Protein AF-A0A923ZWZ3-F1 (afdb_monomer_lite)

Structure (mmCIF, N/CA/C/O backbone):
data_AF-A0A923ZWZ3-F1
#
_entry.id   AF-A0A923ZWZ3-F1
#
loop_
_atom_site.group_PDB
_atom_site.id
_atom_site.type_symbol
_atom_site.label_atom_id
_atom_site.label_alt_id
_atom_site.label_comp_id
_atom_site.label_asym_id
_atom_site.label_entity_id
_atom_site.label_seq_id
_atom_site.pdbx_PDB_ins_code
_atom_site.Cartn_x
_atom_site.Cartn_y
_atom_site.Cartn_z
_atom_site.occupancy
_atom_site.B_iso_or_equiv
_atom_site.auth_seq_id
_atom_site.auth_comp_id
_atom_site.auth_asym_id
_atom_site.auth_atom_id
_atom_site.pdbx_PDB_model_num
ATOM 1 N N . PHE A 1 1 ? -13.583 -1.470 64.495 1.00 28.27 1 PHE A N 1
ATOM 2 C CA . PHE A 1 1 ? -14.333 -2.659 64.037 1.00 28.27 1 PHE A CA 1
ATOM 3 C C . PHE A 1 1 ? -15.602 -2.159 63.362 1.00 28.27 1 PHE A C 1
ATOM 5 O O . PHE A 1 1 ? -16.321 -1.437 64.030 1.00 28.27 1 PHE A O 1
ATOM 12 N N . ASN A 1 2 ? -15.951 -2.362 62.093 1.00 26.42 2 ASN A N 1
ATOM 13 C CA . ASN A 1 2 ? -15.436 -3.048 60.896 1.00 26.42 2 ASN A CA 1
ATOM 14 C C . ASN A 1 2 ? -15.854 -2.122 59.720 1.00 26.42 2 ASN A C 1
ATOM 16 O O . ASN A 1 2 ? -16.887 -1.473 59.815 1.00 26.42 2 ASN A O 1
ATOM 20 N N . GLY A 1 3 ? -15.056 -1.881 58.681 1.00 34.94 3 GLY A N 1
ATOM 21 C CA . GLY A 1 3 ? -14.872 -2.837 57.590 1.00 34.94 3 GLY A CA 1
ATOM 22 C C . GLY A 1 3 ? -16.007 -2.719 56.563 1.00 34.94 3 GLY A C 1
ATOM 23 O O . GLY A 1 3 ? -16.950 -3.493 56.632 1.00 34.94 3 GLY A O 1
ATOM 24 N N . ASN A 1 4 ? -15.923 -1.736 55.658 1.00 37.94 4 ASN A N 1
ATOM 25 C CA . ASN A 1 4 ? -16.423 -1.823 54.277 1.00 37.94 4 ASN A CA 1
ATOM 26 C C . ASN A 1 4 ? -15.929 -0.602 53.488 1.00 37.94 4 ASN A C 1
ATOM 28 O O . ASN A 1 4 ? -16.582 0.432 53.427 1.00 37.94 4 ASN A O 1
ATOM 32 N N . TYR A 1 5 ? -14.726 -0.724 52.921 1.00 47.81 5 TYR A N 1
ATOM 33 C CA . TYR A 1 5 ? -14.112 0.285 52.049 1.00 47.81 5 TYR A CA 1
ATOM 34 C C . TYR A 1 5 ? -14.664 0.234 50.608 1.00 47.81 5 TYR A C 1
ATOM 36 O O . TYR A 1 5 ? -14.213 0.981 49.753 1.00 47.81 5 TYR A O 1
ATOM 44 N N . TYR A 1 6 ? -15.654 -0.619 50.332 1.00 63.72 6 TYR A N 1
ATOM 45 C CA . TYR A 1 6 ? -16.324 -0.705 49.038 1.00 63.72 6 TYR A CA 1
ATOM 46 C C . TYR A 1 6 ? -17.801 -0.993 49.282 1.00 63.72 6 TYR 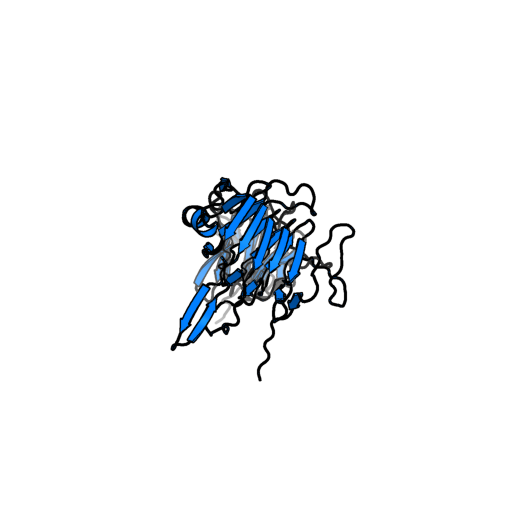A C 1
ATOM 48 O O . TYR A 1 6 ? -18.185 -2.136 49.508 1.00 63.72 6 TYR A O 1
ATOM 56 N N . ASP A 1 7 ? -18.621 0.055 49.313 1.00 79.12 7 ASP A N 1
ATOM 57 C CA . ASP A 1 7 ? -20.060 -0.099 49.137 1.00 79.12 7 ASP A CA 1
ATOM 58 C C . ASP A 1 7 ? -20.338 -0.173 47.622 1.00 79.12 7 ASP A C 1
ATOM 60 O O . ASP A 1 7 ? -20.225 0.856 46.959 1.00 79.12 7 ASP A O 1
ATOM 64 N N . PRO A 1 8 ? -20.649 -1.355 47.055 1.00 81.94 8 PRO A N 1
ATOM 65 C CA . PRO A 1 8 ? -20.839 -1.540 45.609 1.00 81.94 8 PRO A CA 1
ATOM 66 C C . PRO A 1 8 ? -22.146 -0.927 45.077 1.00 81.94 8 PRO A C 1
ATOM 68 O O . PRO A 1 8 ? -22.421 -0.963 43.879 1.00 81.94 8 PRO A O 1
ATOM 71 N N . ARG A 1 9 ? -22.988 -0.397 45.969 1.00 89.88 9 ARG A N 1
ATOM 72 C CA . ARG A 1 9 ? -24.291 0.165 45.618 1.00 89.88 9 ARG A CA 1
ATOM 73 C C . ARG A 1 9 ? -24.145 1.501 44.899 1.00 89.88 9 ARG A C 1
ATOM 75 O O . ARG A 1 9 ? -23.245 2.292 45.176 1.00 89.88 9 ARG A O 1
ATOM 82 N N . ILE A 1 10 ? -25.111 1.801 44.036 1.00 91.12 10 ILE A N 1
ATOM 83 C CA . ILE A 1 10 ? -25.180 3.094 43.350 1.00 91.12 10 ILE A CA 1
ATOM 84 C C . ILE A 1 10 ? -26.053 4.040 44.174 1.00 91.12 10 ILE A C 1
ATOM 86 O O . ILE A 1 10 ? -27.214 3.745 44.474 1.00 91.12 10 ILE A O 1
ATOM 90 N N . TRP A 1 11 ? -25.504 5.207 44.497 1.00 92.12 11 TRP A N 1
ATOM 91 C CA . TRP A 1 11 ? -26.173 6.263 45.250 1.00 92.12 11 TRP A CA 1
ATOM 92 C C . TRP A 1 11 ? -26.504 7.452 44.345 1.00 92.12 11 TRP A C 1
ATOM 94 O O . TRP A 1 11 ? -25.735 7.806 43.456 1.00 92.12 11 TRP A O 1
ATOM 104 N N . LYS A 1 12 ? -27.648 8.094 44.586 1.00 90.81 12 LYS A N 1
ATOM 105 C CA . LYS A 1 12 ? -28.090 9.309 43.895 1.00 90.81 12 LYS A CA 1
ATOM 106 C C . LYS A 1 12 ? -28.061 10.486 44.857 1.00 90.81 12 LYS A C 1
ATOM 108 O O . LYS A 1 12 ? -28.700 10.431 45.908 1.00 90.81 12 LYS A O 1
ATOM 113 N N . SER A 1 13 ? -27.377 11.558 44.471 1.00 92.44 13 SER A N 1
ATOM 114 C CA . SER A 1 13 ? -27.340 12.820 45.208 1.00 92.44 13 SER A CA 1
ATOM 115 C C . SER A 1 13 ? -28.138 13.916 44.497 1.00 92.44 13 SER A C 1
ATOM 117 O O . SER A 1 13 ? -28.242 13.945 43.270 1.00 92.44 13 SER A O 1
ATOM 119 N N . THR A 1 14 ? -28.729 14.829 45.267 1.00 90.31 14 THR A N 1
ATOM 120 C CA . THR A 1 14 ? -29.275 16.088 44.740 1.00 90.31 14 THR A CA 1
ATOM 121 C C . THR A 1 14 ? -28.221 17.192 44.794 1.00 90.31 14 THR A C 1
ATOM 123 O O . THR A 1 14 ? -27.254 17.102 45.550 1.00 90.31 14 THR A O 1
ATOM 126 N N . GLN A 1 15 ? -28.439 18.287 44.058 1.00 90.00 15 GLN A N 1
ATOM 127 C CA . GLN A 1 15 ? -27.583 19.479 44.142 1.00 90.00 15 GLN A CA 1
ATOM 128 C C . GLN A 1 15 ? -27.523 20.069 45.568 1.00 90.00 15 GLN A C 1
ATOM 130 O O . GLN A 1 15 ? -26.532 20.688 45.935 1.00 90.00 15 GLN A O 1
ATOM 135 N N . GLY A 1 16 ? -28.556 19.838 46.388 1.00 90.25 16 GLY A N 1
ATOM 136 C CA . GLY A 1 16 ? -28.596 20.215 47.805 1.00 90.25 16 GLY A CA 1
ATOM 137 C C . GLY A 1 16 ? -27.928 19.214 48.759 1.00 90.25 16 GLY A C 1
ATOM 138 O O . GLY A 1 16 ? -28.068 19.363 49.968 1.00 90.25 16 GLY A O 1
ATOM 139 N N . GLY A 1 17 ? -27.248 18.180 48.249 1.00 90.00 17 GLY A N 1
ATOM 140 C CA . GLY A 1 17 ? -26.484 17.218 49.052 1.00 90.00 17 GLY A CA 1
ATOM 141 C C . GLY A 1 17 ? -27.295 16.073 49.669 1.00 90.00 17 GLY A C 1
ATOM 142 O O . GLY A 1 17 ? -26.750 15.295 50.447 1.00 90.00 17 GLY A O 1
ATOM 143 N N . VAL A 1 18 ? -28.581 15.928 49.332 1.00 92.69 18 VAL A N 1
ATOM 144 C CA . VAL A 1 18 ? -29.398 14.799 49.813 1.00 92.69 18 VAL A CA 1
ATOM 145 C C . VAL A 1 18 ? -29.007 13.539 49.048 1.00 92.69 18 VAL A C 1
ATOM 147 O O . VAL A 1 18 ? -29.128 13.519 47.825 1.00 92.69 18 VAL A O 1
ATOM 150 N N . VAL A 1 19 ? -28.574 12.492 49.756 1.00 92.44 19 VAL A N 1
ATOM 151 C CA . VAL A 1 19 ? -28.143 11.208 49.179 1.00 92.44 19 VAL A CA 1
ATOM 152 C C . VAL A 1 19 ? -29.199 10.130 49.432 1.00 92.44 19 VAL A C 1
ATOM 154 O O . VAL A 1 19 ? -29.655 9.944 50.557 1.00 92.44 19 VAL A O 1
ATOM 157 N N . THR A 1 20 ? -29.585 9.407 48.383 1.00 92.75 20 THR A N 1
ATOM 158 C CA . THR A 1 20 ? -30.571 8.315 48.412 1.00 92.75 20 THR A CA 1
ATOM 159 C C . THR A 1 20 ? -30.039 7.100 47.660 1.00 92.75 20 THR A C 1
ATOM 161 O O . THR A 1 20 ? -29.207 7.241 46.763 1.00 92.75 20 THR A O 1
ATOM 164 N N . LEU A 1 21 ? -30.488 5.899 48.024 1.00 93.19 21 LEU A N 1
ATOM 165 C CA . LEU A 1 21 ? -30.095 4.679 47.319 1.00 93.19 21 LEU A CA 1
ATOM 166 C C . LEU A 1 21 ? -30.759 4.646 45.935 1.00 93.19 21 LEU A C 1
ATOM 168 O O . LEU A 1 21 ? -31.981 4.748 45.847 1.00 93.19 21 LEU A O 1
ATOM 172 N N . PHE A 1 22 ? -29.964 4.495 44.874 1.00 93.12 22 PHE A N 1
ATOM 173 C CA . PHE A 1 22 ? -30.470 4.342 43.509 1.00 93.12 22 PHE A CA 1
ATOM 174 C C . PHE A 1 22 ? -30.589 2.869 43.132 1.00 93.12 22 PHE A C 1
ATOM 176 O O . PHE A 1 22 ? -31.661 2.423 42.744 1.00 93.12 22 PHE A O 1
ATOM 183 N N . ASN A 1 23 ? -29.513 2.100 43.295 1.00 94.25 23 ASN A N 1
ATOM 184 C CA . ASN A 1 23 ? -29.509 0.660 43.062 1.00 94.25 23 ASN A CA 1
ATOM 185 C C . ASN A 1 23 ? -28.783 -0.050 44.210 1.00 94.25 23 ASN A C 1
ATOM 187 O O . ASN A 1 23 ? -27.701 0.365 44.621 1.00 94.25 23 ASN A O 1
ATOM 191 N N . GLY A 1 24 ? -29.412 -1.104 44.734 1.00 90.31 24 GLY A N 1
ATOM 192 C CA . GLY A 1 24 ? -28.931 -1.867 45.885 1.00 90.31 24 GLY A CA 1
ATOM 193 C C . GLY A 1 24 ? -28.171 -3.149 45.542 1.00 90.31 24 GLY A C 1
ATOM 194 O O . GLY A 1 24 ? -27.873 -3.906 46.464 1.00 90.31 24 GLY A O 1
ATOM 195 N N . ASP A 1 25 ? -27.895 -3.419 44.263 1.00 88.75 25 ASP A N 1
ATOM 196 C CA . ASP A 1 25 ? -27.209 -4.644 43.856 1.00 88.75 25 ASP A CA 1
ATOM 197 C C . ASP A 1 25 ? -25.749 -4.626 44.330 1.00 88.75 25 ASP A C 1
ATOM 199 O O . ASP A 1 25 ? -25.079 -3.595 44.294 1.00 88.75 25 ASP A O 1
ATOM 203 N N . LEU A 1 26 ? -25.244 -5.781 44.771 1.00 87.06 26 LEU A N 1
ATOM 204 C CA . LEU A 1 26 ? -23.878 -5.931 45.287 1.00 87.06 26 LEU A CA 1
ATOM 205 C C . LEU A 1 26 ? -22.882 -6.293 44.175 1.00 87.06 26 LEU A C 1
ATOM 207 O O . LEU A 1 26 ? -22.176 -7.294 44.260 1.00 87.06 26 LEU A O 1
ATOM 211 N N . GLU A 1 27 ? -22.862 -5.489 43.116 1.00 85.19 27 GLU A N 1
ATOM 212 C CA . GLU A 1 27 ? -22.001 -5.666 41.943 1.00 85.19 27 GLU A CA 1
ATOM 213 C C . GLU A 1 27 ? -20.811 -4.706 41.993 1.00 85.19 27 GLU A C 1
ATOM 215 O O . GLU A 1 27 ? -20.978 -3.521 42.263 1.00 85.19 27 GLU A O 1
ATOM 220 N N . ASN A 1 28 ? -19.608 -5.186 41.684 1.00 87.19 28 ASN A N 1
ATOM 221 C CA . ASN A 1 28 ? -18.437 -4.315 41.646 1.00 87.19 28 ASN A CA 1
ATOM 222 C C . ASN A 1 28 ? -18.362 -3.580 40.299 1.00 87.19 28 ASN A C 1
ATOM 224 O O . ASN A 1 28 ? -17.738 -4.061 39.350 1.00 87.19 28 ASN A O 1
ATOM 228 N N . TYR A 1 29 ? -19.054 -2.444 40.204 1.00 90.94 29 TYR A N 1
ATOM 229 C CA . TYR A 1 29 ? -18.991 -1.585 39.027 1.00 90.94 29 TYR A CA 1
ATOM 230 C C . TYR A 1 29 ? -17.652 -0.838 38.976 1.00 90.94 29 TYR A C 1
ATOM 232 O O . TYR A 1 29 ? -17.277 -0.174 39.940 1.00 90.94 29 TYR A O 1
ATOM 240 N N . SER A 1 30 ? -16.958 -0.916 37.841 1.00 92.12 30 SER A N 1
ATOM 241 C CA . SER A 1 30 ? -15.707 -0.184 37.603 1.00 92.12 30 SER A CA 1
ATOM 242 C C . SER A 1 30 ? -15.945 1.258 37.141 1.00 92.12 30 SER A C 1
ATOM 244 O O . SER A 1 30 ? -15.165 2.140 37.482 1.00 92.12 30 SER A O 1
ATOM 246 N N . ASP A 1 31 ? -17.021 1.508 36.387 1.00 95.06 31 ASP A N 1
ATOM 247 C CA . ASP A 1 31 ? -17.354 2.827 35.831 1.00 95.06 31 ASP A CA 1
ATOM 248 C C . ASP A 1 31 ? -18.872 2.953 35.619 1.00 95.06 31 ASP A C 1
ATOM 250 O O . ASP A 1 31 ? -19.578 1.950 35.442 1.00 95.06 31 ASP A O 1
ATOM 254 N N . ILE A 1 32 ? -19.369 4.192 35.638 1.00 94.88 32 ILE A N 1
ATOM 255 C CA . ILE A 1 32 ? -20.772 4.552 35.416 1.00 94.88 32 ILE A CA 1
ATOM 256 C C . ILE A 1 32 ? -20.874 5.741 34.457 1.00 94.88 32 ILE A C 1
ATOM 258 O O . ILE A 1 32 ? -20.143 6.719 34.581 1.00 94.88 32 ILE A O 1
ATOM 262 N N . GLN A 1 33 ? -21.815 5.693 33.514 1.00 96.81 33 GLN A N 1
ATOM 263 C CA . GLN A 1 33 ? -22.035 6.771 32.544 1.00 96.81 33 GLN A CA 1
ATOM 264 C C . GLN A 1 33 ? -23.510 6.955 32.218 1.00 96.81 33 GLN A C 1
ATOM 266 O O . GLN A 1 33 ? -24.277 5.994 32.167 1.00 96.81 33 GLN A O 1
ATOM 271 N N . PHE A 1 34 ? -23.891 8.196 31.933 1.00 95.38 34 PHE A N 1
ATOM 272 C CA . PHE A 1 34 ? -25.198 8.512 31.368 1.00 95.38 34 PHE A CA 1
ATOM 273 C C . PHE A 1 34 ? -25.115 8.593 29.844 1.00 95.38 34 PHE A C 1
ATOM 275 O O . PHE A 1 34 ? -24.148 9.130 29.305 1.00 95.38 34 PHE A O 1
ATOM 282 N N . ASP A 1 35 ? -26.138 8.089 29.156 1.00 94.81 35 ASP A N 1
ATOM 283 C CA . ASP A 1 35 ? -26.348 8.422 27.746 1.00 94.81 35 ASP A CA 1
ATOM 284 C C . ASP A 1 35 ? -26.961 9.827 27.585 1.00 94.81 35 ASP A C 1
ATOM 286 O O . ASP A 1 35 ? -27.386 10.468 28.551 1.00 94.81 35 ASP A O 1
ATOM 290 N N . ASN A 1 36 ? -27.054 10.302 26.340 1.00 92.19 36 ASN A N 1
ATOM 291 C CA . ASN A 1 36 ? -27.619 11.621 26.022 1.00 92.19 36 ASN A CA 1
ATOM 292 C C . ASN A 1 36 ? -29.111 11.762 26.386 1.00 92.19 36 ASN A C 1
ATOM 294 O O . ASN A 1 36 ? -29.630 12.875 26.407 1.00 92.19 36 ASN A O 1
ATOM 298 N N . SER A 1 37 ? -29.812 10.656 26.662 1.00 92.94 37 SER A N 1
ATOM 299 C CA . SER A 1 37 ? -31.207 10.649 27.126 1.00 92.94 37 SER A CA 1
ATOM 300 C C . SER A 1 37 ? -31.320 10.580 28.655 1.00 92.94 37 SER A C 1
ATOM 302 O O . SER A 1 37 ? -32.430 10.532 29.186 1.00 92.94 37 SER A O 1
ATOM 304 N N . GLY A 1 38 ? -30.193 10.577 29.375 1.00 93.38 38 GLY A N 1
ATOM 305 C CA . GLY A 1 38 ? -30.144 10.508 30.833 1.00 93.38 38 GLY A CA 1
ATOM 306 C C . GLY A 1 38 ? -30.336 9.101 31.401 1.00 93.38 38 GLY A C 1
ATOM 307 O O . GLY A 1 38 ? -30.634 8.964 32.590 1.00 93.38 38 GLY A O 1
ATOM 308 N N . VAL A 1 39 ? -30.177 8.048 30.595 1.00 96.12 39 VAL A N 1
ATOM 309 C CA . VAL A 1 39 ? -30.218 6.668 31.090 1.00 96.12 39 VAL A CA 1
ATOM 310 C C . VAL A 1 39 ? -28.847 6.266 31.623 1.00 96.12 39 VAL A C 1
ATOM 312 O O . VAL A 1 39 ? -27.835 6.488 30.963 1.00 96.12 39 VAL A O 1
ATOM 315 N N . LEU A 1 40 ? -28.813 5.668 32.817 1.00 97.25 40 LEU A N 1
ATOM 316 C CA . LEU A 1 40 ? -27.575 5.230 33.459 1.00 97.25 40 LEU A CA 1
ATOM 317 C C . LEU A 1 40 ? -27.141 3.854 32.941 1.00 97.25 40 LEU A C 1
ATOM 319 O O . LEU A 1 40 ? -27.945 2.917 32.879 1.00 97.25 40 LEU A O 1
ATOM 323 N N . TYR A 1 41 ? -25.849 3.733 32.661 1.00 97.88 41 TYR A N 1
ATOM 324 C CA . TYR A 1 41 ? -25.146 2.492 32.368 1.00 97.88 41 TYR A CA 1
ATOM 325 C C . TYR A 1 41 ? -23.980 2.321 33.338 1.00 97.88 41 TYR A C 1
ATOM 327 O O . TYR A 1 41 ? -23.410 3.302 33.814 1.00 97.88 41 TYR A O 1
ATOM 335 N N . ALA A 1 42 ? -23.620 1.073 33.616 1.00 96.25 42 ALA A N 1
ATOM 336 C CA . ALA A 1 42 ? -22.462 0.734 34.437 1.00 96.25 42 ALA A CA 1
ATOM 337 C C . ALA A 1 42 ? -21.749 -0.490 33.868 1.00 96.25 42 ALA A C 1
ATOM 339 O O . ALA A 1 42 ? -22.412 -1.375 33.326 1.00 96.25 42 ALA A O 1
ATOM 340 N N . CYS A 1 43 ? -20.429 -0.582 34.010 1.00 95.25 43 CYS A N 1
ATOM 341 C CA . CYS A 1 43 ? -19.677 -1.781 33.636 1.00 95.25 43 CYS A CA 1
ATOM 342 C C . CYS A 1 43 ? -19.096 -2.490 34.858 1.00 95.25 43 CYS A C 1
ATOM 344 O O . CYS A 1 43 ? -18.642 -1.842 35.795 1.00 95.25 43 CYS A O 1
ATOM 346 N N . GLY A 1 44 ? -19.096 -3.820 34.842 1.00 91.56 44 GLY A N 1
ATOM 347 C CA . GLY A 1 44 ? -18.560 -4.647 35.922 1.00 91.56 44 GLY A CA 1
ATOM 348 C C . GLY A 1 44 ? -18.656 -6.131 35.580 1.00 91.56 44 GLY A C 1
ATOM 349 O O . GLY A 1 44 ? -19.514 -6.534 34.794 1.00 91.56 44 GLY A O 1
ATOM 350 N N . SER A 1 45 ? -17.746 -6.944 36.121 1.00 88.88 45 SER A N 1
ATOM 351 C CA . SER A 1 45 ? -17.735 -8.414 35.969 1.00 88.88 45 SER A CA 1
ATOM 352 C C . SER A 1 45 ? -17.883 -8.930 34.525 1.00 88.88 45 SER A C 1
ATOM 354 O O . SER A 1 45 ? -18.506 -9.959 34.275 1.00 88.88 45 SER A O 1
ATOM 356 N N . GLY A 1 46 ? -17.311 -8.217 33.548 1.00 92.06 46 GLY A N 1
ATOM 357 C CA . GLY A 1 46 ? -17.375 -8.597 32.130 1.00 92.06 46 GLY A CA 1
ATOM 358 C C . GLY A 1 46 ? -18.715 -8.308 31.441 1.00 92.06 46 GLY A C 1
ATOM 359 O O . GLY A 1 46 ? -18.980 -8.845 30.359 1.00 92.06 46 GLY A O 1
ATOM 360 N N . MET A 1 47 ? -19.555 -7.472 32.054 1.00 96.12 47 MET A N 1
ATOM 361 C CA . MET A 1 47 ? -20.854 -7.044 31.541 1.00 96.12 47 MET A CA 1
ATOM 362 C C . MET A 1 47 ? -20.987 -5.519 31.555 1.00 96.12 47 MET A C 1
ATOM 364 O O . MET A 1 47 ? -20.303 -4.812 32.298 1.00 96.12 47 MET A O 1
ATOM 368 N N . ILE A 1 48 ? -21.917 -5.024 30.742 1.00 98.00 48 ILE A N 1
ATOM 369 C CA . ILE A 1 48 ? -22.439 -3.661 30.820 1.00 98.00 48 ILE A CA 1
ATOM 370 C C . ILE A 1 48 ? -23.920 -3.757 31.156 1.00 98.00 48 ILE A C 1
ATOM 372 O O . ILE A 1 48 ? -24.678 -4.480 30.508 1.00 98.00 48 ILE A O 1
ATOM 376 N N . TYR A 1 49 ? -24.330 -3.004 32.162 1.00 97.62 49 TYR A N 1
ATOM 377 C CA . TYR A 1 49 ? -25.682 -2.950 32.683 1.00 97.62 49 TYR A CA 1
ATOM 378 C C . TYR A 1 49 ? -26.351 -1.634 32.304 1.00 97.62 49 TYR A C 1
A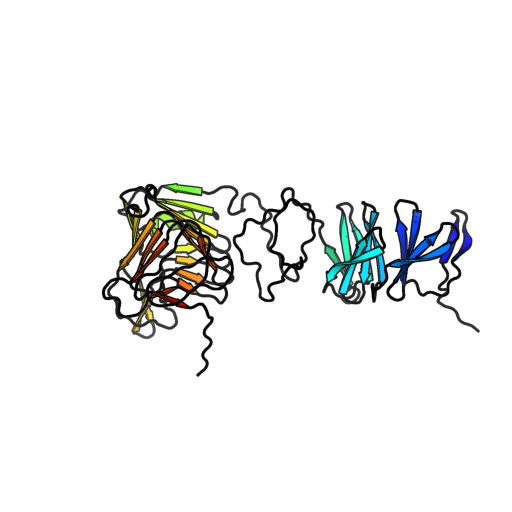TOM 380 O O . TYR A 1 49 ? -25.685 -0.610 32.167 1.00 97.62 49 TYR A O 1
ATOM 388 N N . LYS A 1 50 ? -27.676 -1.664 32.178 1.00 97.44 50 LYS A N 1
ATOM 389 C CA . LYS A 1 50 ? -28.539 -0.499 31.964 1.00 97.44 50 LYS A CA 1
ATOM 390 C C . LYS A 1 50 ? -29.571 -0.420 33.077 1.00 97.44 50 LYS A C 1
ATOM 392 O O . LYS A 1 50 ? -30.141 -1.444 33.466 1.00 97.44 50 LYS A O 1
ATOM 397 N N . PHE A 1 51 ? -29.836 0.793 33.549 1.00 96.94 51 PHE A N 1
ATOM 398 C CA . PHE A 1 51 ? -30.746 1.041 34.660 1.00 96.94 51 PHE A CA 1
ATOM 399 C C . PHE A 1 51 ? -31.944 1.871 34.223 1.00 96.94 51 PHE A C 1
ATOM 401 O O . PHE A 1 51 ? -31.826 2.827 33.460 1.00 96.94 51 PHE A O 1
ATOM 408 N N . THR A 1 52 ? -33.115 1.533 34.749 1.00 96.50 52 THR A N 1
ATOM 409 C CA . THR A 1 52 ? -34.281 2.422 34.669 1.00 96.50 52 THR A CA 1
ATOM 410 C C . THR A 1 52 ? -34.090 3.638 35.580 1.00 96.50 52 THR A C 1
ATOM 412 O O . THR A 1 52 ? -33.259 3.623 36.486 1.00 96.50 52 THR A O 1
ATOM 415 N N . SER A 1 53 ? -34.906 4.682 35.415 1.00 93.12 53 SER A N 1
ATOM 416 C CA . SER A 1 53 ? -34.907 5.851 36.315 1.00 93.12 53 SER A CA 1
ATOM 417 C C . SER A 1 53 ? -35.263 5.515 37.773 1.00 93.12 53 SER A C 1
ATOM 419 O O . SER A 1 53 ? -34.971 6.309 38.668 1.00 93.12 53 SER A O 1
ATOM 421 N N . ALA A 1 54 ? -35.858 4.341 38.010 1.00 92.19 54 ALA A N 1
ATOM 422 C CA . ALA A 1 54 ? -36.140 3.781 39.330 1.00 92.19 54 ALA A CA 1
ATOM 423 C C . ALA A 1 54 ? -35.006 2.886 39.873 1.00 92.19 54 ALA A C 1
ATOM 425 O O . ALA A 1 54 ? -35.169 2.279 40.925 1.00 92.19 54 ALA A O 1
ATOM 426 N N . GLY A 1 55 ? -33.882 2.761 39.156 1.00 92.81 55 GLY A N 1
ATOM 427 C CA . GLY A 1 55 ? -32.718 1.988 39.595 1.00 92.81 55 GLY A CA 1
ATOM 428 C C . GLY A 1 55 ? -32.795 0.479 39.361 1.00 92.81 55 GLY A C 1
ATOM 429 O O . GLY A 1 55 ? -31.921 -0.261 39.814 1.00 92.81 55 GLY A O 1
ATOM 430 N N . VAL A 1 56 ? -33.806 0.000 38.628 1.00 95.75 56 VAL A N 1
ATOM 431 C CA . VAL A 1 56 ? -33.905 -1.416 38.232 1.00 95.75 56 VAL A CA 1
ATOM 432 C C . VAL A 1 56 ? -32.850 -1.728 37.172 1.00 95.75 56 VAL A C 1
ATOM 434 O O . VAL A 1 56 ? -32.838 -1.076 36.125 1.00 95.75 56 VAL A O 1
ATOM 437 N N . ARG A 1 57 ? -31.999 -2.724 37.445 1.00 95.62 57 ARG A N 1
ATOM 438 C CA . ARG A 1 57 ? -30.894 -3.175 36.589 1.00 95.62 57 ARG A CA 1
ATOM 439 C C . ARG A 1 57 ? -31.344 -4.196 35.544 1.00 95.62 57 ARG A C 1
ATOM 441 O O . ARG A 1 57 ? -32.144 -5.083 35.824 1.00 95.62 57 ARG A O 1
ATOM 448 N N . SER A 1 58 ? -30.747 -4.115 34.361 1.00 95.94 58 SER A N 1
ATOM 449 C CA . SER A 1 58 ? -30.797 -5.135 33.308 1.00 95.94 58 SER A CA 1
ATOM 450 C C . SER A 1 58 ? -29.420 -5.276 32.655 1.00 95.94 58 SER A C 1
ATOM 452 O O . SER A 1 58 ? -28.629 -4.331 32.680 1.00 95.94 58 SER A O 1
ATOM 454 N N . VAL A 1 59 ? -29.112 -6.441 32.082 1.00 97.00 59 VAL A N 1
ATOM 455 C CA . VAL A 1 59 ? -27.896 -6.617 31.272 1.00 97.00 59 VAL A CA 1
ATOM 456 C C . VAL A 1 59 ? -28.127 -5.958 29.917 1.00 97.00 59 VAL A C 1
ATOM 458 O O . VAL A 1 59 ? -29.087 -6.289 29.226 1.00 97.00 59 VAL A O 1
ATOM 461 N N . PHE A 1 60 ? -27.252 -5.026 29.551 1.00 97.44 60 PHE A N 1
ATOM 462 C CA . PHE A 1 60 ? -27.252 -4.397 28.235 1.00 97.44 60 PHE A CA 1
ATOM 463 C C . PHE A 1 60 ? -26.321 -5.134 27.279 1.00 97.44 60 PHE A C 1
ATOM 465 O O . PHE A 1 60 ? -26.749 -5.506 26.196 1.00 97.44 60 PHE A O 1
ATOM 472 N N . ALA A 1 61 ? -25.081 -5.396 27.695 1.00 96.75 61 ALA A N 1
ATOM 473 C CA . ALA A 1 61 ? -24.109 -6.146 26.909 1.00 96.75 61 ALA A CA 1
ATOM 474 C C . ALA A 1 61 ? -23.379 -7.178 27.774 1.00 96.75 61 ALA A C 1
ATOM 476 O O . ALA A 1 61 ? -23.075 -6.934 28.942 1.00 96.75 61 ALA A O 1
ATOM 477 N N . SER A 1 62 ? -23.064 -8.322 27.175 1.00 93.56 62 SER A N 1
ATOM 478 C CA . SER A 1 62 ? -22.286 -9.412 27.773 1.00 93.56 62 SER A CA 1
ATOM 479 C C . SER A 1 62 ? -21.025 -9.687 26.951 1.00 93.56 62 SER A C 1
ATOM 481 O O . SER A 1 62 ? -20.898 -9.184 25.840 1.00 93.56 62 SER A O 1
ATOM 483 N N . ASN A 1 63 ? -20.122 -10.538 27.447 1.00 92.25 63 ASN A N 1
ATOM 484 C CA . ASN A 1 63 ? -18.872 -10.921 26.765 1.00 92.25 63 ASN A CA 1
ATOM 485 C C . ASN A 1 63 ? -17.890 -9.757 26.550 1.00 92.25 63 ASN A C 1
ATOM 487 O O . ASN A 1 63 ? -17.161 -9.721 25.561 1.00 92.25 63 ASN A O 1
ATOM 491 N N . VAL A 1 64 ? -17.846 -8.818 27.493 1.00 93.25 64 VAL A N 1
ATOM 492 C CA . VAL A 1 64 ? -16.923 -7.674 27.487 1.00 93.25 64 VAL A CA 1
ATOM 493 C C . VAL A 1 64 ? -15.942 -7.786 28.654 1.00 93.25 64 VAL A C 1
ATOM 495 O O . VAL A 1 64 ? -15.869 -6.942 29.546 1.00 93.25 64 VAL A O 1
ATOM 498 N N . SER A 1 65 ? -15.206 -8.898 28.685 1.00 92.44 65 SER A N 1
ATOM 499 C CA . SER A 1 65 ? -14.280 -9.237 29.768 1.00 92.44 65 SER A CA 1
ATOM 500 C C . SER A 1 65 ? -13.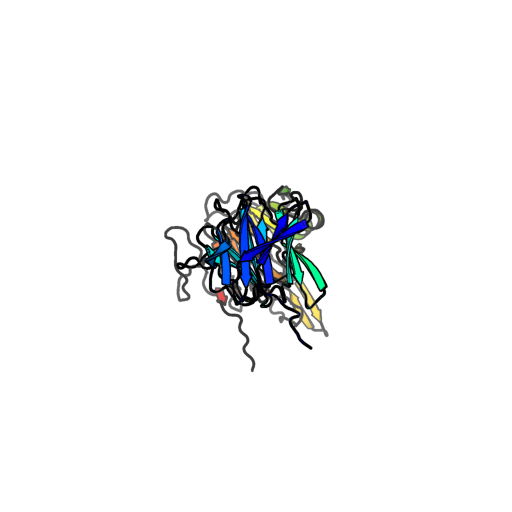240 -8.144 30.011 1.00 92.44 65 SER A C 1
ATOM 502 O O . SER A 1 65 ? -12.663 -7.589 29.074 1.00 92.44 65 SER A O 1
ATOM 504 N N . GLY A 1 66 ? -12.981 -7.858 31.288 1.00 92.81 66 GLY A N 1
ATOM 505 C CA . GLY A 1 66 ? -11.953 -6.906 31.708 1.00 92.81 66 GLY A CA 1
ATOM 506 C C . GLY A 1 66 ? -12.290 -5.430 31.486 1.00 92.81 66 GLY A C 1
ATOM 507 O O . GLY A 1 66 ? -11.445 -4.588 31.777 1.00 92.81 66 GLY A O 1
ATOM 508 N N . VAL A 1 67 ? -13.494 -5.093 31.001 1.00 96.25 67 VAL A N 1
ATOM 509 C CA . VAL A 1 67 ? -13.918 -3.692 30.860 1.00 96.25 67 VAL A CA 1
ATOM 510 C C . VAL A 1 67 ? -13.813 -2.960 32.198 1.00 96.25 67 VAL A C 1
ATOM 512 O O . VAL A 1 67 ? -14.396 -3.394 33.189 1.00 96.25 67 VAL A O 1
ATOM 515 N N . GLN A 1 68 ? -13.055 -1.863 32.194 1.00 94.50 68 GLN A N 1
ATOM 516 C CA . GLN A 1 68 ? -12.856 -0.969 33.335 1.00 94.50 68 GLN A CA 1
ATOM 517 C C . GLN A 1 68 ? -13.535 0.382 33.141 1.00 94.50 68 GLN A C 1
ATOM 519 O O . GLN A 1 68 ? -13.893 1.004 34.130 1.00 94.50 68 GLN A O 1
ATOM 524 N N . SER A 1 69 ? -13.725 0.822 31.895 1.00 96.50 69 SER A N 1
ATOM 525 C CA . SER A 1 69 ? -14.320 2.122 31.594 1.00 96.50 69 SER A CA 1
ATOM 526 C C . SER A 1 69 ? -15.284 2.034 30.421 1.00 96.50 69 SER A C 1
ATOM 528 O O . SER A 1 69 ? -15.065 1.272 29.476 1.00 96.50 69 SER A O 1
ATOM 530 N N . ILE A 1 70 ? -16.350 2.825 30.476 1.00 97.94 70 ILE A N 1
ATOM 531 C CA . ILE A 1 70 ? -17.328 2.983 29.400 1.00 97.94 70 ILE A CA 1
ATOM 532 C C . ILE A 1 70 ? -17.496 4.465 29.076 1.00 97.94 70 ILE A C 1
ATOM 534 O O . ILE A 1 70 ? -17.349 5.312 29.948 1.00 97.94 70 ILE A O 1
ATOM 538 N N . LYS A 1 71 ? -17.808 4.801 27.821 1.00 97.94 71 LYS A N 1
ATOM 539 C CA . LYS A 1 71 ? -18.070 6.186 27.408 1.00 97.94 71 LYS A CA 1
ATOM 540 C C . LYS A 1 71 ? -18.961 6.239 26.174 1.00 97.94 71 LYS A C 1
ATOM 542 O O . LYS A 1 71 ? -18.768 5.470 25.233 1.00 97.94 71 LYS A O 1
ATOM 547 N N . PHE A 1 72 ? -19.922 7.158 26.177 1.00 96.69 72 PHE A N 1
ATOM 548 C CA . PHE A 1 72 ? -20.679 7.518 24.982 1.00 96.69 72 PHE A CA 1
ATOM 549 C C . PHE A 1 72 ? -19.930 8.596 24.197 1.00 96.69 72 PHE A C 1
ATOM 551 O O . PHE A 1 72 ? -19.458 9.570 24.785 1.00 96.69 72 PHE A O 1
ATOM 558 N N . ASP A 1 73 ? -19.832 8.432 22.880 1.00 92.94 73 ASP A N 1
ATOM 559 C CA . ASP A 1 73 ? -19.367 9.507 22.005 1.00 92.94 73 ASP A CA 1
ATOM 560 C C . ASP A 1 73 ? -20.451 10.585 21.804 1.00 92.94 73 ASP A C 1
ATOM 562 O O . ASP A 1 73 ? -21.603 10.440 22.230 1.00 92.94 73 ASP A O 1
ATOM 566 N N . GLY A 1 74 ? -20.101 11.673 21.110 1.00 88.12 74 GLY A N 1
ATOM 567 C CA . GLY A 1 74 ? -21.028 12.777 20.830 1.00 88.12 74 GLY A CA 1
ATOM 568 C C . GLY A 1 74 ? -22.269 12.384 20.013 1.00 88.12 74 GLY A C 1
ATOM 569 O O . GLY A 1 74 ? -23.244 13.133 19.991 1.00 88.12 74 GLY A O 1
ATOM 570 N N . THR A 1 75 ? -22.271 11.211 19.373 1.00 89.00 75 THR A N 1
ATOM 571 C CA . THR A 1 75 ? -23.407 10.675 18.605 1.00 89.00 75 THR A CA 1
ATOM 572 C C . THR A 1 75 ? -24.292 9.726 19.420 1.00 89.00 75 THR A C 1
ATOM 574 O O . THR A 1 75 ? -25.352 9.320 18.946 1.00 89.00 75 THR A O 1
ATOM 577 N N . GLY A 1 76 ? -23.898 9.395 20.655 1.00 89.19 76 GLY A N 1
ATOM 578 C CA . GLY A 1 76 ? -24.608 8.456 21.525 1.00 89.19 76 GLY A CA 1
ATOM 579 C C . GLY A 1 76 ? -24.204 6.993 21.323 1.00 89.19 76 GLY A C 1
ATOM 580 O O . GLY A 1 76 ? -24.911 6.090 21.768 1.00 89.19 76 GLY A O 1
ATOM 581 N N . GLN A 1 77 ? -23.073 6.732 20.672 1.00 94.56 77 GLN A N 1
ATOM 582 C CA . GLN A 1 77 ? -22.528 5.390 20.513 1.00 94.56 77 GLN A CA 1
ATOM 583 C C . GLN A 1 77 ? -21.642 5.026 21.714 1.00 94.56 77 GLN A C 1
ATOM 585 O O . GLN A 1 77 ? -20.729 5.766 22.072 1.00 94.56 77 GLN A O 1
ATOM 590 N N . LEU A 1 78 ? -21.900 3.867 22.329 1.00 97.44 78 LEU A N 1
ATOM 591 C CA . LEU A 1 78 ? -21.161 3.381 23.497 1.00 97.44 78 LEU A CA 1
ATOM 592 C C . LEU A 1 78 ? -19.853 2.688 23.096 1.00 97.44 78 LEU A C 1
ATOM 594 O O . LEU A 1 78 ? -19.852 1.809 22.227 1.00 97.44 78 LEU A O 1
ATOM 598 N N . TYR A 1 79 ? -18.772 3.032 23.788 1.00 97.62 79 TYR A N 1
ATOM 599 C CA . TYR A 1 79 ? -17.483 2.349 23.751 1.00 97.62 79 TYR A CA 1
ATOM 600 C C . TYR A 1 79 ? -17.110 1.855 25.149 1.00 97.62 79 TYR A C 1
ATOM 602 O O . TYR A 1 79 ? -17.555 2.421 26.148 1.00 97.62 79 TYR A O 1
ATOM 610 N N . ALA A 1 80 ? -16.314 0.788 25.220 1.00 97.56 80 ALA A N 1
ATOM 611 C CA . ALA A 1 80 ? -15.913 0.160 26.476 1.00 97.56 80 ALA A CA 1
ATOM 612 C C . ALA A 1 80 ? -14.438 -0.265 26.443 1.00 97.56 80 ALA A C 1
ATOM 614 O O . ALA A 1 80 ? -14.063 -1.110 25.634 1.00 97.56 80 ALA A O 1
ATOM 615 N N . GLY A 1 81 ? -13.602 0.311 27.304 1.00 95.69 81 GLY A N 1
ATOM 616 C CA . GLY A 1 81 ? -12.174 0.010 27.413 1.00 95.69 81 GLY A CA 1
ATOM 617 C C . GLY A 1 81 ? -11.896 -1.124 28.397 1.00 95.69 81 GLY A C 1
ATOM 618 O O . GLY A 1 81 ? -12.342 -1.071 29.542 1.00 95.69 81 GLY A O 1
ATOM 619 N N . SER A 1 82 ? -11.162 -2.146 27.953 1.00 95.00 82 SER A N 1
ATOM 620 C CA . SER A 1 82 ? -10.774 -3.316 28.745 1.00 95.00 82 SER A CA 1
ATOM 621 C C . SER A 1 82 ? -9.295 -3.318 29.105 1.00 95.00 82 SER A C 1
ATOM 623 O O . SER A 1 82 ? -8.424 -3.112 28.255 1.00 95.00 82 SER A O 1
ATOM 625 N N . ASN A 1 83 ? -9.015 -3.688 30.356 1.00 92.75 83 ASN A N 1
ATOM 626 C CA . ASN A 1 83 ? -7.662 -3.924 30.854 1.00 92.75 83 ASN A CA 1
ATOM 627 C C . ASN A 1 83 ? -6.958 -5.120 30.183 1.00 92.75 83 ASN A C 1
ATOM 629 O O . ASN A 1 83 ? -5.771 -5.343 30.411 1.00 92.75 83 ASN A O 1
ATOM 633 N N . LEU A 1 84 ? -7.666 -5.872 29.334 1.00 90.19 84 LEU A N 1
ATOM 634 C CA . LEU A 1 84 ? -7.125 -6.945 28.497 1.00 90.19 84 LEU A CA 1
ATOM 635 C C . LEU A 1 84 ? -6.666 -6.456 27.109 1.00 90.19 84 LEU A C 1
ATOM 637 O O . LEU A 1 84 ? -6.428 -7.270 26.220 1.00 90.19 84 LEU A O 1
ATOM 641 N N . GLY A 1 85 ? -6.572 -5.143 26.879 1.00 83.56 85 GLY A N 1
ATOM 642 C CA . GLY A 1 85 ? -6.081 -4.593 25.610 1.00 83.56 85 GLY A CA 1
ATOM 643 C C . GLY A 1 85 ? -7.085 -4.564 24.491 1.00 83.56 85 GLY A C 1
ATOM 644 O O . GLY A 1 85 ? -6.689 -4.577 23.329 1.00 83.56 85 GLY A O 1
ATOM 645 N N . THR A 1 86 ? -8.368 -4.488 24.827 1.00 86.56 86 THR A N 1
ATOM 646 C CA . THR A 1 86 ? -9.443 -4.348 23.846 1.00 86.56 86 THR A CA 1
ATOM 647 C C . THR A 1 86 ? -10.304 -3.144 24.189 1.00 86.56 86 THR A C 1
ATOM 649 O O . THR A 1 86 ? -10.709 -2.981 25.334 1.00 86.56 86 THR A O 1
ATOM 652 N N . ILE A 1 87 ? -10.626 -2.317 23.202 1.00 90.25 87 ILE A N 1
ATOM 653 C CA . ILE A 1 87 ? -11.726 -1.359 23.303 1.00 90.25 87 ILE A CA 1
ATOM 654 C C . ILE A 1 87 ? -12.855 -1.906 22.439 1.00 90.25 87 ILE A C 1
ATOM 656 O O . ILE A 1 87 ? -12.648 -2.233 21.269 1.00 90.25 87 ILE A O 1
ATOM 660 N N . PHE A 1 88 ? -14.041 -2.038 23.016 1.00 93.06 88 PHE A N 1
ATOM 661 C CA . PHE A 1 88 ? -15.243 -2.487 22.331 1.00 93.06 88 PHE A CA 1
ATOM 662 C C . PHE A 1 88 ? -16.074 -1.294 21.869 1.00 93.06 88 PHE A C 1
ATOM 664 O O . PHE A 1 88 ? -16.128 -0.269 22.545 1.00 93.06 88 PHE A O 1
ATOM 671 N N . LYS A 1 89 ? -16.785 -1.468 20.758 1.00 93.50 89 LYS A N 1
ATOM 672 C CA . LYS A 1 89 ? -17.920 -0.640 20.345 1.00 93.50 89 LYS A CA 1
ATOM 673 C C . LYS A 1 89 ? -19.193 -1.451 20.555 1.00 93.50 89 LYS A C 1
ATOM 675 O O . LYS A 1 89 ? -19.291 -2.575 20.060 1.00 93.50 89 LYS A O 1
ATOM 680 N N . VAL A 1 90 ? -20.155 -0.904 21.291 1.00 90.75 90 VAL A N 1
ATOM 681 C CA . VAL A 1 90 ? -21.372 -1.616 21.706 1.00 90.75 90 VAL A CA 1
ATOM 682 C C . VAL A 1 90 ? -22.580 -1.008 21.011 1.00 90.75 90 VAL A C 1
ATOM 684 O O . VAL A 1 90 ? -22.910 0.151 21.237 1.00 90.75 90 VAL A O 1
ATOM 687 N N . SER A 1 91 ? -23.235 -1.768 20.136 1.00 89.88 91 SER A N 1
ATOM 688 C CA . SER A 1 91 ? -24.411 -1.281 19.400 1.00 89.88 91 SER A CA 1
ATOM 689 C C . SER A 1 91 ? -25.552 -0.846 20.332 1.00 89.88 91 SER A C 1
ATOM 691 O O . SER A 1 91 ? -25.603 -1.226 21.501 1.00 89.88 91 SER A O 1
ATOM 693 N N . SER A 1 92 ? -26.531 -0.109 19.800 1.00 88.75 92 SER A N 1
ATOM 694 C CA . SER A 1 92 ? -27.751 0.267 20.536 1.00 88.75 92 SER A CA 1
ATOM 695 C C . SER A 1 92 ? -28.580 -0.933 21.018 1.00 88.75 92 SER A C 1
ATOM 697 O O . SER A 1 92 ? -29.383 -0.789 21.938 1.00 88.75 92 SER A O 1
ATOM 699 N N . LEU A 1 93 ? -28.366 -2.114 20.427 1.00 88.94 93 LEU A N 1
ATOM 700 C CA . LEU A 1 93 ? -28.960 -3.388 20.842 1.00 88.94 93 LEU A CA 1
ATOM 701 C C . LEU A 1 93 ? -28.104 -4.151 21.865 1.00 88.94 93 LEU A C 1
ATOM 703 O O . LEU A 1 93 ? -28.438 -5.281 22.207 1.00 88.94 93 LEU A O 1
ATOM 707 N N . GLY A 1 94 ? -26.995 -3.572 22.332 1.00 86.81 94 GLY A N 1
ATOM 708 C CA . GLY A 1 94 ? -26.146 -4.189 23.348 1.00 86.81 94 GLY A CA 1
ATOM 709 C C . GLY A 1 94 ? -25.169 -5.242 22.821 1.00 86.81 94 GLY A C 1
ATOM 710 O O . GLY A 1 94 ? -24.533 -5.941 23.602 1.00 86.81 94 GLY A O 1
ATOM 711 N N . VAL A 1 95 ? -25.014 -5.366 21.500 1.00 90.25 95 VAL A N 1
ATOM 712 C CA . VAL A 1 95 ? -24.047 -6.300 20.899 1.00 90.25 95 VAL A CA 1
ATOM 713 C C . VAL A 1 95 ? -22.663 -5.642 20.844 1.00 90.25 95 VAL A C 1
ATOM 715 O O . VAL A 1 95 ? -22.532 -4.629 20.141 1.00 90.25 95 VAL A O 1
ATOM 718 N N . PRO A 1 96 ? -21.644 -6.171 21.551 1.00 85.62 96 PRO A N 1
ATOM 719 C CA . PRO A 1 96 ? -20.284 -5.660 21.477 1.00 85.62 96 PRO A CA 1
ATOM 720 C C . PRO A 1 96 ? -19.555 -6.183 20.237 1.00 85.62 96 PRO A C 1
ATOM 722 O O . PRO A 1 96 ? -19.685 -7.338 19.839 1.00 85.62 96 PRO A O 1
ATOM 725 N N . THR A 1 97 ? -18.723 -5.324 19.665 1.00 81.69 97 THR A N 1
ATOM 726 C CA . THR A 1 97 ? -17.747 -5.647 18.620 1.00 81.69 97 THR A CA 1
ATOM 727 C C . THR A 1 97 ? -16.395 -5.073 19.021 1.00 81.69 97 THR A C 1
ATOM 729 O O . THR A 1 97 ? -16.334 -4.095 19.767 1.00 81.69 97 THR A O 1
ATOM 732 N N . VAL A 1 98 ? -15.302 -5.674 18.557 1.00 83.62 98 VAL A N 1
ATOM 733 C CA . VAL A 1 98 ? -13.956 -5.138 18.798 1.00 83.62 98 VAL A CA 1
ATOM 734 C C . VAL A 1 98 ? -13.776 -3.863 17.973 1.00 83.62 98 VAL A C 1
ATOM 736 O O . VAL A 1 98 ? -13.880 -3.905 16.751 1.00 83.62 98 VAL A O 1
ATOM 739 N N . TYR A 1 99 ? -13.511 -2.738 18.641 1.00 82.00 99 TYR A N 1
ATOM 740 C CA . TYR A 1 99 ? -13.175 -1.465 17.997 1.00 82.00 99 TYR A CA 1
ATOM 741 C C . TYR A 1 99 ? -11.668 -1.339 17.763 1.00 82.00 99 TYR A C 1
ATOM 743 O O . TYR A 1 99 ? -11.229 -0.970 16.679 1.00 82.00 99 TYR A O 1
ATOM 751 N N . VAL A 1 100 ? -10.871 -1.695 18.771 1.00 77.88 100 VAL A N 1
ATOM 752 C CA . VAL A 1 100 ? -9.417 -1.841 18.662 1.00 77.88 100 VAL A CA 1
ATOM 753 C C . VAL A 1 100 ? -8.942 -2.933 19.619 1.00 77.88 100 VAL A C 1
ATOM 755 O O . VAL A 1 100 ? -9.508 -3.104 20.699 1.00 77.88 100 VAL A O 1
ATOM 758 N N . ALA A 1 101 ? -7.908 -3.677 19.229 1.00 81.69 101 ALA A N 1
ATOM 759 C CA . ALA A 1 101 ? -7.269 -4.699 20.052 1.00 81.69 101 ALA A CA 1
ATOM 760 C C . ALA A 1 101 ? -5.744 -4.518 20.071 1.00 81.69 101 ALA A C 1
ATOM 762 O O . ALA A 1 101 ? -5.171 -3.943 19.148 1.00 81.69 101 ALA A O 1
ATOM 763 N N . GLY A 1 102 ? -5.087 -5.046 21.104 1.00 79.62 102 GLY A N 1
ATOM 764 C CA . GLY A 1 102 ? -3.634 -4.973 21.278 1.00 79.62 102 GLY A CA 1
ATOM 765 C C . GLY A 1 102 ? -3.127 -3.649 21.860 1.00 79.62 102 GLY A C 1
ATOM 766 O O . GLY A 1 102 ? -1.948 -3.348 21.718 1.00 79.62 102 GLY A O 1
ATOM 767 N N . VAL A 1 103 ? -3.991 -2.864 22.515 1.00 74.94 103 VAL A N 1
ATOM 768 C CA . VAL A 1 103 ? -3.677 -1.502 23.007 1.00 74.94 103 VAL A CA 1
ATOM 769 C C . VAL A 1 103 ? -3.211 -1.424 24.468 1.00 74.94 103 VAL A C 1
ATOM 771 O O . VAL A 1 103 ? -3.129 -0.338 25.030 1.00 74.94 103 VAL A O 1
ATOM 774 N N . GLY A 1 104 ? -2.873 -2.555 25.093 1.00 81.56 104 GLY A N 1
ATOM 775 C CA . GLY A 1 104 ? -2.362 -2.576 26.472 1.00 81.56 104 GLY A CA 1
ATOM 776 C C . GLY A 1 104 ? -3.449 -2.455 27.547 1.00 81.56 104 GLY A C 1
ATOM 777 O O . GLY A 1 104 ? -4.601 -2.798 27.322 1.00 81.56 104 GLY A O 1
ATOM 778 N N . ASN A 1 105 ? -3.115 -2.030 28.761 1.00 87.31 105 ASN A N 1
ATOM 779 C CA . ASN A 1 105 ? -4.060 -2.062 29.876 1.00 87.31 105 ASN A CA 1
ATOM 780 C C . ASN A 1 105 ? -4.934 -0.799 29.887 1.00 87.31 105 ASN A C 1
ATOM 782 O O . ASN A 1 105 ? -4.586 0.195 30.517 1.00 87.31 105 ASN A O 1
ATOM 786 N N . VAL A 1 106 ? -6.076 -0.821 29.195 1.00 90.38 106 VAL A N 1
ATOM 787 C CA . VAL A 1 106 ? -6.964 0.349 29.124 1.00 90.38 106 VAL A CA 1
ATOM 788 C C . VAL A 1 106 ? -7.641 0.591 30.477 1.00 90.38 106 VAL A C 1
ATOM 790 O O . VAL A 1 106 ? -8.531 -0.165 30.868 1.00 90.38 106 VAL A O 1
ATOM 793 N N . ALA A 1 107 ? -7.245 1.664 31.168 1.00 88.31 107 ALA A N 1
ATOM 794 C CA . ALA A 1 107 ? -7.857 2.076 32.434 1.00 88.31 107 ALA A CA 1
ATOM 795 C C . ALA A 1 107 ? -9.084 2.969 32.233 1.00 88.31 107 ALA A C 1
ATOM 797 O O . ALA A 1 107 ? -10.119 2.729 32.843 1.00 88.31 107 ALA A O 1
ATOM 798 N N . GLN A 1 108 ? -8.964 3.988 31.382 1.00 92.12 108 GLN A N 1
ATOM 799 C CA . GLN A 1 108 ? -10.005 4.989 31.154 1.00 92.12 108 GLN A CA 1
ATOM 800 C C . GLN A 1 108 ? -10.100 5.312 29.666 1.00 92.12 108 GLN A C 1
ATOM 802 O O . GLN A 1 108 ? -9.068 5.367 28.991 1.00 92.12 108 GLN A O 1
ATOM 807 N N . ILE A 1 109 ? -11.318 5.567 29.184 1.00 95.31 109 ILE A N 1
ATOM 808 C CA . ILE A 1 109 ? -11.576 6.114 27.848 1.00 95.31 109 ILE A CA 1
ATOM 809 C C . ILE A 1 109 ? -12.342 7.445 27.927 1.00 95.31 109 ILE A C 1
ATOM 811 O O . ILE A 1 109 ? -13.153 7.656 28.830 1.00 95.31 109 ILE A O 1
ATOM 815 N N . ASP A 1 110 ? -12.097 8.340 26.972 1.00 95.75 110 ASP A N 1
ATOM 816 C CA . ASP A 1 110 ? -12.867 9.571 26.764 1.00 95.75 110 ASP A CA 1
ATOM 817 C C . ASP A 1 110 ? -12.884 9.972 25.278 1.00 95.75 110 ASP A C 1
ATOM 819 O O . ASP A 1 110 ? -12.298 9.286 24.443 1.00 95.75 110 ASP A O 1
ATOM 823 N N . PHE A 1 111 ? -13.541 11.078 24.938 1.00 91.88 111 PHE A N 1
ATOM 824 C CA . PHE A 1 111 ? -13.519 11.666 23.601 1.00 91.88 111 PHE A CA 1
ATOM 825 C C . PHE A 1 111 ? -13.093 13.131 23.646 1.00 91.88 111 PHE A C 1
ATOM 827 O O . PHE A 1 111 ? -13.512 13.884 24.525 1.00 91.88 111 PHE A O 1
ATOM 834 N N . ASP A 1 112 ? -12.278 13.550 22.678 1.00 86.38 112 ASP A N 1
ATOM 835 C CA . ASP A 1 112 ? -11.995 14.971 22.481 1.00 86.38 112 ASP A CA 1
ATOM 836 C C . ASP A 1 112 ? -13.118 15.684 21.705 1.00 86.38 112 ASP A C 1
ATOM 838 O O . ASP A 1 112 ? -14.046 15.067 21.176 1.00 86.38 112 ASP A O 1
ATOM 842 N N . ALA A 1 113 ? -13.028 17.014 21.608 1.00 86.62 113 ALA A N 1
ATOM 843 C CA . ALA A 1 113 ? -14.017 17.833 20.902 1.00 86.62 113 ALA A CA 1
ATOM 844 C C . ALA A 1 113 ? -14.103 17.546 19.389 1.00 86.62 113 ALA A C 1
ATOM 846 O O . ALA A 1 113 ? -15.079 17.936 18.752 1.00 86.62 113 ALA A O 1
ATOM 847 N N . SER A 1 114 ? -13.098 16.878 18.812 1.00 80.94 114 SER A N 1
ATOM 848 C CA . SER A 1 114 ? -13.095 16.453 17.407 1.00 80.94 114 SER A CA 1
ATOM 849 C C . SER A 1 114 ? -13.688 15.051 17.223 1.00 80.94 114 SER A C 1
ATOM 851 O O . SER A 1 114 ? -13.794 14.576 16.095 1.00 80.94 114 SER A O 1
ATOM 853 N N . GLY A 1 115 ? -14.089 14.385 18.312 1.00 82.31 115 GLY A N 1
ATOM 854 C CA . GLY A 1 115 ? -14.646 13.036 18.296 1.00 82.31 115 GLY A CA 1
ATOM 855 C C . GLY A 1 115 ? -13.595 11.928 18.217 1.00 82.31 115 GLY A C 1
ATOM 856 O O . GLY A 1 115 ? -13.946 10.798 17.872 1.00 82.31 115 GLY A O 1
ATOM 857 N N . ASN A 1 116 ? -12.326 12.219 18.517 1.00 83.38 116 ASN A N 1
ATOM 858 C CA . ASN A 1 116 ? -11.281 11.202 18.626 1.00 83.38 116 ASN A CA 1
ATOM 859 C C . ASN A 1 116 ? -11.397 10.479 19.971 1.00 83.38 116 ASN A C 1
ATOM 861 O O . ASN A 1 116 ? -11.621 11.127 20.994 1.00 83.38 116 ASN A O 1
ATOM 865 N N . LEU A 1 117 ? -11.202 9.157 19.984 1.00 87.62 117 LEU A N 1
ATOM 866 C CA . LEU A 1 117 ? -11.201 8.383 21.227 1.00 87.62 117 LEU A CA 1
ATOM 867 C C . LEU A 1 117 ? -9.851 8.556 21.923 1.00 87.62 117 LEU A C 1
ATOM 869 O O . LEU A 1 117 ? -8.806 8.257 21.354 1.00 87.62 117 LEU A O 1
ATOM 873 N N . LEU A 1 118 ? -9.877 9.002 23.167 1.00 86.62 118 LEU A N 1
ATOM 874 C CA . LEU A 1 118 ? -8.731 9.094 24.057 1.00 86.62 118 LEU A CA 1
ATOM 875 C C . LEU A 1 118 ? -8.741 7.906 25.015 1.00 86.62 118 LEU A C 1
ATOM 877 O O . LEU A 1 118 ? -9.800 7.534 25.515 1.00 86.62 118 LEU A O 1
ATOM 881 N N . PHE A 1 119 ? -7.584 7.316 25.304 1.00 89.75 119 PHE A N 1
ATOM 882 C CA . PHE A 1 119 ? -7.487 6.293 26.341 1.00 89.75 119 PHE A CA 1
ATOM 883 C C . PHE A 1 119 ? -6.158 6.340 27.082 1.00 89.75 119 PHE A C 1
ATOM 885 O O . PHE A 1 119 ? -5.137 6.721 26.517 1.00 89.75 119 PHE A O 1
ATOM 892 N N . VAL A 1 120 ? -6.166 5.933 28.349 1.00 83.75 120 VAL A N 1
ATOM 893 C CA . VAL A 1 120 ? -4.947 5.814 29.157 1.00 83.75 120 VAL A CA 1
ATOM 894 C C . VAL A 1 120 ? -4.586 4.344 29.309 1.00 83.75 120 VAL A C 1
ATOM 896 O O . VAL A 1 120 ? -5.407 3.551 29.777 1.00 83.75 120 VAL A O 1
ATOM 899 N N . ASP A 1 121 ? -3.355 3.992 28.945 1.00 82.44 121 ASP A N 1
ATOM 900 C CA . ASP A 1 121 ? -2.778 2.699 29.309 1.00 82.44 121 ASP A CA 1
ATOM 901 C C . ASP A 1 121 ? -2.229 2.783 30.735 1.00 82.44 121 ASP A C 1
ATOM 903 O O . ASP A 1 121 ? -1.256 3.488 31.003 1.00 82.44 121 ASP A O 1
ATOM 907 N N . TYR A 1 122 ? -2.850 2.055 31.659 1.00 80.44 122 TYR A N 1
ATOM 908 C CA . TYR A 1 122 ? -2.472 2.035 33.068 1.00 80.44 122 TYR A CA 1
ATOM 909 C C . TYR A 1 122 ? -1.030 1.575 33.279 1.00 80.44 122 TYR A C 1
ATOM 911 O O . TYR A 1 122 ? -0.355 2.042 34.193 1.00 80.44 122 TYR A O 1
ATOM 919 N N . SER A 1 123 ? -0.552 0.647 32.445 1.00 82.00 123 SER A N 1
ATOM 920 C CA . SER A 1 123 ? 0.776 0.060 32.608 1.00 82.00 123 SER A CA 1
ATOM 921 C C . SER A 1 123 ? 1.893 1.038 32.251 1.00 82.00 123 SER A C 1
ATOM 923 O O . SER A 1 123 ? 2.939 1.018 32.898 1.00 82.00 123 SER A O 1
ATOM 925 N N . SER A 1 124 ? 1.681 1.898 31.254 1.00 78.00 124 SER A N 1
ATOM 926 C CA . SER A 1 124 ? 2.661 2.907 30.834 1.00 78.00 124 SER A CA 1
ATOM 927 C C . SER A 1 124 ? 2.387 4.308 31.390 1.00 78.00 124 SER A C 1
ATOM 929 O O . SER A 1 124 ? 3.293 5.139 31.405 1.00 78.00 124 SER A O 1
ATOM 931 N N . GLY A 1 125 ? 1.163 4.588 31.846 1.00 77.75 125 GLY A N 1
ATOM 932 C CA . GLY A 1 125 ? 0.719 5.922 32.258 1.00 77.75 125 GLY A CA 1
ATOM 933 C C . GLY A 1 125 ? 0.563 6.908 31.094 1.00 77.75 125 GLY A C 1
ATOM 934 O O . GLY A 1 125 ? 0.458 8.112 31.325 1.00 77.75 125 GLY A O 1
ATOM 935 N N . ILE A 1 126 ? 0.582 6.424 29.849 1.00 73.81 126 ILE A N 1
ATOM 936 C CA . ILE A 1 126 ? 0.519 7.258 28.645 1.00 73.81 126 ILE A CA 1
ATOM 937 C C . ILE A 1 126 ? -0.940 7.439 28.210 1.00 73.81 126 ILE A C 1
ATOM 939 O O . ILE A 1 126 ? -1.718 6.484 28.174 1.00 73.81 126 ILE A O 1
ATOM 943 N N . LEU A 1 127 ? -1.288 8.677 27.844 1.00 79.44 127 LEU A N 1
ATOM 944 C CA . LEU A 1 127 ? -2.524 9.014 27.142 1.00 79.44 127 LEU A CA 1
ATOM 945 C C . LEU A 1 127 ? -2.323 8.822 25.634 1.00 79.44 127 LEU A C 1
ATOM 947 O O . LEU A 1 127 ? -1.449 9.446 25.032 1.00 79.44 127 LEU A O 1
ATOM 951 N N . TYR A 1 128 ? -3.160 7.993 25.032 1.00 77.44 128 TYR A N 1
ATOM 952 C CA . TYR A 1 128 ? -3.201 7.723 23.604 1.00 77.44 128 TYR A CA 1
ATOM 953 C C . TYR A 1 128 ? -4.443 8.345 22.972 1.00 77.44 128 TYR A C 1
ATOM 955 O O . TYR A 1 128 ? -5.504 8.419 23.594 1.00 77.44 128 TYR A O 1
ATOM 963 N N . THR A 1 129 ? -4.319 8.724 21.702 1.00 77.81 129 THR A N 1
ATOM 964 C CA . THR A 1 129 ? -5.421 9.228 20.879 1.00 77.81 129 THR A CA 1
ATOM 965 C C . THR A 1 129 ? -5.620 8.309 19.680 1.00 77.81 129 THR A C 1
ATOM 967 O O . THR A 1 129 ? -4.682 8.037 18.934 1.00 77.81 129 THR A O 1
ATOM 970 N N . ILE A 1 130 ? -6.854 7.857 19.475 1.00 76.88 130 ILE A N 1
ATOM 971 C CA . ILE A 1 130 ? -7.322 7.171 18.274 1.00 76.88 130 ILE A CA 1
ATOM 972 C C . ILE A 1 130 ? -8.134 8.183 17.471 1.00 76.88 130 ILE A C 1
ATOM 974 O O . ILE A 1 130 ? -9.289 8.476 17.794 1.00 76.88 130 ILE A O 1
ATOM 978 N N . SER A 1 131 ? -7.509 8.741 16.436 1.00 73.69 131 SER A N 1
ATOM 979 C CA . SER A 1 131 ? -8.135 9.759 15.600 1.00 73.69 131 SER A CA 1
ATOM 980 C C . SER A 1 131 ? -9.298 9.194 14.788 1.00 73.69 131 SER A C 1
ATOM 982 O O . SER A 1 131 ? -9.165 8.186 14.092 1.00 73.69 131 SER A O 1
ATOM 984 N N . ASN A 1 132 ? -10.434 9.880 14.843 1.00 56.75 132 ASN A N 1
ATOM 985 C CA . ASN A 1 132 ? -11.609 9.607 14.035 1.00 56.75 132 ASN A CA 1
ATOM 986 C C . ASN A 1 132 ? -11.431 10.294 12.676 1.00 56.75 132 ASN A C 1
ATOM 988 O O . ASN A 1 132 ? -11.916 11.398 12.425 1.00 56.75 132 ASN A O 1
ATOM 992 N N . VAL A 1 133 ? -10.627 9.684 11.804 1.00 39.00 133 VAL A N 1
ATOM 993 C CA . VAL A 1 133 ? -10.338 10.261 10.489 1.00 39.00 133 VAL A CA 1
ATOM 994 C C . VAL A 1 133 ? -11.579 10.128 9.607 1.00 39.00 133 VAL A C 1
ATOM 996 O O . VAL A 1 133 ? -11.866 9.069 9.053 1.00 39.00 133 VAL A O 1
ATOM 999 N N . THR A 1 134 ? -12.318 11.226 9.446 1.00 36.78 134 THR A N 1
ATOM 1000 C CA . THR A 1 134 ? -13.421 11.300 8.482 1.00 36.78 134 THR A CA 1
ATOM 1001 C C . THR A 1 134 ? -12.834 11.611 7.104 1.00 36.78 134 THR A C 1
ATOM 1003 O O . THR A 1 134 ? -12.634 12.767 6.737 1.00 36.78 134 THR A O 1
ATOM 1006 N N . LEU A 1 135 ? -12.485 10.577 6.338 1.00 31.77 135 LEU A N 1
ATOM 1007 C CA . LEU A 1 135 ? -11.986 10.751 4.972 1.00 31.77 135 LEU A CA 1
ATOM 1008 C C . LEU A 1 135 ? -13.149 11.152 4.046 1.00 31.77 135 LEU A C 1
ATOM 1010 O O . LEU A 1 135 ? -14.097 10.391 3.873 1.00 31.77 135 LEU A O 1
ATOM 1014 N N . ALA A 1 136 ? -13.058 12.321 3.400 1.00 26.86 136 ALA A N 1
ATOM 1015 C CA . ALA A 1 136 ? -14.054 12.866 2.459 1.00 26.86 136 ALA A CA 1
ATOM 1016 C C . ALA A 1 136 ? -14.205 12.085 1.126 1.00 26.86 136 ALA A C 1
ATOM 1018 O O . ALA A 1 136 ? -14.756 12.599 0.158 1.00 26.86 136 ALA A O 1
ATOM 1019 N N . SER A 1 137 ? -13.694 10.859 1.053 1.00 28.42 137 SER A N 1
ATOM 1020 C CA . SER A 1 137 ? -13.833 9.910 -0.053 1.00 28.42 137 SER A CA 1
ATOM 1021 C C . SER A 1 137 ? -13.191 8.617 0.434 1.00 28.42 137 SER A C 1
ATOM 1023 O O . SER A 1 137 ? -11.983 8.597 0.664 1.00 28.42 137 SER A O 1
ATOM 1025 N N . THR A 1 138 ? -13.976 7.570 0.673 1.00 32.03 138 THR A N 1
ATOM 1026 C CA . THR A 1 138 ? -13.456 6.319 1.238 1.00 32.03 138 THR A CA 1
ATOM 1027 C C . THR A 1 138 ? -13.229 5.266 0.173 1.00 32.03 138 THR A C 1
ATOM 1029 O O . THR A 1 138 ? -13.483 5.461 -1.014 1.00 32.03 138 THR A O 1
ATOM 1032 N N . THR A 1 139 ? -12.635 4.170 0.622 1.00 29.02 139 THR A N 1
ATOM 1033 C CA . THR A 1 139 ? -11.658 3.376 -0.092 1.00 29.02 139 THR A CA 1
ATOM 1034 C C . THR A 1 139 ? -11.817 1.893 0.403 1.00 29.02 139 THR A C 1
ATOM 1036 O O . THR A 1 139 ? -11.537 1.674 1.574 1.00 29.02 139 THR A O 1
ATOM 1039 N N . VAL A 1 140 ? -12.332 0.869 -0.350 1.00 30.02 140 VAL A N 1
ATOM 1040 C CA . VAL A 1 140 ? -12.580 -0.553 0.104 1.00 30.02 140 VAL A CA 1
ATOM 1041 C C . VAL A 1 140 ? -11.302 -1.404 0.148 1.00 30.02 140 VAL A C 1
ATOM 1043 O O . VAL A 1 140 ? -10.636 -1.575 -0.873 1.00 30.02 140 VAL A O 1
ATOM 1046 N N . LEU A 1 141 ? -11.044 -2.036 1.298 1.00 35.94 141 LEU A N 1
ATOM 1047 C CA . LEU A 1 141 ? -10.091 -3.139 1.496 1.00 35.94 141 LEU A CA 1
ATOM 1048 C C . LEU A 1 141 ? -10.781 -4.496 1.245 1.00 35.94 141 LEU A C 1
ATOM 1050 O O . LEU A 1 141 ? -11.944 -4.674 1.598 1.00 35.94 141 LEU A O 1
ATOM 1054 N N . SER A 1 142 ? -10.078 -5.459 0.646 1.00 33.06 142 SER A N 1
ATOM 1055 C CA . SER A 1 142 ? -10.605 -6.804 0.372 1.00 33.06 142 SER A CA 1
ATOM 1056 C C . SER A 1 142 ? -11.031 -7.543 1.647 1.00 33.06 142 SER A C 1
ATOM 1058 O O . SER A 1 142 ? -10.250 -7.646 2.594 1.00 33.06 142 SER A O 1
ATOM 1060 N N . VAL A 1 143 ? -12.239 -8.108 1.619 1.00 34.56 143 VAL A N 1
ATOM 1061 C CA . VAL A 1 143 ? -12.799 -9.023 2.625 1.00 34.56 143 VAL A CA 1
ATOM 1062 C C . VAL A 1 143 ? -12.830 -10.450 2.075 1.00 34.56 143 VAL A C 1
ATOM 1064 O O . VAL A 1 143 ? -12.937 -10.642 0.861 1.00 34.56 143 VAL A O 1
ATOM 1067 N N . ASP A 1 144 ? -12.735 -11.455 2.947 1.00 35.59 144 ASP A N 1
ATOM 1068 C CA . ASP A 1 144 ? -13.065 -12.830 2.556 1.00 35.59 144 ASP A CA 1
ATOM 1069 C C . ASP A 1 144 ? -14.587 -13.005 2.348 1.00 35.59 144 ASP A C 1
ATOM 1071 O O . ASP A 1 144 ? -15.390 -12.116 2.647 1.00 35.59 144 ASP A O 1
ATOM 1075 N N . ASN A 1 145 ? -15.012 -14.173 1.851 1.00 30.70 145 ASN A N 1
ATOM 1076 C CA . ASN A 1 145 ? -16.435 -14.498 1.660 1.00 30.70 145 ASN A CA 1
ATOM 1077 C C . ASN A 1 145 ? -17.255 -14.523 2.970 1.00 30.70 145 ASN A C 1
ATOM 1079 O O . ASN A 1 145 ? -18.472 -14.689 2.908 1.00 30.70 145 ASN A O 1
ATOM 1083 N N . ALA A 1 146 ? -16.614 -14.386 4.134 1.00 31.66 146 ALA A N 1
ATOM 1084 C CA . ALA A 1 146 ? -17.249 -14.315 5.444 1.00 31.66 146 ALA A CA 1
ATOM 1085 C C . ALA A 1 146 ? -17.265 -12.884 6.025 1.00 31.66 146 ALA A C 1
ATOM 1087 O O . ALA A 1 146 ? -17.782 -12.685 7.122 1.00 31.66 146 ALA A O 1
ATOM 1088 N N . GLY A 1 147 ? -16.754 -11.885 5.295 1.00 31.47 147 GLY A N 1
ATOM 1089 C CA . GLY A 1 147 ? -16.757 -10.482 5.713 1.00 31.47 147 GLY A CA 1
ATOM 1090 C C . GLY A 1 147 ? -15.632 -10.104 6.679 1.00 31.47 147 GLY A C 1
ATOM 1091 O O . GLY A 1 147 ? -15.669 -9.012 7.245 1.00 31.47 147 GLY A O 1
ATOM 1092 N N . ASN A 1 148 ? -14.628 -10.965 6.869 1.00 34.72 148 ASN A N 1
ATOM 1093 C CA . ASN A 1 148 ? -13.490 -10.656 7.729 1.00 34.72 148 ASN A CA 1
ATOM 1094 C C . ASN A 1 148 ? -12.449 -9.821 6.976 1.00 34.72 148 ASN A C 1
ATOM 1096 O O . ASN A 1 148 ? -12.100 -10.107 5.827 1.00 34.72 148 ASN A O 1
ATOM 1100 N N . VAL A 1 149 ? -11.907 -8.810 7.657 1.00 39.00 149 VAL A N 1
ATOM 1101 C CA . VAL A 1 149 ? -10.720 -8.077 7.201 1.00 39.00 149 VAL A CA 1
ATOM 1102 C C . VAL A 1 149 ? -9.515 -8.990 7.403 1.00 39.00 149 VAL A C 1
ATOM 1104 O O . VAL A 1 149 ? -9.216 -9.348 8.539 1.00 39.00 149 VAL A O 1
ATOM 1107 N N . ILE A 1 150 ? -8.833 -9.381 6.324 1.00 34.03 150 ILE A N 1
ATOM 1108 C CA . ILE A 1 150 ? -7.630 -10.221 6.404 1.00 34.03 150 ILE A CA 1
ATOM 1109 C C . ILE A 1 150 ? -6.440 -9.318 6.766 1.00 34.03 150 ILE A C 1
ATOM 1111 O O . ILE A 1 150 ? -6.021 -8.520 5.924 1.00 34.03 150 ILE A O 1
ATOM 1115 N N . PRO A 1 151 ? -5.844 -9.419 7.968 1.00 34.06 151 PRO A N 1
ATOM 1116 C CA . PRO A 1 151 ? -4.575 -8.768 8.242 1.00 34.06 151 PRO A CA 1
ATOM 1117 C C . PRO A 1 151 ? -3.483 -9.643 7.621 1.00 34.06 151 PRO A C 1
ATOM 1119 O O . PRO A 1 151 ? -3.295 -10.787 8.038 1.00 34.06 151 PRO A O 1
ATOM 1122 N N . SER A 1 152 ? -2.750 -9.146 6.622 1.00 31.41 152 SER A N 1
ATOM 1123 C CA . SER A 1 152 ? -1.533 -9.838 6.193 1.00 31.41 152 SER A CA 1
ATOM 1124 C C . SER A 1 152 ? -0.508 -9.747 7.325 1.00 31.41 152 SER A C 1
ATOM 1126 O O . SER A 1 152 ? -0.057 -8.661 7.687 1.00 31.41 152 SER A O 1
ATOM 1128 N N . SER A 1 153 ? -0.152 -10.890 7.908 1.00 26.58 153 SER A N 1
ATOM 1129 C CA . SER A 1 153 ? 0.772 -11.041 9.040 1.00 26.58 153 SER A CA 1
ATOM 1130 C C . SER A 1 153 ? 2.252 -10.821 8.684 1.00 26.58 153 SER A C 1
ATOM 1132 O O . SER A 1 153 ? 3.150 -11.377 9.314 1.00 26.58 153 SER A O 1
ATOM 1134 N N . SER A 1 154 ? 2.542 -9.966 7.709 1.00 25.59 154 SER A N 1
ATOM 1135 C CA . SER A 1 154 ? 3.898 -9.572 7.343 1.00 25.59 154 SER A CA 1
ATOM 1136 C C . SER A 1 154 ? 3.908 -8.114 6.887 1.00 25.59 154 SER A C 1
ATOM 1138 O O . SER A 1 154 ? 3.102 -7.696 6.065 1.00 25.59 154 SER A O 1
ATOM 1140 N N . ASN A 1 155 ? 4.808 -7.341 7.500 1.00 32.25 155 ASN A N 1
ATOM 1141 C CA . ASN A 1 155 ? 5.058 -5.911 7.319 1.00 32.25 155 ASN A CA 1
ATOM 1142 C C . ASN A 1 155 ? 4.656 -5.323 5.951 1.00 32.25 155 ASN A C 1
ATOM 1144 O O . ASN A 1 155 ? 5.330 -5.554 4.949 1.00 32.25 155 ASN A O 1
ATOM 1148 N N . GLY A 1 156 ? 3.648 -4.446 5.977 1.00 29.67 156 GLY A N 1
ATOM 1149 C CA . GLY A 1 156 ? 3.306 -3.525 4.894 1.00 29.67 156 GLY A CA 1
ATOM 1150 C C . GLY A 1 156 ? 2.006 -3.886 4.181 1.00 29.67 156 GLY A C 1
ATOM 1151 O O . GLY A 1 156 ? 1.908 -4.925 3.540 1.00 29.67 156 GLY A O 1
ATOM 1152 N N . ILE A 1 157 ? 1.021 -2.983 4.232 1.00 33.84 157 ILE A N 1
ATOM 1153 C CA . ILE A 1 157 ? -0.088 -2.972 3.273 1.00 33.84 157 ILE A CA 1
ATOM 1154 C C . ILE A 1 157 ? 0.531 -2.600 1.925 1.00 33.84 157 ILE A C 1
ATOM 1156 O O . ILE A 1 157 ? 0.681 -1.427 1.592 1.00 33.84 157 ILE A O 1
ATOM 1160 N N . SER A 1 158 ? 0.982 -3.606 1.186 1.00 34.38 158 SER A N 1
ATOM 1161 C CA . SER A 1 158 ? 1.461 -3.438 -0.172 1.00 34.38 158 SER A CA 1
ATOM 1162 C C . SER A 1 158 ? 0.356 -3.833 -1.122 1.00 34.38 158 SER A C 1
ATOM 1164 O O . SER A 1 158 ? 0.165 -5.008 -1.407 1.00 34.38 158 SER A O 1
ATOM 1166 N N . ASN A 1 159 ? -0.385 -2.843 -1.587 1.00 31.09 159 ASN A N 1
ATOM 1167 C CA . ASN A 1 159 ? -1.031 -2.924 -2.879 1.00 31.09 159 ASN A CA 1
ATOM 1168 C C . ASN A 1 159 ? -1.273 -1.510 -3.379 1.00 31.09 159 ASN A C 1
ATOM 1170 O O . ASN A 1 159 ? -1.869 -0.679 -2.698 1.00 31.09 159 ASN A O 1
ATOM 1174 N N . SER A 1 160 ? -0.840 -1.271 -4.609 1.00 31.33 160 SER A N 1
ATOM 1175 C CA . SER A 1 160 ? -1.222 -0.155 -5.469 1.00 31.33 160 SER A CA 1
ATOM 1176 C C . SER A 1 160 ? -2.701 -0.228 -5.874 1.00 31.33 160 SER A C 1
ATOM 1178 O O . SER A 1 160 ? -3.066 0.002 -7.023 1.00 31.33 160 SER A O 1
ATOM 1180 N N . THR A 1 161 ? -3.592 -0.551 -4.945 1.00 30.75 161 THR A N 1
ATOM 1181 C CA . THR A 1 161 ? -5.025 -0.401 -5.156 1.00 30.75 161 THR A CA 1
ATOM 1182 C C . THR A 1 161 ? -5.390 0.986 -4.678 1.00 30.75 161 THR A C 1
ATOM 1184 O O . THR A 1 161 ? -5.326 1.252 -3.484 1.00 30.75 161 THR A O 1
ATOM 1187 N N . ASN A 1 162 ? -5.785 1.868 -5.599 1.00 29.81 162 ASN A N 1
ATOM 1188 C CA . ASN A 1 162 ? -6.728 2.921 -5.245 1.00 29.81 162 ASN A CA 1
ATOM 1189 C C . ASN A 1 162 ? -7.890 2.225 -4.556 1.00 29.81 162 ASN A C 1
ATOM 1191 O O . ASN A 1 162 ? -8.628 1.441 -5.152 1.00 29.81 162 ASN A O 1
ATOM 1195 N N . VAL A 1 163 ? -7.964 2.428 -3.261 1.00 33.69 163 VAL A N 1
ATOM 1196 C CA . VAL A 1 163 ? -8.983 1.829 -2.435 1.00 33.69 163 VAL A CA 1
ATOM 1197 C C . VAL A 1 163 ? -10.287 2.635 -2.840 1.00 33.69 163 VAL A C 1
ATOM 1199 O O . VAL A 1 163 ? -10.194 3.802 -3.190 1.00 33.69 163 VAL A O 1
ATOM 1202 N N . TYR A 1 164 ? -11.511 2.091 -2.980 1.00 26.19 164 TYR A N 1
ATOM 1203 C CA . TYR A 1 164 ? -12.775 2.901 -3.179 1.00 26.19 164 TYR A CA 1
ATOM 1204 C C . TYR A 1 164 ? -13.939 2.302 -2.359 1.00 26.19 164 TYR A C 1
ATOM 1206 O O . TYR A 1 164 ? -14.203 1.132 -2.573 1.00 26.19 164 TYR A O 1
ATOM 1214 N N . ASN A 1 165 ? -14.569 3.010 -1.400 1.00 30.28 165 ASN A N 1
ATOM 1215 C CA . ASN A 1 165 ? -15.670 2.581 -0.506 1.00 30.28 165 ASN A CA 1
ATOM 1216 C C . ASN A 1 165 ? -16.707 3.684 -0.305 1.00 30.28 165 ASN A C 1
ATOM 1218 O O . ASN A 1 165 ? -16.364 4.833 -0.065 1.00 30.28 165 ASN A O 1
ATOM 1222 N N . ASN A 1 166 ? -17.973 3.277 -0.327 1.00 24.83 166 ASN A N 1
ATOM 1223 C CA . ASN A 1 166 ? -19.155 4.106 -0.087 1.00 24.83 166 ASN A CA 1
ATOM 1224 C C . ASN A 1 166 ? -19.832 3.760 1.257 1.00 24.83 166 ASN A C 1
ATOM 1226 O O . ASN A 1 166 ? -21.006 4.073 1.449 1.00 24.83 166 ASN A O 1
ATOM 1230 N N . VAL A 1 167 ? -19.129 3.085 2.179 1.00 27.02 167 VAL A N 1
ATOM 1231 C CA . VAL A 1 167 ? -19.688 2.640 3.469 1.00 27.02 167 VAL A CA 1
ATOM 1232 C C . VAL A 1 167 ? -18.742 2.996 4.633 1.00 27.02 167 VAL A C 1
ATOM 1234 O O . VAL A 1 167 ? -17.549 2.700 4.537 1.00 27.02 167 VAL A O 1
ATOM 1237 N N . PRO A 1 168 ? -19.232 3.611 5.732 1.00 32.34 168 PRO A N 1
ATOM 1238 C CA . PRO A 1 168 ? -18.411 3.968 6.897 1.00 32.34 168 PRO A CA 1
ATOM 1239 C C . PRO A 1 168 ? -17.810 2.747 7.623 1.00 32.34 168 PRO A C 1
ATOM 1241 O O . PRO A 1 168 ? -18.528 1.789 7.907 1.00 32.34 168 PRO A O 1
ATOM 1244 N N . GLY A 1 169 ? -16.522 2.801 7.995 1.00 36.84 169 GLY A N 1
ATOM 1245 C CA . GLY A 1 169 ? -15.823 1.772 8.787 1.00 36.84 169 GLY A CA 1
ATOM 1246 C C . GLY A 1 169 ? -14.519 2.283 9.427 1.00 36.84 169 GLY A C 1
ATOM 1247 O O . GLY A 1 169 ? -14.034 3.349 9.056 1.00 36.84 169 GLY A O 1
ATOM 1248 N N . SER A 1 170 ? -13.960 1.542 10.397 1.00 35.88 170 SER A N 1
ATOM 1249 C CA . SER A 1 170 ? -12.722 1.885 11.129 1.00 35.88 170 SER A CA 1
ATOM 1250 C C . SER A 1 170 ? -11.528 1.017 10.700 1.00 35.88 170 SER A C 1
ATOM 1252 O O . SER A 1 170 ? -11.675 -0.193 10.542 1.00 35.88 170 SER A O 1
ATOM 1254 N N . LEU A 1 171 ? -10.339 1.619 10.554 1.00 38.31 171 LEU A N 1
ATOM 1255 C CA . LEU A 1 171 ? -9.071 0.944 10.231 1.00 38.31 171 LEU A CA 1
ATOM 1256 C C . LEU A 1 171 ? -8.154 0.926 11.466 1.00 38.31 171 LEU A C 1
ATOM 1258 O O . LEU A 1 171 ? -7.711 1.977 11.921 1.00 38.31 171 LEU A O 1
ATOM 1262 N N . THR A 1 172 ? -7.844 -0.259 11.993 1.00 36.88 172 THR A N 1
ATOM 1263 C CA . THR A 1 172 ? -6.870 -0.439 13.083 1.00 36.88 172 THR A CA 1
ATOM 1264 C C . THR A 1 172 ? -5.517 -0.847 12.513 1.00 36.88 172 THR A C 1
ATOM 1266 O O . THR A 1 172 ? -5.435 -1.812 11.755 1.00 36.88 172 THR A O 1
ATOM 1269 N N . ILE A 1 173 ? -4.445 -0.147 12.892 1.00 37.94 173 ILE A N 1
ATOM 1270 C CA . ILE A 1 173 ? -3.087 -0.437 12.414 1.00 37.94 173 ILE A CA 1
ATOM 1271 C C . ILE A 1 173 ? -2.185 -0.707 13.608 1.00 37.94 173 ILE A C 1
ATOM 1273 O O . ILE A 1 173 ? -1.819 0.203 14.346 1.00 37.94 173 ILE A O 1
ATOM 1277 N N . ASN A 1 174 ? -1.790 -1.970 13.762 1.00 30.23 174 ASN A N 1
ATOM 1278 C CA . ASN A 1 174 ? -0.790 -2.393 14.739 1.00 30.23 174 ASN A CA 1
ATOM 1279 C C . ASN A 1 174 ? 0.612 -2.197 14.145 1.00 30.23 174 ASN A C 1
ATOM 1281 O O . ASN A 1 174 ? 1.290 -3.149 13.768 1.00 30.23 174 ASN A O 1
ATOM 1285 N N . GLY A 1 175 ? 1.010 -0.933 13.989 1.00 34.72 175 GLY A N 1
ATOM 1286 C CA . GLY A 1 175 ? 2.278 -0.530 13.384 1.00 34.72 175 GLY A CA 1
ATOM 1287 C C . GLY A 1 175 ? 2.298 0.951 13.001 1.00 34.72 175 GLY A C 1
ATOM 1288 O O . GLY A 1 175 ? 1.351 1.688 13.267 1.00 34.72 175 GLY A O 1
ATOM 1289 N N . LYS A 1 176 ? 3.379 1.407 12.358 1.00 33.03 176 LYS A N 1
ATOM 1290 C CA . LYS A 1 176 ? 3.414 2.757 11.777 1.00 33.03 176 LYS A CA 1
ATOM 1291 C C . LYS A 1 176 ? 2.579 2.784 10.500 1.00 33.03 176 LYS A C 1
ATOM 1293 O O . LYS A 1 176 ? 2.936 2.138 9.517 1.00 33.03 176 LYS A O 1
ATOM 1298 N N . LEU A 1 177 ? 1.496 3.555 10.517 1.00 37.50 177 LEU A N 1
ATOM 1299 C CA . LEU A 1 177 ? 0.816 3.992 9.305 1.00 37.50 177 LEU A CA 1
ATOM 1300 C C . LEU A 1 177 ? 1.585 5.180 8.728 1.00 37.50 177 LEU A C 1
ATOM 1302 O O . LEU A 1 177 ? 1.740 6.202 9.392 1.00 37.50 177 LEU A O 1
ATOM 1306 N N . TYR A 1 178 ? 2.050 5.047 7.493 1.00 36.91 178 TYR A N 1
ATOM 1307 C CA . TYR A 1 178 ? 2.557 6.176 6.727 1.00 36.91 178 TYR A CA 1
ATOM 1308 C C . TYR A 1 178 ? 1.379 6.748 5.935 1.00 36.91 178 TYR A C 1
ATOM 1310 O O . TYR A 1 178 ? 1.012 6.207 4.894 1.00 36.91 178 TYR A O 1
ATOM 1318 N N . VAL A 1 179 ? 0.734 7.785 6.477 1.00 39.62 179 VAL A N 1
ATOM 1319 C CA . VAL A 1 179 ? -0.227 8.607 5.728 1.00 39.62 179 VAL A CA 1
ATOM 1320 C C . VAL A 1 179 ? 0.546 9.782 5.160 1.00 39.62 179 VAL A C 1
ATOM 1322 O O . VAL A 1 179 ? 1.048 10.611 5.913 1.00 39.62 179 VAL A O 1
ATOM 1325 N N . GLU A 1 180 ? 0.655 9.860 3.840 1.00 41.41 180 GLU A N 1
ATOM 1326 C CA . GLU A 1 180 ? 1.136 11.076 3.185 1.00 41.41 180 GLU A CA 1
ATOM 1327 C C . GLU A 1 180 ? -0.029 12.082 3.173 1.00 41.41 180 GLU A C 1
ATOM 1329 O O . GLU A 1 180 ? -0.898 12.045 2.302 1.00 41.41 180 GLU A O 1
ATOM 1334 N N . GLU A 1 181 ? -0.107 12.927 4.208 1.00 36.44 181 GLU A N 1
ATOM 1335 C CA . GLU A 1 181 ? -1.194 13.904 4.416 1.00 36.44 181 GLU A CA 1
ATOM 1336 C C . GLU A 1 181 ? -1.134 15.102 3.453 1.00 36.44 181 GLU A C 1
ATOM 1338 O O . GLU A 1 181 ? -2.087 15.881 3.343 1.00 36.44 181 GLU A O 1
ATOM 1343 N N . ASP A 1 182 ? -0.035 15.251 2.715 1.00 37.69 182 ASP A N 1
ATOM 1344 C CA . ASP A 1 182 ? 0.136 16.341 1.769 1.00 37.69 182 ASP A CA 1
ATOM 1345 C C . ASP A 1 182 ? -0.471 15.988 0.402 1.00 37.69 182 ASP A C 1
ATOM 1347 O O . ASP A 1 182 ? 0.077 15.224 -0.398 1.00 37.69 182 ASP A O 1
ATOM 1351 N N . LYS A 1 183 ? -1.609 16.616 0.087 1.00 40.56 183 LYS A N 1
ATOM 1352 C CA . LYS A 1 183 ? -2.249 16.525 -1.233 1.00 40.56 183 LYS A CA 1
ATOM 1353 C C . LYS A 1 183 ? -1.336 16.967 -2.379 1.00 40.56 183 LYS A C 1
ATOM 1355 O O . LYS A 1 183 ? -1.646 16.618 -3.509 1.00 40.56 183 LYS A O 1
ATOM 1360 N N . THR A 1 184 ? -0.250 17.702 -2.149 1.00 38.81 184 THR A N 1
ATOM 1361 C CA . THR A 1 184 ? 0.744 18.059 -3.179 1.00 38.81 184 THR A CA 1
ATOM 1362 C C . THR A 1 184 ? 1.820 16.985 -3.393 1.00 38.81 184 THR A C 1
ATOM 1364 O O . THR A 1 184 ? 2.500 17.007 -4.418 1.00 38.81 184 THR A O 1
ATOM 1367 N N . LEU A 1 185 ? 1.926 16.015 -2.476 1.00 39.28 185 LEU A N 1
ATOM 1368 C CA . LEU A 1 185 ? 2.834 14.860 -2.533 1.00 39.28 185 LEU A CA 1
ATOM 1369 C C . LEU A 1 185 ? 2.114 13.532 -2.796 1.00 39.28 185 LEU A C 1
ATOM 1371 O O . LEU A 1 185 ? 2.775 12.509 -2.979 1.00 39.28 185 LEU A O 1
ATOM 1375 N N . ASN A 1 186 ? 0.780 13.537 -2.867 1.00 43.22 186 ASN A N 1
ATOM 1376 C CA . ASN A 1 186 ? 0.017 12.403 -3.373 1.00 43.22 186 ASN A CA 1
ATOM 1377 C C . ASN A 1 186 ? 0.563 12.026 -4.770 1.00 43.22 186 ASN A C 1
ATOM 1379 O O . ASN A 1 186 ? 0.507 12.855 -5.682 1.00 43.22 186 ASN A O 1
ATOM 1383 N N . PRO A 1 187 ? 1.051 10.789 -4.987 1.00 47.19 187 PRO A N 1
ATOM 1384 C CA . PRO A 1 187 ? 1.586 10.345 -6.273 1.00 47.19 187 PRO A CA 1
ATOM 1385 C C . PRO A 1 187 ? 0.514 10.229 -7.368 1.00 47.19 187 PRO A C 1
ATOM 1387 O O . PRO A 1 187 ? 0.763 9.584 -8.375 1.00 47.19 187 PRO A O 1
ATOM 1390 N N . TYR A 1 188 ? -0.670 10.818 -7.173 1.00 45.00 188 TYR A N 1
ATOM 1391 C CA . TYR A 1 188 ? -1.756 10.939 -8.140 1.00 45.00 188 TYR A CA 1
ATOM 1392 C C . TYR A 1 188 ? -2.292 12.371 -8.299 1.00 45.00 188 TYR A C 1
ATOM 1394 O O . TYR A 1 188 ? -3.199 12.577 -9.102 1.00 45.00 188 TYR A O 1
ATOM 1402 N N . SER A 1 189 ? -1.806 13.365 -7.544 1.00 46.28 189 SER A N 1
ATOM 1403 C CA . SER A 1 189 ? -2.476 14.674 -7.500 1.00 46.28 189 SER A CA 1
ATOM 1404 C C . SER A 1 189 ? -1.971 15.702 -8.505 1.00 46.28 189 SER A C 1
ATOM 1406 O O . SER A 1 189 ? -2.738 16.609 -8.803 1.00 46.28 189 SER A O 1
ATOM 1408 N N . ASN A 1 190 ? -0.752 15.566 -9.049 1.00 61.41 190 ASN A N 1
ATOM 1409 C CA . ASN A 1 190 ? -0.248 16.353 -10.187 1.00 61.41 190 ASN A CA 1
ATOM 1410 C C . ASN A 1 190 ? 0.934 15.639 -10.869 1.00 61.41 190 ASN A C 1
ATOM 1412 O O . ASN A 1 190 ? 2.096 15.852 -10.521 1.00 61.41 190 ASN A O 1
ATOM 1416 N N . GLU A 1 191 ? 0.644 14.788 -11.853 1.00 75.69 191 GLU A N 1
ATOM 1417 C CA . GLU A 1 191 ? 1.673 14.120 -12.654 1.00 75.69 191 GLU A CA 1
ATOM 1418 C C . GLU A 1 191 ? 2.502 15.138 -13.445 1.00 75.69 191 GLU A C 1
ATOM 1420 O O . GLU A 1 191 ? 1.962 15.921 -14.230 1.00 75.69 191 GLU A O 1
ATOM 1425 N N . HIS A 1 192 ? 3.828 15.118 -13.282 1.00 83.12 192 HIS A N 1
ATOM 1426 C CA . HIS A 1 192 ? 4.705 15.913 -14.132 1.00 83.12 192 HIS A CA 1
ATOM 1427 C C . HIS A 1 192 ? 4.992 15.164 -15.437 1.00 83.12 192 HIS A C 1
ATOM 1429 O O . HIS A 1 192 ? 5.680 14.143 -15.442 1.00 83.12 192 HIS A O 1
ATOM 1435 N N . ILE A 1 193 ? 4.467 15.673 -16.550 1.00 89.38 193 ILE A N 1
ATOM 1436 C CA . ILE A 1 193 ? 4.629 15.053 -17.868 1.00 89.38 193 ILE A CA 1
ATOM 1437 C C . ILE A 1 193 ? 5.830 15.667 -18.589 1.00 89.38 193 ILE A C 1
ATOM 1439 O O . ILE A 1 193 ? 5.915 16.884 -18.756 1.00 89.38 193 ILE A O 1
ATOM 1443 N N . VAL A 1 194 ? 6.733 14.813 -19.065 1.00 94.38 194 VAL A N 1
ATOM 1444 C CA . VAL A 1 194 ? 7.932 15.192 -19.815 1.00 94.38 194 VAL A CA 1
ATOM 1445 C C . VAL A 1 194 ? 7.934 14.463 -21.154 1.00 94.38 194 VAL A C 1
ATOM 1447 O O . VAL A 1 194 ? 8.051 13.241 -21.204 1.00 94.38 194 VAL A O 1
ATOM 1450 N N . ASN A 1 195 ? 7.841 15.207 -22.255 1.00 97.06 195 ASN A N 1
ATOM 1451 C CA . ASN A 1 195 ? 7.988 14.644 -23.597 1.00 97.06 195 ASN A CA 1
ATOM 1452 C C . ASN A 1 195 ? 9.477 14.542 -23.943 1.00 97.06 195 ASN A C 1
ATOM 1454 O O . ASN A 1 195 ? 10.146 15.564 -24.096 1.00 97.06 195 ASN A O 1
ATOM 1458 N N . ILE A 1 196 ? 9.993 13.323 -24.072 1.00 97.00 196 ILE A N 1
ATOM 1459 C CA . ILE A 1 196 ? 11.390 13.070 -24.428 1.00 97.00 196 ILE A CA 1
ATOM 1460 C C . ILE A 1 196 ? 11.448 12.777 -25.926 1.00 97.00 196 ILE A C 1
ATOM 1462 O O . ILE A 1 196 ? 10.927 11.765 -26.381 1.00 97.00 196 ILE A O 1
ATOM 1466 N N . THR A 1 197 ? 12.067 13.664 -26.705 1.00 96.06 197 THR A N 1
ATOM 1467 C CA . THR A 1 197 ? 12.126 13.549 -28.176 1.00 96.06 197 THR A CA 1
ATOM 1468 C C . THR A 1 197 ? 13.537 13.349 -28.722 1.00 96.06 197 THR A C 1
ATOM 1470 O O . THR A 1 197 ? 13.691 12.892 -29.851 1.00 96.06 197 THR A O 1
ATOM 1473 N N . ASN A 1 198 ? 14.576 13.666 -27.944 1.00 96.75 198 ASN A N 1
ATOM 1474 C CA . ASN A 1 198 ? 15.960 13.563 -28.394 1.00 96.75 198 ASN A CA 1
ATOM 1475 C C . ASN A 1 198 ? 16.488 12.132 -28.222 1.00 96.75 198 ASN A C 1
ATOM 1477 O O . ASN A 1 198 ? 16.898 11.741 -27.132 1.00 96.75 198 ASN A O 1
ATOM 1481 N N . THR A 1 199 ? 16.496 11.355 -29.303 1.00 97.19 199 THR A N 1
ATOM 1482 C CA . THR A 1 199 ? 16.979 9.963 -29.317 1.00 97.19 199 THR A CA 1
ATOM 1483 C C . THR A 1 199 ? 18.505 9.834 -29.294 1.00 97.19 199 THR A C 1
ATOM 1485 O O . THR A 1 199 ? 19.017 8.735 -29.097 1.00 97.19 199 THR A O 1
ATOM 1488 N N . SER A 1 200 ? 19.244 10.933 -29.488 1.00 97.06 200 SER A N 1
ATOM 1489 C CA . SER A 1 200 ? 20.715 10.938 -29.504 1.00 97.06 200 SER A CA 1
ATOM 1490 C C . SER A 1 200 ? 21.339 10.981 -28.105 1.00 97.06 200 SER A C 1
ATOM 1492 O O . SER A 1 200 ? 22.538 10.748 -27.969 1.00 97.06 200 SER A O 1
ATOM 1494 N N . ILE A 1 201 ? 20.554 11.294 -27.068 1.00 97.06 201 ILE A N 1
ATOM 1495 C CA . ILE A 1 201 ? 20.996 11.309 -25.668 1.00 97.06 201 ILE A CA 1
ATOM 1496 C C . ILE A 1 201 ? 20.401 10.093 -24.957 1.00 97.06 201 ILE A C 1
ATOM 1498 O O . ILE A 1 201 ? 19.225 9.779 -25.138 1.00 97.06 201 ILE A O 1
ATOM 1502 N N . ASP A 1 202 ? 21.198 9.430 -24.118 1.00 96.75 202 ASP A N 1
ATOM 1503 C CA . ASP A 1 202 ? 20.727 8.306 -23.307 1.00 96.75 202 ASP A CA 1
ATOM 1504 C C . ASP A 1 202 ? 19.495 8.695 -22.475 1.00 96.75 202 ASP A C 1
ATOM 1506 O O . ASP A 1 202 ? 19.463 9.742 -21.821 1.00 96.75 202 ASP A O 1
ATOM 1510 N N . LEU A 1 203 ? 18.468 7.849 -22.506 1.00 97.62 203 LEU A N 1
ATOM 1511 C CA . LEU A 1 203 ? 17.203 8.087 -21.821 1.00 97.62 203 LEU A CA 1
ATOM 1512 C C . LEU A 1 203 ? 17.413 8.252 -20.311 1.00 97.62 203 LEU A C 1
ATOM 1514 O O . LEU A 1 203 ? 16.826 9.149 -19.712 1.00 97.62 203 LEU A O 1
ATOM 1518 N N . GLY A 1 204 ? 18.299 7.458 -19.700 1.00 96.44 204 GLY A N 1
ATOM 1519 C CA . GLY A 1 204 ? 18.635 7.572 -18.281 1.00 96.44 204 GLY A CA 1
ATOM 1520 C C . GLY A 1 204 ? 19.203 8.946 -17.934 1.00 96.44 204 GLY A C 1
ATOM 1521 O O . GLY A 1 204 ? 18.739 9.592 -16.993 1.00 96.44 204 GLY A O 1
ATOM 1522 N N . THR A 1 205 ? 20.133 9.447 -18.753 1.00 97.06 205 THR A N 1
ATOM 1523 C CA . THR A 1 205 ? 20.695 10.800 -18.612 1.00 97.06 205 THR A CA 1
ATOM 1524 C C . THR A 1 205 ? 19.621 11.881 -18.694 1.00 97.06 205 THR A C 1
ATOM 1526 O O . THR A 1 205 ? 19.662 12.835 -17.919 1.00 97.06 205 THR A O 1
ATOM 1529 N N . GLN A 1 206 ? 18.646 11.734 -19.594 1.00 98.06 206 GLN A N 1
ATOM 1530 C CA . GLN A 1 206 ? 17.554 12.701 -19.739 1.00 98.06 206 GLN A CA 1
ATOM 1531 C C . GLN A 1 206 ? 16.558 12.655 -18.570 1.00 98.06 206 GLN A C 1
ATOM 1533 O O . GLN A 1 206 ? 15.994 13.687 -18.215 1.00 98.06 206 GLN A O 1
ATOM 1538 N N . MET A 1 207 ? 16.351 11.491 -17.946 1.00 97.69 207 MET A N 1
ATOM 1539 C CA . MET A 1 207 ? 15.405 11.330 -16.835 1.00 97.69 207 MET A CA 1
ATOM 1540 C C . MET A 1 207 ? 15.942 11.862 -15.499 1.00 97.69 207 MET A C 1
ATOM 1542 O O . MET A 1 207 ? 15.185 12.468 -14.739 1.00 97.69 207 MET A O 1
ATOM 1546 N N . ILE A 1 208 ? 17.235 11.670 -15.210 1.00 96.31 208 ILE A N 1
ATOM 1547 C CA . ILE A 1 208 ? 17.856 11.979 -13.904 1.00 96.31 208 ILE A CA 1
ATOM 1548 C C . ILE A 1 208 ? 17.515 13.382 -13.354 1.00 96.31 208 ILE A C 1
ATOM 1550 O O . ILE A 1 208 ? 17.110 13.462 -12.190 1.00 96.31 208 ILE A O 1
ATOM 1554 N N . PRO A 1 209 ? 17.604 14.484 -14.131 1.00 94.38 209 PRO A N 1
ATOM 1555 C CA . PRO A 1 209 ? 17.300 15.823 -13.617 1.00 94.38 209 PRO A CA 1
ATOM 1556 C C . PRO A 1 209 ? 15.864 15.980 -13.099 1.00 94.38 209 PRO A C 1
ATOM 1558 O O . PRO A 1 209 ? 15.620 16.740 -12.162 1.00 94.38 209 PRO A O 1
ATOM 1561 N N . TYR A 1 210 ? 14.910 15.252 -13.682 1.00 91.44 210 TYR A N 1
ATOM 1562 C CA . TYR A 1 210 ? 13.511 15.277 -13.259 1.00 91.44 210 TYR A CA 1
ATOM 1563 C C . TYR A 1 210 ? 13.290 14.409 -12.022 1.00 91.44 210 TYR A C 1
ATOM 1565 O O . TYR A 1 210 ? 12.578 14.821 -11.105 1.00 91.44 210 TYR A O 1
ATOM 1573 N N . LEU A 1 211 ? 13.944 13.246 -11.952 1.00 90.25 211 LEU A N 1
ATOM 1574 C CA . LEU A 1 211 ? 13.834 12.325 -10.815 1.00 90.25 211 LEU A CA 1
ATOM 1575 C C . LEU A 1 211 ? 14.309 12.949 -9.495 1.00 90.25 211 LEU A C 1
ATOM 1577 O O . LEU A 1 211 ? 13.801 12.589 -8.437 1.00 90.25 211 LEU A O 1
ATOM 1581 N N . ALA A 1 212 ? 15.229 13.915 -9.548 1.00 85.75 212 ALA A N 1
ATOM 1582 C CA . ALA A 1 212 ? 15.651 14.682 -8.376 1.00 85.75 212 ALA A CA 1
ATOM 1583 C C . ALA A 1 212 ? 14.603 15.705 -7.893 1.00 85.75 212 ALA A C 1
ATOM 1585 O O . ALA A 1 212 ? 14.672 16.163 -6.755 1.00 85.75 212 ALA A O 1
ATOM 1586 N N . LYS A 1 213 ? 13.654 16.091 -8.754 1.00 82.88 213 LYS A N 1
ATOM 1587 C CA . LYS A 1 213 ? 12.744 17.221 -8.524 1.00 82.88 213 LYS A CA 1
ATOM 1588 C C . LYS A 1 213 ? 11.303 16.809 -8.236 1.00 82.88 213 LYS A C 1
ATOM 1590 O O . LYS A 1 213 ? 10.620 17.518 -7.503 1.00 82.88 213 LYS A O 1
ATOM 1595 N N . TYR A 1 214 ? 10.828 15.701 -8.800 1.00 81.06 214 TYR A N 1
ATOM 1596 C CA . TYR A 1 214 ? 9.412 15.341 -8.722 1.00 81.06 214 TYR A CA 1
ATOM 1597 C C . TYR A 1 214 ? 9.197 13.916 -8.214 1.00 81.06 214 TYR A C 1
ATOM 1599 O O . TYR A 1 214 ? 9.911 12.981 -8.580 1.00 81.06 214 TYR A O 1
ATOM 1607 N N . LYS A 1 215 ? 8.155 13.751 -7.394 1.00 78.69 215 LYS A N 1
ATOM 1608 C CA . LYS A 1 215 ? 7.731 12.456 -6.851 1.00 78.69 215 LYS A CA 1
ATOM 1609 C C . LYS A 1 215 ? 6.831 11.659 -7.795 1.00 78.69 215 LYS A C 1
ATOM 1611 O O . LYS A 1 215 ? 6.843 10.441 -7.708 1.00 78.69 215 LYS A O 1
ATOM 1616 N N . MET A 1 216 ? 6.112 12.318 -8.704 1.00 80.00 216 MET A N 1
ATOM 1617 C CA . MET A 1 216 ? 5.272 11.682 -9.723 1.00 80.00 216 MET A CA 1
ATOM 1618 C C . MET A 1 216 ? 5.628 12.234 -11.105 1.00 80.00 216 MET A C 1
ATOM 1620 O O . MET A 1 216 ? 5.401 13.414 -11.378 1.00 80.00 216 MET A O 1
ATOM 1624 N N . ILE A 1 217 ? 6.187 11.395 -11.977 1.00 87.81 217 ILE A N 1
ATOM 1625 C CA . ILE A 1 217 ? 6.589 11.783 -13.336 1.00 87.81 217 ILE A CA 1
ATOM 1626 C C . ILE A 1 217 ? 6.116 10.765 -14.362 1.00 87.81 217 ILE A C 1
ATOM 1628 O O . ILE A 1 217 ? 6.255 9.559 -14.161 1.00 87.81 217 ILE A O 1
ATOM 1632 N N . ARG A 1 218 ? 5.680 11.268 -15.519 1.00 91.75 218 ARG A N 1
ATOM 1633 C CA . ARG A 1 218 ? 5.521 10.489 -16.745 1.00 91.75 218 ARG A CA 1
ATOM 1634 C C . ARG A 1 218 ? 6.444 11.002 -17.840 1.00 91.75 218 ARG A C 1
ATOM 1636 O O . ARG A 1 218 ? 6.287 12.122 -18.318 1.00 91.75 218 ARG A O 1
ATOM 1643 N N . PHE A 1 219 ? 7.353 10.151 -18.289 1.00 96.94 219 PHE A N 1
ATOM 1644 C CA . PHE A 1 219 ? 8.117 10.351 -19.510 1.00 96.94 219 PHE A CA 1
ATOM 1645 C C . PHE A 1 219 ? 7.332 9.797 -20.699 1.00 96.94 219 PHE A C 1
ATOM 1647 O O . PHE A 1 219 ? 6.861 8.658 -20.677 1.00 96.94 219 PHE A O 1
ATOM 1654 N N . VAL A 1 220 ? 7.176 10.609 -21.736 1.00 96.12 220 VAL A N 1
ATOM 1655 C CA . VAL A 1 220 ? 6.418 10.272 -22.940 1.00 96.12 220 VAL A CA 1
ATOM 1656 C C . VAL A 1 220 ? 7.379 10.196 -24.120 1.00 96.12 220 VAL A C 1
ATOM 1658 O O . VAL A 1 220 ? 8.066 11.170 -24.429 1.00 96.12 220 VAL A O 1
ATOM 1661 N N . LEU A 1 221 ? 7.426 9.031 -24.762 1.00 97.12 221 LEU A N 1
ATOM 1662 C CA . LEU A 1 221 ? 8.250 8.732 -25.924 1.00 97.12 221 LEU A CA 1
ATOM 1663 C C . LEU A 1 221 ? 7.387 8.820 -27.199 1.00 97.12 221 LEU A C 1
ATOM 1665 O O . LEU A 1 221 ? 6.282 8.266 -27.236 1.00 97.12 221 LEU A O 1
ATOM 1669 N N . PRO A 1 222 ? 7.844 9.507 -28.258 1.00 95.06 222 PRO A N 1
ATOM 1670 C CA . PRO A 1 222 ? 7.101 9.604 -29.510 1.00 95.06 222 PRO A CA 1
ATOM 1671 C C . PRO A 1 222 ? 6.961 8.242 -30.212 1.00 95.06 222 PRO A C 1
ATOM 1673 O O . PRO A 1 222 ? 7.798 7.351 -30.041 1.00 95.06 222 PRO A O 1
ATOM 1676 N N . ALA A 1 223 ? 5.924 8.075 -31.031 1.00 92.12 223 ALA A N 1
ATOM 1677 C CA . ALA A 1 223 ? 5.819 6.947 -31.958 1.00 92.12 223 ALA A CA 1
ATOM 1678 C C . ALA A 1 223 ? 7.027 6.913 -32.908 1.00 92.12 223 ALA A C 1
ATOM 1680 O O . ALA A 1 223 ? 7.587 7.960 -33.234 1.00 92.12 223 ALA A O 1
ATOM 1681 N N . ASN A 1 224 ? 7.383 5.728 -33.404 1.00 92.50 224 ASN A N 1
ATOM 1682 C CA . ASN A 1 224 ? 8.485 5.523 -34.356 1.00 92.50 224 ASN A CA 1
ATOM 1683 C C . ASN A 1 224 ? 9.823 6.091 -33.865 1.00 92.50 224 ASN A C 1
ATOM 1685 O O . ASN A 1 224 ? 10.566 6.714 -34.623 1.00 92.50 224 ASN A O 1
ATOM 1689 N N . SER A 1 225 ? 10.115 5.899 -32.582 1.00 95.00 225 SER A N 1
ATOM 1690 C CA . SER A 1 225 ? 11.338 6.386 -31.954 1.00 95.00 225 SER A CA 1
ATOM 1691 C C . SER A 1 225 ? 12.131 5.240 -31.353 1.00 95.00 225 SER A C 1
ATOM 1693 O O . SER A 1 225 ? 11.588 4.208 -30.966 1.00 95.00 225 SER A O 1
ATOM 1695 N N . THR A 1 226 ? 13.445 5.409 -31.280 1.00 96.62 226 THR A N 1
ATOM 1696 C CA . THR A 1 226 ? 14.333 4.435 -30.651 1.00 96.62 226 THR A CA 1
ATOM 1697 C C . THR A 1 226 ? 15.290 5.168 -29.735 1.00 96.62 226 THR A C 1
ATOM 1699 O O . THR A 1 226 ? 16.105 5.963 -30.194 1.00 96.62 226 THR A O 1
ATOM 1702 N N . PHE A 1 227 ? 15.185 4.900 -28.441 1.00 97.62 227 PHE A N 1
ATOM 1703 C CA . PHE A 1 227 ? 16.042 5.466 -27.409 1.00 97.62 227 PHE A CA 1
ATOM 1704 C C . PHE A 1 227 ? 17.055 4.436 -26.939 1.00 97.62 227 PHE A C 1
ATOM 1706 O O . PHE A 1 227 ? 16.724 3.263 -26.799 1.00 97.62 227 PHE A O 1
ATOM 1713 N N . THR A 1 228 ? 18.267 4.880 -26.628 1.00 95.94 228 THR A N 1
ATOM 1714 C CA . THR A 1 228 ? 19.224 4.069 -25.869 1.00 95.94 228 THR A CA 1
ATOM 1715 C C . THR A 1 228 ? 19.026 4.324 -24.377 1.00 95.94 228 THR A C 1
ATOM 1717 O O . THR A 1 228 ? 18.861 5.476 -23.978 1.00 95.94 228 THR A O 1
ATOM 1720 N N . TRP A 1 229 ? 19.046 3.274 -23.554 1.00 95.50 229 TRP A N 1
ATOM 1721 C CA . TRP A 1 229 ? 19.028 3.388 -22.096 1.00 95.50 229 TRP A CA 1
ATOM 1722 C C . TRP A 1 229 ? 20.069 2.465 -21.451 1.00 95.50 229 TRP A C 1
ATOM 1724 O O . TRP A 1 229 ? 19.842 1.288 -21.172 1.00 95.50 229 TRP A O 1
ATOM 1734 N N . ASN A 1 230 ? 21.242 3.028 -21.201 1.00 91.00 230 ASN A N 1
ATOM 1735 C CA . ASN A 1 230 ? 22.371 2.379 -20.545 1.00 91.00 230 ASN A CA 1
ATOM 1736 C C . ASN A 1 230 ? 22.787 3.100 -19.256 1.00 91.00 230 ASN A C 1
ATOM 1738 O O . ASN A 1 230 ? 23.449 2.491 -18.415 1.00 91.00 230 ASN A O 1
ATOM 1742 N N . VAL A 1 231 ? 22.379 4.359 -19.057 1.00 92.75 231 VAL A N 1
ATOM 1743 C CA . VAL A 1 231 ? 22.630 5.074 -17.801 1.00 92.75 231 VAL A CA 1
ATOM 1744 C C . VAL A 1 231 ? 21.573 4.683 -16.761 1.00 92.75 231 VAL A C 1
ATOM 1746 O O . VAL A 1 231 ? 20.377 4.869 -16.997 1.00 92.75 231 VAL A O 1
ATOM 1749 N N . PRO A 1 232 ? 21.974 4.136 -15.604 1.00 93.19 232 PRO A N 1
ATOM 1750 C CA . PRO A 1 232 ? 21.034 3.685 -14.592 1.00 93.19 232 PRO A CA 1
ATOM 1751 C C . PRO A 1 232 ? 20.343 4.864 -13.903 1.00 93.19 232 PRO A C 1
ATOM 1753 O O . PRO A 1 232 ? 20.942 5.921 -13.705 1.00 93.19 232 PRO A O 1
ATOM 1756 N N . ILE A 1 233 ? 19.103 4.650 -13.469 1.00 96.12 233 ILE A N 1
ATOM 1757 C CA . ILE A 1 233 ? 18.360 5.601 -12.635 1.00 96.12 233 ILE A CA 1
ATOM 1758 C C . ILE A 1 233 ? 18.066 5.020 -11.252 1.00 96.12 233 ILE A C 1
ATOM 1760 O O . ILE A 1 233 ? 17.886 3.813 -11.095 1.00 96.12 233 ILE A O 1
ATOM 1764 N N . GLY A 1 234 ? 17.976 5.888 -10.249 1.00 95.12 234 GLY A N 1
ATOM 1765 C CA . GLY A 1 234 ? 17.482 5.538 -8.920 1.00 95.12 234 GLY A CA 1
ATOM 1766 C C . GLY A 1 234 ? 16.127 6.185 -8.674 1.00 95.12 234 GLY A C 1
ATOM 1767 O O . GLY A 1 234 ? 15.969 7.382 -8.911 1.00 95.12 234 GLY A O 1
ATOM 1768 N N . LEU A 1 235 ? 15.166 5.403 -8.193 1.00 92.31 235 LEU A N 1
ATOM 1769 C CA . LEU A 1 235 ? 13.896 5.905 -7.686 1.00 92.31 235 LEU A CA 1
ATOM 1770 C C . LEU A 1 235 ? 13.975 5.964 -6.162 1.00 92.31 235 LEU A C 1
ATOM 1772 O O . LEU A 1 235 ? 14.303 4.969 -5.508 1.00 92.31 235 LEU A O 1
ATOM 1776 N N . ALA A 1 236 ? 13.660 7.124 -5.598 1.00 87.75 236 ALA A N 1
ATOM 1777 C CA . ALA A 1 236 ? 13.547 7.312 -4.157 1.00 87.75 236 ALA A CA 1
ATOM 1778 C C . ALA A 1 236 ? 12.274 6.644 -3.616 1.00 87.75 236 ALA A C 1
ATOM 1780 O O . ALA A 1 236 ? 11.326 6.403 -4.360 1.00 87.75 236 ALA A O 1
ATOM 1781 N N . SER A 1 237 ? 12.219 6.387 -2.306 1.00 79.00 237 SER A N 1
ATOM 1782 C CA . SER A 1 237 ? 11.017 5.824 -1.683 1.00 79.00 237 SER A CA 1
ATOM 1783 C C . SER A 1 237 ? 9.773 6.669 -1.977 1.00 79.00 237 SER A C 1
ATOM 1785 O O . SER A 1 237 ? 9.848 7.909 -2.003 1.00 79.00 237 SER A O 1
ATOM 1787 N N . PHE A 1 238 ? 8.646 5.982 -2.192 1.00 73.00 238 PHE A N 1
ATOM 1788 C CA . PHE A 1 238 ? 7.347 6.573 -2.549 1.00 73.00 238 PHE A CA 1
ATOM 1789 C C . PHE A 1 238 ? 7.343 7.396 -3.855 1.00 73.00 238 PHE A C 1
ATOM 1791 O O . PHE A 1 238 ? 6.469 8.234 -4.062 1.00 73.00 238 PHE A O 1
ATOM 1798 N N . GLN A 1 239 ? 8.325 7.203 -4.743 1.00 80.25 239 GLN A N 1
ATOM 1799 C CA . GLN A 1 239 ? 8.363 7.868 -6.048 1.00 80.25 239 GLN A CA 1
ATOM 1800 C C . GLN A 1 239 ? 7.629 7.039 -7.109 1.00 80.25 239 GLN A C 1
ATOM 1802 O O . GLN A 1 239 ? 7.847 5.835 -7.209 1.00 80.25 239 GLN A O 1
ATOM 1807 N N . TYR A 1 240 ? 6.802 7.688 -7.929 1.00 84.94 240 TYR A N 1
ATOM 1808 C CA . TYR A 1 240 ? 6.112 7.102 -9.073 1.00 84.94 240 TYR A CA 1
ATOM 1809 C C . TYR A 1 240 ? 6.716 7.618 -10.381 1.00 84.94 240 TYR A C 1
ATOM 1811 O O . TYR A 1 240 ? 6.693 8.818 -10.668 1.00 84.94 240 TYR A O 1
ATOM 1819 N N . VAL A 1 241 ? 7.237 6.707 -11.195 1.00 91.56 241 VAL A N 1
ATOM 1820 C CA . VAL A 1 241 ? 7.809 7.011 -12.507 1.00 91.56 241 VAL A CA 1
ATOM 1821 C C . VAL A 1 241 ? 7.133 6.143 -13.553 1.00 91.56 241 VAL A C 1
ATOM 1823 O O . VAL A 1 241 ? 7.144 4.920 -13.457 1.00 91.56 241 VAL A O 1
ATOM 1826 N N . SER A 1 242 ? 6.576 6.772 -14.581 1.00 91.25 242 SER A N 1
ATOM 1827 C CA . SER A 1 242 ? 6.021 6.089 -15.744 1.00 91.25 242 SER A CA 1
ATOM 1828 C C . SER A 1 242 ? 6.815 6.438 -16.994 1.00 91.25 242 SER A C 1
ATOM 1830 O O . SER A 1 242 ? 7.132 7.602 -17.220 1.00 91.25 242 SER A O 1
ATOM 1832 N N . ILE A 1 243 ? 7.080 5.453 -17.845 1.00 95.38 243 ILE A N 1
ATOM 1833 C CA . ILE A 1 243 ? 7.645 5.638 -19.183 1.00 95.38 243 ILE A CA 1
ATOM 1834 C C . ILE A 1 243 ? 6.622 5.099 -20.179 1.00 95.38 243 ILE A C 1
ATOM 1836 O O . ILE A 1 243 ? 6.265 3.922 -20.145 1.00 95.38 243 ILE A O 1
ATOM 1840 N N . SER A 1 244 ? 6.112 5.976 -21.039 1.00 91.00 244 SER A N 1
ATOM 1841 C CA . SER A 1 244 ? 4.998 5.670 -21.935 1.00 91.00 244 SER A CA 1
ATOM 1842 C C . SER A 1 244 ? 5.315 5.994 -23.388 1.00 91.00 244 SER A C 1
ATOM 1844 O O . SER A 1 244 ? 5.828 7.071 -23.670 1.00 91.00 244 SER A O 1
ATOM 1846 N N . GLY A 1 245 ? 5.005 5.086 -24.308 1.00 90.44 245 GLY A N 1
ATOM 1847 C CA . GLY A 1 245 ? 5.097 5.308 -25.748 1.00 90.44 245 GLY A CA 1
ATOM 1848 C C . GLY A 1 245 ? 3.778 5.811 -26.329 1.00 90.44 245 GLY A C 1
ATOM 1849 O O . GLY A 1 245 ? 2.703 5.304 -26.007 1.00 90.44 245 GLY A O 1
ATOM 1850 N N . THR A 1 246 ? 3.851 6.811 -27.202 1.00 84.31 246 THR A N 1
ATOM 1851 C CA . THR A 1 246 ? 2.716 7.262 -28.020 1.00 84.31 246 THR A CA 1
ATOM 1852 C C . THR A 1 246 ? 2.682 6.424 -29.300 1.00 84.31 246 THR A C 1
ATOM 1854 O O . THR A 1 246 ? 3.724 6.152 -29.878 1.00 84.31 246 THR A O 1
ATOM 1857 N N . GLY A 1 247 ? 1.511 5.957 -29.745 1.00 66.88 247 GLY A N 1
ATOM 1858 C CA . GLY A 1 247 ? 1.399 5.096 -30.939 1.00 66.88 247 GLY A CA 1
ATOM 1859 C C . GLY A 1 247 ? 1.189 3.602 -30.664 1.00 66.88 247 GLY A C 1
ATOM 1860 O O . GLY A 1 247 ? 1.344 2.787 -31.564 1.00 66.88 247 GLY A O 1
ATOM 1861 N N . ASN A 1 248 ? 0.776 3.238 -29.451 1.00 66.06 248 ASN A N 1
ATOM 1862 C CA . ASN A 1 248 ? 0.429 1.872 -29.044 1.00 66.06 248 ASN A CA 1
ATOM 1863 C C . ASN A 1 248 ? -1.015 1.455 -29.414 1.00 66.06 248 ASN A C 1
ATOM 1865 O O . ASN A 1 248 ? -1.605 0.611 -28.742 1.00 66.06 248 ASN A O 1
ATOM 1869 N N . SER A 1 249 ? -1.602 2.041 -30.468 1.00 58.00 249 SER A N 1
ATOM 1870 C CA . SER A 1 249 ? -3.002 1.806 -30.865 1.00 58.00 249 SER A CA 1
ATOM 1871 C C . SER A 1 249 ? -3.273 0.387 -31.381 1.00 58.00 249 SER A C 1
ATOM 1873 O O . SER A 1 249 ? -4.427 -0.035 -31.419 1.00 58.00 249 SER A O 1
ATOM 1875 N N . ASN A 1 250 ? -2.227 -0.361 -31.756 1.00 56.94 250 ASN A N 1
ATOM 1876 C CA . ASN A 1 250 ? -2.298 -1.781 -32.088 1.00 56.94 250 ASN A CA 1
ATOM 1877 C C . ASN A 1 250 ? -1.010 -2.501 -31.637 1.00 56.94 250 ASN A C 1
ATOM 1879 O O . ASN A 1 250 ? 0.099 -2.032 -31.882 1.00 56.94 250 ASN A O 1
ATOM 1883 N N . LEU A 1 251 ? -1.157 -3.642 -30.965 1.00 54.78 251 LEU A N 1
ATOM 1884 C CA . LEU A 1 251 ? -0.126 -4.301 -30.143 1.00 54.78 251 LEU A CA 1
ATOM 1885 C C . LEU A 1 251 ? 0.977 -5.000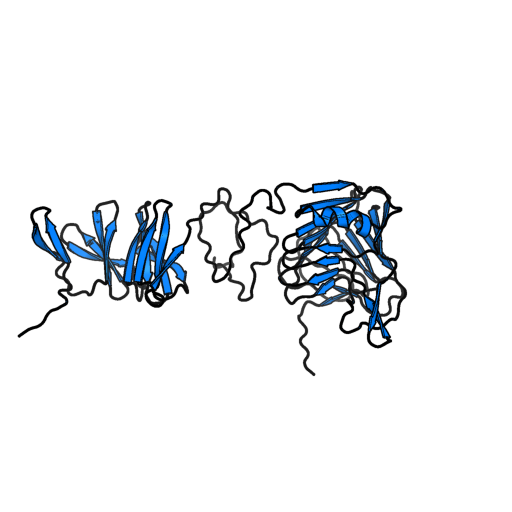 -30.947 1.00 54.78 251 LEU A C 1
ATOM 1887 O O . LEU A 1 251 ? 2.027 -5.325 -30.402 1.00 54.78 251 LEU A O 1
ATOM 1891 N N . THR A 1 252 ? 0.762 -5.208 -32.245 1.00 57.50 252 THR A N 1
ATOM 1892 C CA . THR A 1 252 ? 1.795 -5.672 -33.183 1.00 57.50 252 THR A CA 1
ATOM 1893 C C . THR A 1 252 ? 2.674 -4.532 -33.698 1.00 57.50 252 THR A C 1
ATOM 1895 O O . THR A 1 252 ? 3.597 -4.782 -34.467 1.00 57.50 252 THR A O 1
ATOM 1898 N N . ASN A 1 253 ? 2.375 -3.284 -33.324 1.00 68.88 253 ASN A N 1
ATOM 1899 C CA . ASN A 1 253 ? 3.039 -2.089 -33.830 1.00 68.88 253 ASN A CA 1
ATOM 1900 C C . ASN A 1 253 ? 3.406 -1.126 -32.689 1.00 68.88 253 ASN A C 1
ATOM 1902 O O . ASN A 1 253 ? 3.088 0.062 -32.729 1.00 68.88 253 ASN A O 1
ATOM 1906 N N . ILE A 1 254 ? 4.057 -1.642 -31.642 1.00 83.12 254 ILE A N 1
ATOM 1907 C CA . ILE A 1 254 ? 4.703 -0.790 -30.641 1.00 83.12 254 ILE A CA 1
ATOM 1908 C C . ILE A 1 254 ? 5.966 -0.204 -31.269 1.00 83.12 254 ILE A C 1
ATOM 1910 O O . ILE A 1 254 ? 6.922 -0.923 -31.545 1.00 83.12 254 ILE A O 1
ATOM 1914 N N . THR A 1 255 ? 5.961 1.107 -31.497 1.00 87.81 255 THR A N 1
ATOM 1915 C CA . THR A 1 255 ? 7.009 1.798 -32.266 1.00 87.81 255 THR A CA 1
ATOM 1916 C C . THR A 1 255 ? 7.898 2.712 -31.421 1.00 87.81 255 THR A C 1
ATOM 1918 O O . THR A 1 255 ? 8.862 3.267 -31.940 1.00 87.81 255 THR A O 1
ATOM 1921 N N . SER A 1 256 ? 7.601 2.875 -30.128 1.00 93.19 256 SER A N 1
ATOM 1922 C CA . SER A 1 256 ? 8.490 3.528 -29.162 1.00 93.19 256 SER A CA 1
ATOM 1923 C C . SER A 1 256 ? 9.411 2.480 -28.539 1.00 93.19 256 SER A C 1
ATOM 1925 O O . SER A 1 256 ? 9.013 1.739 -27.637 1.00 93.19 256 SER A O 1
ATOM 1927 N N . GLN A 1 257 ? 10.636 2.396 -29.047 1.00 94.00 257 GLN A N 1
ATOM 1928 C CA . GLN A 1 257 ? 11.618 1.390 -28.668 1.00 94.00 257 GLN A CA 1
ATOM 1929 C C . GLN A 1 257 ? 12.651 1.941 -27.678 1.00 94.00 257 GLN A C 1
ATOM 1931 O O . GLN A 1 257 ? 13.115 3.075 -27.795 1.00 94.00 257 GLN A O 1
ATOM 1936 N N . ILE A 1 258 ? 13.040 1.109 -26.716 1.00 96.56 258 ILE A N 1
ATOM 1937 C CA . ILE A 1 258 ? 14.072 1.367 -25.715 1.00 96.56 258 ILE A CA 1
ATOM 1938 C C . ILE A 1 258 ? 15.115 0.255 -25.832 1.00 96.56 258 ILE A C 1
ATOM 1940 O O . ILE A 1 258 ? 14.865 -0.890 -25.460 1.00 96.56 258 ILE A O 1
ATOM 1944 N N . ASN A 1 259 ? 16.293 0.597 -26.335 1.00 94.62 259 ASN A N 1
ATOM 1945 C CA . ASN A 1 259 ? 17.423 -0.301 -26.495 1.00 94.62 259 ASN A CA 1
ATOM 1946 C C . ASN A 1 259 ? 18.367 -0.201 -25.296 1.00 94.62 259 ASN A C 1
ATOM 1948 O O . ASN A 1 259 ? 18.954 0.847 -25.029 1.00 94.62 259 ASN A O 1
ATOM 1952 N N . MET A 1 260 ? 18.551 -1.315 -24.600 1.00 91.75 260 MET A N 1
ATOM 1953 C CA . MET A 1 260 ? 19.523 -1.462 -23.521 1.00 91.75 260 MET A CA 1
ATOM 1954 C C . MET A 1 260 ? 20.639 -2.361 -24.059 1.00 91.75 260 MET A C 1
ATOM 1956 O O . MET A 1 260 ? 20.452 -3.561 -24.222 1.00 91.75 260 MET A O 1
ATOM 1960 N N . THR A 1 261 ? 21.773 -1.784 -24.442 1.00 86.00 261 THR A N 1
ATOM 1961 C CA . THR A 1 261 ? 22.757 -2.475 -25.302 1.00 86.00 261 THR A CA 1
ATOM 1962 C C . THR A 1 261 ? 24.098 -2.746 -24.637 1.00 86.00 261 THR A C 1
ATOM 1964 O O . THR A 1 261 ? 24.897 -3.520 -25.158 1.00 86.00 261 THR A O 1
ATOM 1967 N N . VAL A 1 262 ? 24.368 -2.110 -23.497 1.00 79.69 262 VAL A N 1
ATOM 1968 C CA . VAL A 1 262 ? 25.665 -2.198 -22.819 1.00 79.69 262 VAL A CA 1
ATOM 1969 C C . VAL A 1 262 ? 25.450 -2.517 -21.353 1.00 79.69 262 VAL A C 1
ATOM 1971 O O . VAL A 1 262 ? 24.879 -1.708 -20.626 1.00 79.69 262 VAL A O 1
ATOM 1974 N N . ASN A 1 263 ? 25.918 -3.678 -20.901 1.00 72.62 263 ASN A N 1
ATOM 1975 C CA . ASN A 1 263 ? 25.946 -3.968 -19.473 1.00 72.62 263 ASN A CA 1
ATOM 1976 C C . ASN A 1 263 ? 27.040 -3.171 -18.774 1.00 72.62 263 ASN A C 1
ATOM 1978 O O . ASN A 1 263 ? 28.119 -2.943 -19.323 1.00 72.62 263 ASN A O 1
ATOM 1982 N N . ARG A 1 264 ? 26.739 -2.728 -17.553 1.00 77.62 264 ARG A N 1
ATOM 1983 C CA . ARG A 1 264 ? 27.745 -2.114 -16.698 1.00 77.62 264 ARG A CA 1
ATOM 1984 C C . ARG A 1 264 ? 28.609 -3.222 -16.125 1.00 77.62 264 ARG A C 1
ATOM 1986 O O . ARG A 1 264 ? 28.163 -4.352 -15.925 1.00 77.62 264 ARG A O 1
ATOM 1993 N N . THR A 1 265 ? 29.851 -2.874 -15.842 1.00 80.81 265 THR A N 1
ATOM 1994 C CA . THR A 1 265 ? 30.773 -3.754 -15.143 1.00 80.81 265 THR A CA 1
ATOM 1995 C C . THR A 1 265 ? 31.284 -3.048 -13.904 1.00 80.81 265 THR A C 1
ATOM 1997 O O . THR A 1 265 ? 31.406 -1.819 -13.867 1.00 80.81 265 THR A O 1
ATOM 2000 N N . TYR A 1 266 ? 31.565 -3.821 -12.865 1.00 78.69 266 TYR A N 1
ATOM 2001 C CA . TYR A 1 266 ? 32.314 -3.334 -11.718 1.00 78.69 266 TYR A CA 1
ATOM 2002 C C . TYR A 1 266 ? 33.441 -4.310 -11.407 1.00 78.69 266 TYR A C 1
ATOM 2004 O O . TYR A 1 266 ? 33.302 -5.523 -11.572 1.00 78.69 266 TYR A O 1
ATOM 2012 N N . SER A 1 267 ? 34.571 -3.773 -10.965 1.00 83.12 267 SER A N 1
ATOM 2013 C CA . SER A 1 267 ? 35.735 -4.576 -10.606 1.00 83.12 267 SER A CA 1
ATOM 2014 C C . SER A 1 267 ? 35.788 -4.758 -9.098 1.00 83.12 267 SER A C 1
ATOM 2016 O O . SER A 1 267 ? 35.773 -3.783 -8.349 1.00 83.12 267 SER A O 1
ATOM 2018 N N . TYR A 1 268 ? 35.893 -6.004 -8.649 1.00 78.81 268 TYR A N 1
ATOM 2019 C CA . TYR A 1 268 ? 36.106 -6.339 -7.246 1.00 78.81 268 TYR A CA 1
ATOM 2020 C C . TYR A 1 268 ? 37.167 -7.432 -7.134 1.00 78.81 268 TYR A C 1
ATOM 2022 O O . TYR A 1 268 ? 37.116 -8.434 -7.845 1.00 78.81 268 TYR A O 1
ATOM 2030 N N . ALA A 1 269 ? 38.166 -7.214 -6.275 1.00 81.69 269 ALA A N 1
ATOM 2031 C CA . ALA A 1 269 ? 39.305 -8.122 -6.100 1.00 81.69 269 ALA A CA 1
ATOM 2032 C C . ALA A 1 269 ? 39.974 -8.555 -7.431 1.00 81.69 269 ALA A C 1
ATOM 2034 O O . ALA A 1 269 ? 40.321 -9.717 -7.617 1.00 81.69 269 ALA A O 1
ATOM 2035 N N . GLY A 1 270 ? 40.116 -7.628 -8.389 1.00 82.75 270 GLY A N 1
ATOM 2036 C CA . GLY A 1 270 ? 40.746 -7.890 -9.693 1.00 82.75 270 GLY A CA 1
ATOM 2037 C C . GLY A 1 270 ? 39.882 -8.653 -10.706 1.00 82.75 270 GLY A C 1
ATOM 2038 O O . GLY A 1 270 ? 40.313 -8.840 -11.839 1.00 82.75 270 GLY A O 1
ATOM 2039 N N . THR A 1 271 ? 38.661 -9.049 -10.339 1.00 81.62 271 THR A N 1
ATOM 2040 C CA . THR A 1 271 ? 37.694 -9.684 -11.245 1.00 81.62 271 THR A CA 1
ATOM 2041 C C . THR A 1 271 ? 36.646 -8.663 -11.675 1.00 81.62 271 THR A C 1
ATOM 2043 O O . THR A 1 271 ? 36.140 -7.908 -10.844 1.00 81.62 271 THR A O 1
ATOM 2046 N N . SER A 1 272 ? 36.330 -8.621 -12.970 1.00 84.06 272 SER A N 1
ATOM 2047 C CA . SER A 1 272 ? 35.201 -7.842 -13.489 1.00 84.06 272 SER A CA 1
ATOM 2048 C C . SER A 1 272 ? 33.916 -8.648 -13.356 1.00 84.06 272 SER A C 1
ATOM 2050 O O . SER A 1 272 ? 33.877 -9.824 -13.709 1.00 84.06 272 SER A O 1
ATOM 2052 N N . TYR A 1 273 ? 32.870 -8.008 -12.858 1.00 81.75 273 TYR A N 1
ATOM 2053 C CA . TYR A 1 273 ? 31.558 -8.602 -12.657 1.00 81.75 273 TYR A CA 1
ATOM 2054 C C . TYR A 1 273 ? 30.501 -7.813 -13.413 1.00 81.75 273 TYR A C 1
ATOM 2056 O O . TYR A 1 273 ? 30.615 -6.594 -13.574 1.00 81.75 273 TYR A O 1
ATOM 2064 N N . LYS A 1 274 ? 29.454 -8.518 -13.834 1.00 79.94 274 LYS A N 1
ATOM 2065 C CA . LYS A 1 274 ? 28.300 -7.939 -14.520 1.00 79.94 274 LYS A CA 1
ATOM 2066 C C . LYS A 1 274 ? 27.390 -7.168 -13.552 1.00 79.94 274 LYS A C 1
ATOM 2068 O O . LYS A 1 274 ? 27.090 -7.651 -12.460 1.00 79.94 274 LYS A O 1
ATOM 2073 N N . ASP A 1 275 ? 26.905 -6.008 -13.995 1.00 82.81 275 ASP A N 1
ATOM 2074 C CA . ASP A 1 275 ? 25.809 -5.238 -13.394 1.00 82.81 275 ASP A CA 1
ATOM 2075 C C . ASP A 1 275 ? 24.806 -4.831 -14.492 1.00 82.81 275 ASP A C 1
ATOM 2077 O O . ASP A 1 275 ? 25.042 -3.920 -15.291 1.00 82.81 275 ASP A O 1
ATOM 2081 N N . ALA A 1 276 ? 23.690 -5.555 -14.569 1.00 81.50 276 ALA A N 1
ATOM 2082 C CA . ALA A 1 276 ? 22.669 -5.366 -15.598 1.00 81.50 276 ALA A CA 1
ATOM 2083 C C . ALA A 1 276 ? 21.656 -4.259 -15.245 1.00 81.50 276 ALA A C 1
ATOM 2085 O O . ALA A 1 276 ? 20.881 -3.839 -16.111 1.00 81.50 276 ALA A O 1
ATOM 2086 N N . ALA A 1 277 ? 21.657 -3.745 -14.010 1.00 87.50 277 ALA A N 1
ATOM 2087 C CA . ALA A 1 277 ? 20.608 -2.848 -13.534 1.00 87.50 277 ALA A CA 1
ATOM 2088 C C . ALA A 1 277 ? 20.545 -1.524 -14.315 1.00 87.50 277 ALA A C 1
ATOM 2090 O O . ALA A 1 277 ? 21.520 -0.777 -14.423 1.00 87.50 277 ALA A O 1
ATOM 2091 N N . ARG A 1 278 ? 19.347 -1.208 -14.817 1.00 91.25 278 ARG A N 1
ATOM 2092 C CA . ARG A 1 278 ? 18.962 0.075 -15.425 1.00 91.25 278 ARG A CA 1
ATOM 2093 C C . ARG A 1 278 ? 18.112 0.933 -14.505 1.00 91.25 278 ARG A C 1
ATOM 2095 O O . ARG A 1 278 ? 18.139 2.155 -14.630 1.00 91.25 278 ARG A O 1
ATOM 2102 N N . ALA A 1 279 ? 17.399 0.324 -13.563 1.00 93.38 279 ALA A N 1
ATOM 2103 C CA . ALA A 1 279 ? 16.714 1.065 -12.515 1.00 93.38 279 ALA A CA 1
ATOM 2104 C C . ALA A 1 279 ? 16.864 0.389 -11.152 1.00 93.38 279 ALA A C 1
ATOM 2106 O O . ALA A 1 279 ? 16.745 -0.831 -11.038 1.00 93.38 279 ALA A O 1
ATOM 2107 N N . TYR A 1 280 ? 17.076 1.213 -10.129 1.00 92.19 280 TYR A N 1
ATOM 2108 C CA . TYR A 1 280 ? 17.063 0.834 -8.722 1.00 92.19 280 TYR A CA 1
ATOM 2109 C C . TYR A 1 280 ? 15.806 1.421 -8.089 1.00 92.19 280 TYR A C 1
ATOM 2111 O O . TYR A 1 280 ? 15.678 2.638 -7.966 1.00 92.19 280 TYR A O 1
ATOM 2119 N N . ILE A 1 281 ? 14.860 0.565 -7.726 1.00 88.56 281 ILE A N 1
ATOM 2120 C CA . ILE A 1 281 ? 13.532 0.956 -7.258 1.00 88.56 281 ILE A CA 1
ATOM 2121 C C . ILE A 1 281 ? 13.500 0.767 -5.744 1.00 88.56 281 ILE A C 1
ATOM 2123 O O . ILE A 1 281 ? 13.577 -0.364 -5.277 1.00 88.56 281 ILE A O 1
ATOM 2127 N N . SER A 1 282 ? 13.446 1.861 -4.982 1.00 84.81 282 SER A N 1
ATOM 2128 C CA . SER A 1 282 ? 13.439 1.819 -3.509 1.00 84.81 282 SER A CA 1
ATOM 2129 C C . SER A 1 282 ? 12.077 1.409 -2.930 1.00 84.81 282 SER A C 1
ATOM 2131 O O . SER A 1 282 ? 11.091 1.273 -3.656 1.00 84.81 282 SER A O 1
ATOM 2133 N N . SER A 1 283 ? 12.007 1.273 -1.600 1.00 75.62 283 SER A N 1
ATOM 2134 C CA . SER A 1 283 ? 10.785 0.912 -0.876 1.00 75.62 283 SER A CA 1
ATOM 2135 C C . SER A 1 283 ? 9.584 1.752 -1.315 1.00 75.62 283 SER A C 1
ATOM 2137 O O . SER A 1 283 ? 9.653 2.983 -1.327 1.00 75.62 283 SER A O 1
ATOM 2139 N N . PHE A 1 284 ? 8.474 1.088 -1.633 1.00 71.94 284 PHE A N 1
ATOM 2140 C CA . PHE A 1 284 ? 7.207 1.706 -2.041 1.00 71.94 284 PHE A CA 1
ATOM 2141 C C . PHE A 1 284 ? 7.272 2.576 -3.309 1.00 71.94 284 PHE A C 1
ATOM 2143 O O . PHE A 1 284 ? 6.309 3.273 -3.624 1.00 71.94 284 PHE A O 1
ATOM 2150 N N . ALA A 1 285 ? 8.391 2.577 -4.034 1.00 78.31 285 ALA A N 1
ATOM 2151 C CA . ALA A 1 285 ? 8.492 3.258 -5.315 1.00 78.31 285 ALA A CA 1
ATOM 2152 C C . ALA A 1 285 ? 7.860 2.413 -6.429 1.00 78.31 285 ALA A C 1
ATOM 2154 O O . ALA A 1 285 ? 7.816 1.183 -6.353 1.00 78.31 285 ALA A O 1
ATOM 2155 N N . VAL A 1 286 ? 7.394 3.081 -7.481 1.00 81.88 286 VAL A N 1
ATOM 2156 C CA . VAL A 1 286 ? 6.760 2.463 -8.643 1.00 81.88 286 VAL A CA 1
ATOM 2157 C C . VAL A 1 286 ? 7.500 2.882 -9.905 1.00 81.88 286 VAL A C 1
ATOM 2159 O O . VAL A 1 286 ? 7.620 4.073 -10.189 1.00 81.88 286 VAL A O 1
ATOM 2162 N N . LEU A 1 287 ? 7.939 1.899 -10.687 1.00 89.56 287 LEU A N 1
ATOM 2163 C CA . LEU A 1 287 ? 8.341 2.091 -12.077 1.00 89.56 287 LEU A CA 1
ATOM 2164 C C . LEU A 1 287 ? 7.318 1.409 -12.986 1.00 89.56 287 LEU A C 1
ATOM 2166 O O . LEU A 1 287 ? 7.083 0.208 -12.867 1.00 89.56 287 LEU A O 1
ATOM 2170 N N . SER A 1 288 ? 6.713 2.166 -13.895 1.00 85.56 288 SER A N 1
ATOM 2171 C CA . SER A 1 288 ? 5.688 1.673 -14.813 1.00 85.56 288 SER A CA 1
ATOM 2172 C C . SER A 1 288 ? 6.080 1.897 -16.268 1.00 85.56 288 SER A C 1
ATOM 2174 O O . SER A 1 288 ? 6.619 2.944 -16.629 1.00 85.56 288 SER A O 1
ATOM 2176 N N . PHE A 1 289 ? 5.765 0.920 -17.109 1.00 87.00 289 PHE A N 1
ATOM 2177 C CA . PHE A 1 289 ? 5.954 0.958 -18.550 1.00 87.00 289 PHE A CA 1
ATOM 2178 C C . PHE A 1 289 ? 4.616 0.801 -19.271 1.00 87.00 289 PHE A C 1
ATOM 2180 O O . PHE A 1 289 ? 3.814 -0.078 -18.942 1.00 87.00 289 PHE A O 1
ATOM 2187 N N . GLY A 1 290 ? 4.378 1.645 -20.273 1.00 83.88 290 GLY A N 1
ATOM 2188 C CA . GLY A 1 290 ? 3.147 1.629 -21.060 1.00 83.88 290 GLY A CA 1
ATOM 2189 C C . GLY A 1 290 ? 3.404 1.824 -22.546 1.00 83.88 290 GLY A C 1
ATOM 2190 O O . GLY A 1 290 ? 3.910 2.869 -22.933 1.00 83.88 290 GLY A O 1
ATOM 2191 N N . GLY A 1 291 ? 3.029 0.883 -23.413 1.00 82.38 291 GLY A N 1
ATOM 2192 C CA . GLY A 1 291 ? 3.148 1.117 -24.858 1.00 82.38 291 GLY A CA 1
ATOM 2193 C C . GLY A 1 291 ? 4.587 1.197 -25.374 1.00 82.38 291 GLY A C 1
ATOM 2194 O O . GLY A 1 291 ? 4.828 1.941 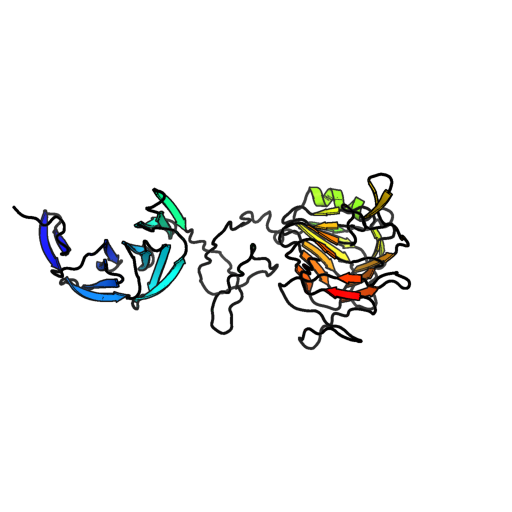-26.321 1.00 82.38 291 GLY A O 1
ATOM 2195 N N . VAL A 1 292 ? 5.543 0.502 -24.749 1.00 89.69 292 VAL A N 1
ATOM 2196 C CA . VAL A 1 292 ? 6.964 0.546 -25.140 1.00 89.69 292 VAL A CA 1
ATOM 2197 C C . VAL A 1 292 ? 7.511 -0.831 -25.498 1.00 89.69 292 VAL A C 1
ATOM 2199 O O . VAL A 1 292 ? 7.082 -1.851 -24.956 1.00 89.69 292 VAL A O 1
ATOM 2202 N N . PHE A 1 293 ? 8.469 -0.855 -26.424 1.00 90.12 293 PHE A N 1
ATOM 2203 C CA . PHE A 1 293 ? 9.239 -2.048 -26.754 1.00 90.12 293 PHE A CA 1
ATOM 2204 C C . PHE A 1 293 ? 10.628 -1.936 -26.129 1.00 90.12 293 PHE A C 1
ATOM 2206 O O . PHE A 1 293 ? 11.462 -1.162 -26.587 1.00 90.12 293 PHE A O 1
ATOM 2213 N N . ILE A 1 294 ? 10.880 -2.698 -25.071 1.00 91.69 294 ILE A N 1
ATOM 2214 C CA . ILE A 1 294 ? 12.187 -2.780 -24.427 1.00 91.69 294 ILE A CA 1
ATOM 2215 C C . ILE A 1 294 ? 12.962 -3.921 -25.075 1.00 91.69 294 ILE A C 1
ATOM 2217 O O . ILE A 1 294 ? 12.528 -5.070 -25.040 1.00 91.69 294 ILE A O 1
ATOM 2221 N N . ASN A 1 295 ? 14.118 -3.609 -25.644 1.00 90.94 295 ASN A N 1
ATOM 2222 C CA . ASN A 1 295 ? 15.013 -4.583 -26.243 1.00 90.94 295 ASN A CA 1
ATOM 2223 C C . ASN A 1 295 ? 16.385 -4.495 -25.574 1.00 90.94 295 ASN A C 1
ATOM 2225 O O . ASN A 1 295 ? 17.162 -3.569 -25.810 1.00 90.94 295 ASN A O 1
ATOM 2229 N N . HIS A 1 296 ? 16.675 -5.466 -24.719 1.00 88.31 296 HIS A N 1
ATOM 2230 C CA . HIS A 1 296 ? 17.939 -5.584 -24.020 1.00 88.31 296 HIS A CA 1
ATOM 2231 C C . HIS A 1 296 ? 18.816 -6.657 -24.660 1.00 88.31 296 HIS A C 1
ATOM 2233 O O . HIS A 1 296 ? 18.608 -7.849 -24.439 1.00 88.31 296 HIS A O 1
ATOM 2239 N N . THR A 1 297 ? 19.824 -6.238 -25.418 1.00 80.75 297 THR A N 1
ATOM 2240 C CA . THR A 1 297 ? 20.781 -7.129 -26.080 1.00 80.75 297 THR A CA 1
ATOM 2241 C C . THR A 1 297 ? 22.166 -6.882 -25.514 1.00 80.75 297 THR A C 1
ATOM 2243 O O . THR A 1 297 ? 22.705 -5.791 -25.679 1.00 80.75 297 THR A O 1
ATOM 2246 N N . HIS A 1 298 ? 22.777 -7.890 -24.907 1.00 69.44 298 HIS A N 1
ATOM 2247 C CA . HIS A 1 298 ? 24.192 -7.827 -24.573 1.00 69.44 298 HIS A CA 1
ATOM 2248 C C . HIS A 1 298 ? 24.816 -9.214 -24.769 1.00 69.44 298 HIS A C 1
ATOM 2250 O O . HIS A 1 298 ? 24.129 -10.231 -24.669 1.00 69.44 298 HIS A O 1
ATOM 2256 N N . ASN A 1 299 ? 26.108 -9.242 -25.084 1.00 59.31 299 ASN A N 1
ATOM 2257 C CA . ASN A 1 299 ? 26.877 -10.466 -25.283 1.00 59.31 299 ASN A CA 1
ATOM 2258 C C . ASN A 1 299 ? 28.040 -10.471 -24.289 1.00 59.31 299 ASN A C 1
ATOM 2260 O O . ASN A 1 299 ? 29.177 -10.188 -24.661 1.00 59.31 299 ASN A O 1
ATOM 2264 N N . ASP A 1 300 ? 27.726 -10.677 -23.009 1.00 65.31 300 ASP A N 1
ATOM 2265 C CA . ASP A 1 300 ? 28.720 -10.697 -21.941 1.00 65.31 300 ASP A CA 1
ATOM 2266 C C . ASP A 1 300 ? 28.567 -11.955 -21.076 1.00 65.31 300 ASP A C 1
ATOM 2268 O O . ASP A 1 300 ? 27.504 -12.237 -20.522 1.00 65.31 300 ASP A O 1
ATOM 2272 N N . PHE A 1 301 ? 29.659 -12.710 -20.971 1.00 69.00 301 PHE A N 1
ATOM 2273 C CA . PHE A 1 301 ? 29.779 -13.916 -20.154 1.00 69.00 301 PHE A CA 1
ATOM 2274 C C . PHE A 1 301 ? 30.418 -13.631 -18.786 1.00 69.00 301 PHE A C 1
ATOM 2276 O O . PHE A 1 301 ? 30.792 -14.571 -18.081 1.00 69.00 301 PHE A O 1
ATOM 2283 N N . LEU A 1 302 ? 30.578 -12.356 -18.405 1.00 74.75 302 LEU A N 1
ATOM 2284 C CA . LEU A 1 302 ? 31.111 -11.986 -17.099 1.00 74.75 302 LEU A CA 1
ATOM 2285 C C . LEU A 1 302 ? 30.281 -12.608 -15.956 1.00 74.75 302 LEU A C 1
ATOM 2287 O O . LEU A 1 302 ? 29.044 -12.642 -16.013 1.00 74.75 302 LEU A O 1
ATOM 2291 N N . PRO A 1 303 ? 30.950 -13.074 -14.885 1.00 70.00 303 PRO A N 1
ATOM 2292 C CA . PRO A 1 303 ? 30.279 -13.644 -13.726 1.00 70.00 303 PRO A CA 1
ATOM 2293 C C . PRO A 1 303 ? 29.441 -12.591 -12.986 1.00 70.00 303 PRO A C 1
ATOM 2295 O O . PRO A 1 303 ? 29.741 -11.394 -12.994 1.00 70.00 303 PRO A O 1
ATOM 2298 N N . ILE A 1 304 ? 28.401 -13.050 -12.288 1.00 67.38 304 ILE A N 1
ATOM 2299 C CA . ILE A 1 304 ? 27.635 -12.228 -11.342 1.00 67.38 304 ILE A CA 1
ATOM 2300 C C . ILE A 1 304 ? 28.375 -12.261 -10.001 1.00 67.38 304 ILE A C 1
ATOM 2302 O O . ILE A 1 304 ? 28.571 -13.331 -9.426 1.00 67.38 304 ILE A O 1
ATOM 2306 N N . GLY A 1 305 ? 28.826 -11.103 -9.522 1.00 64.75 305 GLY A N 1
ATOM 2307 C CA . GLY A 1 305 ? 29.540 -10.981 -8.249 1.00 64.75 305 GLY A CA 1
ATOM 2308 C C . GLY A 1 305 ? 28.621 -10.624 -7.086 1.00 64.75 305 GLY A C 1
ATOM 2309 O O . GLY A 1 305 ? 27.461 -10.277 -7.280 1.00 64.75 305 GLY A O 1
ATOM 2310 N N . THR A 1 306 ? 29.159 -10.638 -5.866 1.00 60.16 306 THR A N 1
ATOM 2311 C CA . THR A 1 306 ? 28.423 -10.363 -4.613 1.00 60.16 306 THR A CA 1
ATOM 2312 C C . THR A 1 306 ? 27.818 -8.955 -4.499 1.00 60.16 306 THR A C 1
ATOM 2314 O O . THR A 1 306 ? 27.050 -8.705 -3.576 1.00 60.16 306 THR A O 1
ATOM 231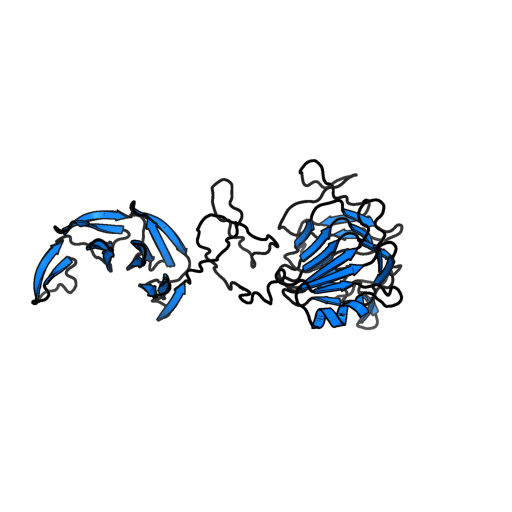7 N N . GLY A 1 307 ? 28.137 -8.041 -5.419 1.00 62.78 307 GLY A N 1
ATOM 2318 C CA . GLY A 1 307 ? 27.569 -6.691 -5.504 1.00 62.78 307 GLY A CA 1
ATOM 2319 C C . GLY A 1 307 ? 26.966 -6.348 -6.870 1.00 62.78 307 GLY A C 1
ATOM 2320 O O . GLY A 1 307 ? 26.525 -5.219 -7.062 1.00 62.78 307 GLY A O 1
ATOM 2321 N N . GLY A 1 308 ? 26.961 -7.292 -7.817 1.00 69.75 308 GLY A N 1
ATOM 2322 C CA . GLY A 1 308 ? 26.391 -7.108 -9.148 1.00 69.75 308 GLY A CA 1
ATOM 2323 C C . GLY A 1 308 ? 24.920 -7.463 -9.167 1.00 69.75 308 GLY A C 1
ATOM 2324 O O . GLY A 1 308 ? 24.506 -8.434 -8.533 1.00 69.75 308 GLY A O 1
ATOM 2325 N N . ILE A 1 309 ? 24.126 -6.705 -9.917 1.00 78.38 309 ILE A N 1
ATOM 2326 C CA . ILE A 1 309 ? 22.707 -7.005 -10.068 1.00 78.38 309 ILE A CA 1
ATOM 2327 C C . ILE A 1 309 ? 22.510 -7.793 -11.366 1.00 78.38 309 ILE A C 1
ATOM 2329 O O . ILE A 1 309 ? 22.807 -7.278 -12.445 1.00 78.38 309 ILE A O 1
ATOM 2333 N N . PRO A 1 310 ? 21.993 -9.032 -11.298 1.00 76.06 310 PRO A N 1
ATOM 2334 C CA . PRO A 1 310 ? 21.853 -9.902 -12.466 1.00 76.06 310 PRO A CA 1
ATOM 2335 C C . PRO A 1 310 ? 20.620 -9.599 -13.328 1.00 76.06 310 PRO A C 1
ATOM 2337 O O . PRO A 1 310 ? 20.311 -10.376 -14.229 1.00 76.06 310 PRO A O 1
ATOM 2340 N N . ALA A 1 311 ? 19.894 -8.517 -13.036 1.00 82.12 311 ALA A N 1
ATOM 2341 C CA . ALA A 1 311 ? 18.633 -8.182 -13.682 1.00 82.12 311 ALA A CA 1
ATOM 2342 C C . ALA A 1 311 ? 18.553 -6.712 -14.107 1.00 82.12 311 ALA A C 1
ATOM 2344 O O . ALA A 1 311 ? 19.211 -5.851 -13.525 1.00 82.12 311 ALA A O 1
ATOM 2345 N N . LEU A 1 312 ? 17.692 -6.424 -15.084 1.00 87.50 312 LEU A N 1
ATOM 2346 C CA . LEU A 1 312 ? 17.465 -5.067 -15.593 1.00 87.50 312 LEU A CA 1
ATOM 2347 C C . LEU A 1 312 ? 16.879 -4.118 -14.546 1.00 87.50 312 LEU A C 1
ATOM 2349 O O . LEU A 1 312 ? 17.231 -2.939 -14.516 1.00 87.50 312 LEU A O 1
ATOM 2353 N N . PHE A 1 313 ? 15.998 -4.614 -13.682 1.00 88.19 313 PHE A N 1
ATOM 2354 C CA . PHE A 1 313 ? 15.318 -3.801 -12.680 1.00 88.19 313 PHE A CA 1
ATOM 2355 C C . PHE A 1 313 ? 15.552 -4.372 -11.284 1.00 88.19 313 PHE A C 1
ATOM 2357 O O . PHE A 1 313 ? 15.133 -5.486 -10.963 1.00 88.19 313 PHE A O 1
ATOM 2364 N N . TYR A 1 314 ? 16.226 -3.590 -10.444 1.00 86.88 314 TYR A N 1
ATOM 2365 C CA . TYR A 1 314 ? 16.446 -3.932 -9.049 1.00 86.88 314 TYR A CA 1
ATOM 2366 C C . TYR A 1 314 ? 15.318 -3.401 -8.177 1.00 86.88 314 TYR A C 1
ATOM 2368 O O . TYR A 1 314 ? 15.014 -2.209 -8.189 1.00 86.88 314 TYR A O 1
ATOM 2376 N N . LEU A 1 315 ? 14.737 -4.292 -7.388 1.00 78.88 315 LEU A N 1
ATOM 2377 C CA . LEU A 1 315 ? 13.628 -4.036 -6.483 1.00 78.88 315 LEU A CA 1
ATOM 2378 C C . LEU A 1 315 ? 14.149 -4.016 -5.040 1.00 78.88 315 LEU A C 1
ATOM 2380 O O . LEU A 1 315 ? 14.243 -5.040 -4.366 1.00 78.88 315 LEU A O 1
ATOM 2384 N N . GLY A 1 316 ? 14.540 -2.837 -4.567 1.00 73.94 316 GLY A N 1
ATOM 2385 C CA . GLY A 1 316 ? 15.146 -2.627 -3.257 1.00 73.94 316 GLY A CA 1
ATOM 2386 C C . GLY A 1 316 ? 14.138 -2.267 -2.165 1.00 73.94 316 GLY A C 1
ATOM 2387 O O . GLY A 1 316 ? 13.300 -1.386 -2.333 1.00 73.94 316 GLY A O 1
ATOM 2388 N N . GLY A 1 317 ? 14.286 -2.882 -0.990 1.00 67.56 317 GLY A N 1
ATOM 2389 C CA . GLY A 1 317 ? 13.529 -2.505 0.205 1.00 67.56 317 GLY A CA 1
ATOM 2390 C C . GLY A 1 317 ? 12.109 -3.074 0.255 1.00 67.56 317 GLY A C 1
ATOM 2391 O O . GLY A 1 317 ? 11.842 -4.146 -0.275 1.00 67.56 317 GLY A O 1
ATOM 2392 N N . ASN A 1 318 ? 11.199 -2.391 0.943 1.00 64.75 318 ASN A N 1
ATOM 2393 C CA . ASN A 1 318 ? 9.857 -2.910 1.215 1.00 64.75 318 ASN A CA 1
ATOM 2394 C C . ASN A 1 318 ? 8.896 -2.563 0.076 1.00 64.75 318 ASN A C 1
ATOM 2396 O O . ASN A 1 318 ? 8.667 -1.386 -0.200 1.00 64.75 318 ASN A O 1
ATOM 2400 N N . SER A 1 319 ? 8.312 -3.583 -0.553 1.00 68.56 319 SER A N 1
ATOM 2401 C CA . SER A 1 319 ? 7.207 -3.435 -1.508 1.00 68.56 319 SER A CA 1
ATOM 2402 C C . SER A 1 319 ? 7.435 -2.480 -2.699 1.00 68.56 319 SER A C 1
ATOM 2404 O O . SER A 1 319 ? 6.529 -1.710 -3.038 1.00 68.56 319 SER A O 1
ATOM 2406 N N . PRO A 1 320 ? 8.607 -2.486 -3.359 1.00 69.88 320 PRO A N 1
ATOM 2407 C CA . PRO A 1 320 ? 8.765 -1.808 -4.643 1.00 69.88 320 PRO A CA 1
ATOM 2408 C C . PRO A 1 320 ? 7.837 -2.427 -5.702 1.00 69.88 320 PRO A C 1
ATOM 2410 O O . PRO A 1 320 ? 7.525 -3.621 -5.657 1.00 69.88 320 PRO A O 1
ATOM 2413 N N . THR A 1 321 ? 7.405 -1.617 -6.669 1.00 72.62 321 THR A N 1
ATOM 2414 C CA . THR A 1 321 ? 6.512 -2.052 -7.751 1.00 72.62 321 THR A CA 1
ATOM 2415 C C . THR A 1 321 ? 7.152 -1.834 -9.116 1.00 72.62 321 THR A C 1
ATOM 2417 O O . THR A 1 321 ? 7.611 -0.735 -9.432 1.00 72.62 321 THR A O 1
ATOM 2420 N N . LEU A 1 322 ? 7.124 -2.873 -9.947 1.00 77.94 322 LEU A N 1
ATOM 2421 C CA . LEU A 1 322 ? 7.449 -2.798 -11.369 1.00 77.94 322 LEU A CA 1
ATOM 2422 C C . LEU A 1 322 ? 6.206 -3.190 -12.163 1.00 77.94 322 LEU A C 1
ATOM 2424 O O . LEU A 1 322 ? 5.641 -4.255 -11.927 1.00 77.94 322 LEU A O 1
ATOM 2428 N N . SER A 1 323 ? 5.776 -2.340 -13.090 1.00 74.75 323 SER A N 1
ATOM 2429 C CA . SER A 1 323 ? 4.547 -2.561 -13.846 1.00 74.75 323 SER A CA 1
ATOM 2430 C C . SER A 1 323 ? 4.745 -2.449 -15.349 1.00 74.75 323 SER A C 1
ATOM 2432 O O . SER A 1 323 ? 5.487 -1.589 -15.823 1.00 74.75 323 SER A O 1
ATOM 2434 N N . PHE A 1 324 ? 4.033 -3.290 -16.098 1.00 74.69 324 PHE A N 1
ATOM 2435 C CA . PHE A 1 324 ? 3.985 -3.251 -17.558 1.00 74.69 324 PHE A CA 1
ATOM 2436 C C . PHE A 1 324 ? 2.539 -3.261 -18.048 1.00 74.69 324 PHE A C 1
ATOM 2438 O O . PHE A 1 324 ? 1.703 -4.015 -17.551 1.00 74.69 324 PHE A O 1
ATOM 2445 N N . SER A 1 325 ? 2.268 -2.453 -19.069 1.00 73.62 325 SER A N 1
ATOM 2446 C CA . SER A 1 325 ? 0.992 -2.395 -19.781 1.00 73.62 325 SER A CA 1
ATOM 2447 C C . SER A 1 325 ? 1.253 -2.211 -21.276 1.00 73.62 325 SER A C 1
ATOM 2449 O O . SER A 1 325 ? 2.114 -1.416 -21.662 1.00 73.62 325 SER A O 1
ATOM 2451 N N . ALA A 1 326 ? 0.566 -2.971 -22.133 1.00 75.00 326 ALA A N 1
ATOM 2452 C CA . ALA A 1 326 ? 0.707 -2.886 -23.595 1.00 75.00 326 ALA A CA 1
ATOM 2453 C C . ALA A 1 326 ? 2.176 -2.784 -24.074 1.00 75.00 326 ALA A C 1
ATOM 2455 O O . ALA A 1 326 ? 2.507 -1.894 -24.850 1.00 75.00 326 ALA A O 1
ATOM 2456 N N . SER A 1 327 ? 3.079 -3.603 -23.528 1.00 79.75 327 SER A N 1
ATOM 2457 C CA . SER A 1 327 ? 4.533 -3.479 -23.721 1.00 79.75 327 SER A CA 1
ATOM 2458 C C . SER A 1 327 ? 5.147 -4.809 -24.150 1.00 79.75 327 SER A C 1
ATOM 2460 O O . SER A 1 327 ? 4.654 -5.876 -23.785 1.00 79.75 327 SER A O 1
ATOM 2462 N N . ILE A 1 328 ? 6.243 -4.751 -24.903 1.00 80.25 328 ILE A N 1
ATOM 2463 C CA . ILE A 1 328 ? 7.046 -5.928 -25.259 1.00 80.25 328 ILE A CA 1
ATOM 2464 C C . ILE A 1 328 ? 8.401 -5.780 -24.580 1.00 80.25 328 ILE A C 1
ATOM 2466 O O . ILE A 1 328 ? 9.002 -4.709 -24.636 1.00 80.25 328 ILE A O 1
ATOM 2470 N N . VAL A 1 329 ? 8.890 -6.840 -23.946 1.00 84.12 329 VAL A N 1
ATOM 2471 C CA . VAL A 1 329 ? 10.211 -6.863 -23.320 1.00 84.12 329 VAL A CA 1
ATOM 2472 C C . VAL A 1 329 ? 10.976 -8.069 -23.834 1.00 84.12 329 VAL A C 1
ATOM 2474 O O . VAL A 1 329 ? 10.629 -9.215 -23.564 1.00 84.12 329 VAL A O 1
ATOM 2477 N N . ASN A 1 330 ? 12.048 -7.791 -24.557 1.00 84.44 330 ASN A N 1
ATOM 2478 C CA . ASN A 1 330 ? 13.011 -8.772 -25.004 1.00 84.44 330 ASN A CA 1
ATOM 2479 C C . ASN A 1 330 ? 14.308 -8.570 -24.224 1.00 84.44 330 ASN A C 1
ATOM 2481 O O . ASN A 1 330 ? 14.826 -7.455 -24.187 1.00 84.44 330 ASN A O 1
ATOM 2485 N N . SER A 1 331 ? 14.831 -9.611 -23.584 1.00 83.88 331 SER A N 1
ATOM 2486 C CA . SER A 1 331 ? 16.038 -9.487 -22.762 1.00 83.88 331 SER A CA 1
ATOM 2487 C C . SER A 1 331 ? 16.997 -10.648 -22.979 1.00 83.88 331 SER A C 1
ATOM 2489 O O . SER A 1 331 ? 16.594 -11.731 -23.386 1.00 83.88 331 SER A O 1
ATOM 2491 N N . ALA A 1 332 ? 18.288 -10.414 -22.742 1.00 81.06 332 ALA A N 1
ATOM 2492 C CA . ALA A 1 332 ? 19.306 -11.457 -22.597 1.00 81.06 332 ALA A CA 1
ATOM 2493 C C . ALA A 1 332 ? 19.634 -11.793 -21.122 1.00 81.06 332 ALA A C 1
ATOM 2495 O O . ALA A 1 332 ? 20.325 -12.773 -20.867 1.00 81.06 332 ALA A O 1
ATOM 2496 N N . ASP A 1 333 ? 19.134 -11.001 -20.166 1.00 79.31 333 ASP A N 1
ATOM 2497 C CA . ASP A 1 333 ? 19.304 -11.171 -18.711 1.00 79.31 333 ASP A CA 1
ATOM 2498 C C . ASP A 1 333 ? 17.948 -11.254 -17.999 1.00 79.31 333 ASP A C 1
ATOM 2500 O O . ASP A 1 333 ? 16.903 -10.977 -18.598 1.00 79.31 333 ASP A O 1
ATOM 2504 N N . HIS A 1 334 ? 17.969 -11.571 -16.699 1.00 79.62 334 HIS A N 1
ATOM 2505 C CA . HIS A 1 334 ? 16.790 -11.498 -15.837 1.00 79.62 334 HIS A CA 1
ATOM 2506 C C . HIS A 1 334 ? 16.136 -10.112 -15.919 1.00 79.62 334 HIS A C 1
ATOM 2508 O O . HIS A 1 334 ? 16.800 -9.082 -16.059 1.00 79.62 334 HIS A O 1
ATOM 2514 N N . ILE A 1 335 ? 14.811 -10.070 -15.837 1.00 79.50 335 ILE A N 1
ATOM 2515 C CA . ILE A 1 335 ? 14.079 -8.803 -15.948 1.00 79.50 335 ILE A CA 1
ATOM 2516 C C . ILE A 1 335 ? 14.073 -8.086 -14.598 1.00 79.50 335 ILE A C 1
ATOM 2518 O O . ILE A 1 335 ? 14.371 -6.895 -14.538 1.00 79.50 335 ILE A O 1
ATOM 2522 N N . SER A 1 336 ? 13.790 -8.805 -13.511 1.00 79.44 336 SER A N 1
ATOM 2523 C CA . SER A 1 336 ? 13.720 -8.248 -12.159 1.00 79.44 336 SER A CA 1
ATOM 2524 C C . SER A 1 336 ? 14.446 -9.117 -11.130 1.00 79.44 336 SER A C 1
ATOM 2526 O O . SER A 1 336 ? 14.555 -10.332 -11.283 1.00 79.44 336 SER A O 1
ATOM 2528 N N . THR A 1 337 ? 14.957 -8.482 -10.073 1.00 75.69 337 THR A N 1
ATOM 2529 C CA . THR A 1 337 ? 15.522 -9.144 -8.883 1.00 75.69 337 THR A CA 1
ATOM 2530 C C . THR A 1 337 ? 15.415 -8.220 -7.672 1.00 75.69 337 THR A C 1
ATOM 2532 O O . THR A 1 337 ? 15.440 -7.001 -7.843 1.00 75.69 337 THR A O 1
ATOM 2535 N N . GLY A 1 338 ? 15.321 -8.751 -6.449 1.00 69.25 338 GLY A N 1
ATOM 2536 C CA . GLY A 1 338 ? 15.208 -7.902 -5.261 1.00 69.25 338 GLY A CA 1
ATOM 2537 C C . GLY A 1 338 ? 14.514 -8.537 -4.059 1.00 69.25 338 GLY A C 1
ATOM 2538 O O . GLY A 1 338 ? 14.591 -9.745 -3.877 1.00 69.25 338 GLY A O 1
ATOM 2539 N N . SER A 1 339 ? 13.909 -7.690 -3.221 1.00 56.22 339 SER A N 1
ATOM 2540 C CA . SER A 1 339 ? 13.455 -7.974 -1.851 1.00 56.22 339 SER A CA 1
ATOM 2541 C C . SER A 1 339 ? 12.406 -9.087 -1.683 1.00 56.22 339 SER A C 1
ATOM 2543 O O . SER A 1 339 ? 11.874 -9.641 -2.638 1.00 56.22 339 SER A O 1
ATOM 2545 N N . ASN A 1 340 ? 12.074 -9.390 -0.421 1.00 45.25 340 ASN A N 1
ATOM 2546 C CA . ASN A 1 340 ? 11.139 -10.453 -0.031 1.00 45.25 340 ASN A CA 1
ATOM 2547 C C . ASN A 1 340 ? 9.660 -10.165 -0.376 1.00 45.25 340 ASN A C 1
ATOM 2549 O O . ASN A 1 340 ? 8.825 -11.049 -0.194 1.00 45.25 340 ASN A O 1
ATOM 2553 N N . THR A 1 341 ? 9.322 -8.951 -0.829 1.00 45.06 341 THR A N 1
ATOM 2554 C CA . THR A 1 341 ? 7.971 -8.549 -1.261 1.00 45.06 341 THR A CA 1
ATOM 2555 C C . THR A 1 341 ? 8.060 -7.776 -2.577 1.00 45.06 341 THR A C 1
ATOM 2557 O O . THR A 1 341 ? 8.375 -6.588 -2.607 1.00 45.06 341 THR A O 1
ATOM 2560 N N . ILE A 1 342 ? 7.792 -8.471 -3.681 1.00 46.25 342 ILE A N 1
ATOM 2561 C CA . ILE A 1 342 ? 7.887 -7.970 -5.056 1.00 46.25 342 ILE A CA 1
ATOM 2562 C C . ILE A 1 342 ? 6.484 -7.857 -5.646 1.00 46.25 342 ILE A C 1
ATOM 2564 O O . ILE A 1 342 ? 5.873 -8.866 -5.982 1.00 46.25 342 ILE A O 1
ATOM 2568 N N . ASN A 1 343 ? 6.009 -6.629 -5.858 1.00 46.28 343 ASN A N 1
ATOM 2569 C CA . ASN A 1 343 ? 4.786 -6.393 -6.623 1.00 46.28 343 ASN A CA 1
ATOM 2570 C C . ASN A 1 343 ? 5.150 -6.147 -8.090 1.00 46.28 343 ASN A C 1
ATOM 2572 O O . ASN A 1 343 ? 5.339 -5.009 -8.521 1.00 46.28 343 ASN A O 1
ATOM 2576 N N . ALA A 1 344 ? 5.294 -7.220 -8.864 1.00 48.19 344 ALA A N 1
ATOM 2577 C CA . ALA A 1 344 ? 5.449 -7.123 -10.308 1.00 48.19 344 ALA A CA 1
ATOM 2578 C C . ALA A 1 344 ? 4.060 -7.242 -10.952 1.00 48.19 344 ALA A C 1
ATOM 2580 O O . ALA A 1 344 ? 3.512 -8.332 -11.069 1.00 48.19 344 ALA A O 1
ATOM 2581 N N . CYS A 1 345 ? 3.449 -6.114 -11.312 1.00 46.62 345 CYS A N 1
ATOM 2582 C CA . CYS A 1 345 ? 2.059 -6.096 -11.763 1.00 46.62 345 CYS A CA 1
ATOM 2583 C C . CYS A 1 345 ? 1.981 -5.959 -13.285 1.00 46.62 345 CYS A C 1
ATOM 2585 O O . CYS A 1 345 ? 2.503 -5.010 -13.865 1.00 46.62 345 CYS A O 1
ATOM 2587 N N . VAL A 1 346 ? 1.304 -6.888 -13.955 1.00 53.34 346 VAL A N 1
ATOM 2588 C CA . VAL A 1 346 ? 0.945 -6.729 -15.368 1.00 53.34 346 VAL A CA 1
ATOM 2589 C C . VAL A 1 346 ? -0.482 -6.190 -15.416 1.00 53.34 346 VAL A C 1
ATOM 2591 O O . VAL A 1 346 ? -1.445 -6.924 -15.207 1.00 53.34 346 VAL A O 1
ATOM 2594 N N . LEU A 1 347 ? -0.616 -4.880 -15.623 1.00 43.12 347 LEU A N 1
ATOM 2595 C CA . LEU A 1 347 ? -1.893 -4.166 -15.537 1.00 43.12 347 LEU A CA 1
ATOM 2596 C C . LEU A 1 347 ? -2.465 -3.925 -16.926 1.00 43.12 347 LEU A C 1
ATOM 2598 O O . LEU A 1 347 ? -1.958 -3.050 -17.616 1.00 43.12 347 LEU A O 1
ATOM 2602 N N . ASN A 1 348 ? -3.568 -4.611 -17.255 1.00 39.44 348 ASN A N 1
ATOM 2603 C CA . ASN A 1 348 ? -4.430 -4.402 -18.429 1.00 39.44 348 ASN A CA 1
ATOM 2604 C C . ASN A 1 348 ? -3.705 -4.363 -19.801 1.00 39.44 348 ASN A C 1
ATOM 2606 O O . ASN A 1 348 ? -2.700 -3.688 -20.012 1.00 39.44 348 ASN A O 1
ATOM 2610 N N . ASN A 1 349 ? -4.303 -4.992 -20.815 1.00 50.47 349 ASN A N 1
ATOM 2611 C CA . ASN A 1 349 ? -3.736 -5.163 -22.164 1.00 50.47 349 ASN A CA 1
ATOM 2612 C C . ASN A 1 349 ? -2.598 -6.196 -22.256 1.00 50.47 349 ASN A C 1
ATOM 2614 O O . ASN A 1 349 ? -2.177 -6.800 -21.274 1.00 50.47 349 ASN A O 1
ATOM 2618 N N . TYR A 1 350 ? -2.127 -6.415 -23.484 1.00 59.81 350 TYR A N 1
ATOM 2619 C CA . TYR A 1 350 ? -1.237 -7.509 -23.841 1.00 59.81 350 TYR A CA 1
ATOM 2620 C C . TYR A 1 350 ? 0.227 -7.157 -23.563 1.00 59.81 350 TYR A C 1
ATOM 2622 O O . TYR A 1 350 ? 0.727 -6.144 -24.056 1.00 59.81 350 TYR A O 1
ATOM 2630 N N . VAL A 1 351 ? 0.916 -7.995 -22.788 1.00 65.00 351 VAL A N 1
ATOM 2631 C CA . VAL A 1 351 ? 2.353 -7.873 -22.497 1.00 65.00 351 VAL A CA 1
ATOM 2632 C C . VAL A 1 351 ? 3.060 -9.156 -22.916 1.00 65.00 351 VAL A C 1
ATOM 2634 O O . VAL A 1 351 ? 2.576 -10.250 -22.615 1.00 65.00 351 VAL A O 1
ATOM 2637 N N . ASN A 1 352 ? 4.194 -9.017 -23.608 1.00 69.69 352 ASN A N 1
ATOM 2638 C CA . ASN A 1 352 ? 4.984 -10.148 -24.091 1.00 69.69 352 ASN A CA 1
ATOM 2639 C C . ASN A 1 352 ? 6.424 -10.072 -23.577 1.00 69.69 352 ASN A C 1
ATOM 2641 O O . ASN A 1 352 ? 7.104 -9.064 -23.780 1.00 69.69 352 ASN A O 1
ATOM 2645 N N . PHE A 1 353 ? 6.878 -11.147 -22.937 1.00 74.56 353 PHE A N 1
ATOM 2646 C CA . PHE A 1 353 ? 8.252 -11.304 -22.473 1.00 74.56 353 PHE A CA 1
ATOM 2647 C C . PHE A 1 353 ? 8.951 -12.371 -23.303 1.00 74.56 353 PHE A C 1
ATOM 2649 O O . PHE A 1 353 ? 8.524 -13.525 -23.304 1.00 74.56 353 PHE A O 1
ATOM 2656 N N . THR A 1 354 ? 10.041 -12.017 -23.978 1.00 71.19 354 THR A N 1
ATOM 2657 C CA . THR A 1 354 ? 10.803 -12.953 -24.810 1.00 71.19 354 THR A CA 1
ATOM 2658 C C . THR A 1 354 ? 12.261 -13.018 -24.391 1.00 71.19 354 THR A C 1
ATOM 2660 O O . THR A 1 354 ? 12.878 -12.014 -24.029 1.00 71.19 354 THR A O 1
ATOM 2663 N N . LYS A 1 355 ? 12.829 -14.220 -24.486 1.00 76.06 355 LYS A N 1
ATOM 2664 C CA . LYS A 1 355 ? 14.269 -14.423 -24.393 1.00 76.06 355 LYS A CA 1
ATOM 2665 C C . LYS A 1 355 ? 14.928 -14.113 -25.726 1.00 76.06 355 LYS A C 1
ATOM 2667 O O . LYS A 1 355 ? 14.472 -14.573 -26.773 1.00 76.06 355 LYS A O 1
ATOM 2672 N N . ASN A 1 356 ? 16.032 -13.378 -25.669 1.00 72.88 356 ASN A N 1
ATOM 2673 C CA . ASN A 1 356 ? 16.835 -13.113 -26.846 1.00 72.88 356 ASN A CA 1
ATOM 2674 C C . ASN A 1 356 ? 17.400 -14.412 -27.440 1.00 72.88 356 ASN A C 1
ATOM 2676 O O . ASN A 1 356 ? 17.960 -15.228 -26.695 1.00 72.88 356 ASN A O 1
ATOM 2680 N N . PRO A 1 357 ? 17.324 -14.601 -28.771 1.00 67.38 357 PRO A N 1
ATOM 2681 C CA . PRO A 1 357 ? 17.977 -15.721 -29.437 1.00 67.38 357 PRO A CA 1
ATOM 2682 C C . PRO A 1 357 ? 19.469 -15.782 -29.079 1.00 67.38 357 PRO A C 1
ATOM 2684 O O . PRO A 1 357 ? 20.190 -14.800 -29.239 1.00 67.38 357 PRO A O 1
ATOM 2687 N N . GLY A 1 358 ? 19.929 -16.933 -28.580 1.00 64.62 358 GLY A N 1
ATOM 2688 C CA . GLY A 1 358 ? 21.328 -17.150 -28.190 1.00 64.62 358 GLY A CA 1
ATOM 2689 C C . GLY A 1 358 ? 21.686 -16.782 -26.744 1.00 64.62 358 GLY A C 1
ATOM 2690 O O . GLY A 1 358 ? 22.828 -17.003 -26.349 1.00 64.62 358 GLY A O 1
ATOM 2691 N N . ALA A 1 359 ? 20.747 -16.277 -25.933 1.00 66.81 359 ALA A N 1
ATOM 2692 C CA . ALA A 1 359 ? 21.018 -16.030 -24.516 1.00 66.81 359 ALA A CA 1
ATOM 2693 C C . ALA A 1 359 ? 21.330 -17.354 -23.766 1.00 66.81 359 ALA A C 1
ATOM 2695 O O . ALA A 1 359 ? 20.577 -18.328 -23.900 1.00 66.81 359 ALA A O 1
ATOM 2696 N N . PRO A 1 360 ? 22.422 -17.412 -22.975 1.00 63.25 360 PRO A N 1
ATOM 2697 C CA . PRO A 1 360 ? 22.986 -18.667 -22.464 1.00 63.25 360 PRO A CA 1
ATOM 2698 C C . PRO A 1 360 ? 22.155 -19.327 -21.355 1.00 63.25 360 PRO A C 1
ATOM 2700 O O . PRO A 1 360 ? 22.239 -20.538 -21.173 1.00 63.25 360 PRO A O 1
ATOM 2703 N N . ALA A 1 361 ? 21.342 -18.555 -20.631 1.00 63.97 361 ALA A N 1
ATOM 2704 C CA . ALA A 1 361 ? 20.515 -19.024 -19.521 1.00 63.97 361 ALA A CA 1
ATOM 2705 C C . ALA A 1 361 ? 19.055 -18.602 -19.708 1.00 63.97 361 ALA A C 1
ATOM 2707 O O . ALA A 1 361 ? 18.751 -17.701 -20.493 1.00 63.97 361 ALA A O 1
ATOM 2708 N N . ASP A 1 362 ? 18.138 -19.288 -19.035 1.00 65.44 362 ASP A N 1
ATOM 2709 C CA . ASP A 1 362 ? 16.739 -18.868 -18.990 1.00 65.44 362 ASP A CA 1
ATOM 2710 C C . ASP A 1 362 ? 16.587 -17.548 -18.239 1.00 65.44 362 ASP A C 1
ATOM 2712 O O . ASP A 1 362 ? 17.359 -17.225 -17.336 1.00 65.44 362 ASP A O 1
ATOM 2716 N N . ILE A 1 363 ? 15.583 -16.774 -18.634 1.00 64.56 363 ILE A N 1
ATOM 2717 C CA . ILE A 1 363 ? 15.311 -15.468 -18.043 1.00 64.56 363 ILE A CA 1
ATOM 2718 C C . ILE A 1 363 ? 14.321 -15.649 -16.914 1.00 64.56 363 ILE A C 1
ATOM 2720 O O . ILE A 1 363 ? 13.206 -16.113 -17.139 1.00 64.56 363 ILE A O 1
ATOM 2724 N N . GLN A 1 364 ? 14.709 -15.245 -15.711 1.00 64.00 364 GLN A N 1
ATOM 2725 C CA . GLN A 1 364 ? 13.804 -15.223 -14.573 1.00 64.00 364 GLN A CA 1
ATOM 2726 C C . GLN A 1 364 ? 13.047 -13.893 -14.502 1.00 64.00 364 GLN A C 1
ATOM 2728 O O . GLN A 1 364 ? 13.623 -12.807 -14.650 1.00 64.00 364 GLN A O 1
ATOM 2733 N N . PHE A 1 365 ? 11.746 -14.003 -14.247 1.00 65.00 365 PHE A N 1
ATOM 2734 C CA . PHE A 1 365 ? 10.875 -12.916 -13.816 1.00 65.00 365 PHE A CA 1
ATOM 2735 C C . PHE A 1 365 ? 10.266 -13.309 -12.465 1.00 65.00 365 PHE A C 1
ATOM 2737 O O . PHE A 1 365 ? 9.662 -14.377 -12.348 1.00 65.00 365 PHE A O 1
ATOM 2744 N N . ILE A 1 366 ? 10.474 -12.483 -11.437 1.00 55.28 366 ILE A N 1
ATOM 2745 C CA . ILE A 1 366 ? 10.024 -12.768 -10.067 1.00 55.28 366 ILE A CA 1
ATOM 2746 C C . ILE A 1 366 ? 8.711 -12.016 -9.796 1.00 55.28 366 ILE A C 1
ATOM 2748 O O . ILE A 1 366 ? 8.669 -10.795 -9.951 1.00 55.28 366 ILE A O 1
ATOM 2752 N N . ASP A 1 367 ? 7.673 -12.742 -9.368 1.00 50.22 367 ASP A N 1
ATOM 2753 C CA . ASP A 1 367 ? 6.361 -12.229 -8.936 1.00 50.22 367 ASP A CA 1
ATOM 2754 C C . ASP A 1 367 ? 6.079 -12.721 -7.503 1.00 50.22 367 ASP A C 1
ATOM 2756 O O . ASP A 1 367 ? 6.125 -13.927 -7.247 1.00 50.22 367 ASP A O 1
ATOM 2760 N N . VAL A 1 368 ? 5.826 -11.812 -6.553 1.00 40.91 368 VAL A N 1
ATOM 2761 C CA . VAL A 1 368 ? 5.568 -12.149 -5.143 1.00 40.91 368 VAL A CA 1
ATOM 2762 C C . VAL A 1 368 ? 4.320 -11.408 -4.644 1.00 40.91 368 VAL A C 1
ATOM 2764 O O . VAL A 1 368 ? 4.418 -10.378 -3.992 1.00 40.91 368 VAL A O 1
ATOM 2767 N N . LEU A 1 369 ? 3.155 -12.014 -4.906 1.00 34.69 369 LEU A N 1
ATOM 2768 C CA . LEU A 1 369 ? 1.845 -11.812 -4.257 1.00 34.69 369 LEU A CA 1
ATOM 2769 C C . LEU A 1 369 ? 1.329 -10.364 -4.131 1.00 34.69 369 LEU A C 1
ATOM 2771 O O . LEU A 1 369 ? 1.760 -9.614 -3.262 1.00 34.69 369 LEU A O 1
ATOM 2775 N N . GLY A 1 370 ? 0.232 -10.046 -4.834 1.00 35.31 370 GLY A N 1
ATOM 2776 C CA . GLY A 1 370 ? -0.549 -8.861 -4.465 1.00 35.31 370 GLY A CA 1
ATOM 2777 C C . GLY A 1 370 ? -1.788 -8.527 -5.280 1.00 35.31 370 GLY A C 1
ATOM 2778 O O . GLY A 1 370 ? -2.779 -8.140 -4.684 1.00 35.31 370 GLY A O 1
ATOM 2779 N N . SER A 1 371 ? -1.815 -8.691 -6.604 1.00 29.33 371 SER A N 1
ATOM 2780 C CA . SER A 1 371 ? -3.025 -8.529 -7.439 1.00 29.33 371 SER A CA 1
ATOM 2781 C C . SER A 1 371 ? -2.815 -9.244 -8.778 1.00 29.33 371 SER A C 1
ATOM 2783 O O . SER A 1 371 ? -1.784 -9.087 -9.417 1.00 29.33 371 SER A O 1
ATOM 2785 N N . ARG A 1 372 ? -3.756 -10.116 -9.153 1.00 37.97 372 ARG A N 1
ATOM 2786 C CA . ARG A 1 372 ? -3.605 -11.170 -10.178 1.00 37.97 372 ARG A CA 1
ATOM 2787 C C . ARG A 1 372 ? -3.515 -10.614 -11.617 1.00 37.97 372 ARG A C 1
ATOM 2789 O O . ARG A 1 372 ? -4.394 -9.841 -11.973 1.00 37.97 372 ARG A O 1
ATOM 2796 N N . TRP A 1 373 ? -2.571 -11.111 -12.443 1.00 36.00 373 TRP A N 1
ATOM 2797 C CA . TRP A 1 373 ? -2.790 -11.922 -13.676 1.00 36.00 373 TRP A CA 1
ATOM 2798 C C . TRP A 1 373 ? -1.475 -12.244 -14.439 1.00 36.00 373 TRP A C 1
ATOM 2800 O O . TRP A 1 373 ? -0.767 -11.341 -14.872 1.00 36.00 373 TRP A O 1
ATOM 2810 N N . ALA A 1 374 ? -1.212 -13.534 -14.704 1.00 34.44 374 ALA A N 1
ATOM 2811 C CA . ALA A 1 374 ? -0.207 -14.032 -15.660 1.00 34.44 374 ALA A CA 1
ATOM 2812 C C . ALA A 1 374 ? -0.765 -15.248 -16.438 1.00 34.44 374 ALA A C 1
ATOM 2814 O O . ALA A 1 374 ? -1.491 -16.056 -15.855 1.00 34.44 374 ALA A O 1
ATOM 2815 N N . HIS A 1 375 ? -0.455 -15.387 -17.738 1.00 33.44 375 HIS A N 1
ATOM 2816 C CA . HIS A 1 375 ? -0.792 -16.571 -18.550 1.00 33.44 375 HIS A CA 1
ATOM 2817 C C . HIS A 1 375 ? 0.365 -16.978 -19.482 1.00 33.44 375 HIS A C 1
ATOM 2819 O O . HIS A 1 375 ? 1.213 -16.159 -19.836 1.00 33.44 375 HIS A O 1
ATOM 2825 N N . ALA A 1 376 ? 0.398 -18.264 -19.845 1.00 36.97 376 ALA A N 1
ATOM 2826 C CA . ALA A 1 376 ? 1.471 -18.928 -20.582 1.00 36.97 376 ALA A CA 1
ATOM 2827 C C . ALA A 1 376 ? 0.911 -19.882 -21.652 1.00 36.97 376 ALA A C 1
ATOM 2829 O O . ALA A 1 376 ? -0.084 -20.561 -21.402 1.00 36.97 376 ALA A O 1
ATOM 2830 N N . ASP A 1 377 ? 1.609 -19.995 -22.783 1.00 27.62 377 ASP A N 1
ATOM 2831 C CA . ASP A 1 377 ? 1.780 -21.230 -23.561 1.00 27.62 377 ASP A CA 1
ATOM 2832 C C . ASP A 1 377 ? 3.184 -21.182 -24.220 1.00 27.62 377 ASP A C 1
ATOM 2834 O O . ASP A 1 377 ? 3.743 -20.103 -24.379 1.00 27.62 377 ASP A O 1
ATOM 2838 N N . ASN A 1 378 ? 3.893 -22.274 -24.515 1.00 27.81 378 ASN A N 1
ATOM 2839 C CA . ASN A 1 378 ? 3.505 -23.675 -24.560 1.00 27.81 378 ASN A CA 1
ATOM 2840 C C . ASN A 1 378 ? 4.572 -24.537 -23.838 1.00 27.81 378 ASN A C 1
ATOM 2842 O O . ASN A 1 378 ? 5.713 -24.622 -24.290 1.00 27.81 378 ASN A O 1
ATOM 2846 N N . GLN A 1 379 ? 4.127 -25.192 -22.749 1.00 31.28 379 GLN A N 1
ATOM 2847 C CA . GLN A 1 379 ? 4.762 -26.238 -21.907 1.00 31.28 379 GLN A CA 1
ATOM 2848 C C . GLN A 1 379 ? 5.117 -25.910 -20.429 1.00 31.28 379 GLN A C 1
ATOM 2850 O O . GLN A 1 379 ? 6.094 -26.415 -19.885 1.00 31.28 379 GLN A O 1
ATOM 2855 N N . ASN A 1 380 ? 4.161 -25.234 -19.763 1.00 28.16 380 ASN A N 1
ATOM 2856 C CA . ASN A 1 380 ? 3.726 -25.367 -18.347 1.00 28.16 380 ASN A CA 1
ATOM 2857 C C . ASN A 1 380 ? 4.271 -24.411 -17.254 1.00 28.16 380 ASN A C 1
ATOM 2859 O O . ASN A 1 380 ? 5.295 -24.687 -16.639 1.00 28.16 380 ASN A O 1
ATOM 2863 N N . PHE A 1 381 ? 3.439 -23.417 -16.875 1.00 35.88 381 PHE A N 1
ATOM 2864 C CA . PHE A 1 381 ? 2.912 -23.158 -15.508 1.00 35.88 381 PHE A CA 1
ATOM 2865 C C . PHE A 1 381 ? 1.642 -22.262 -15.599 1.00 35.88 381 PHE A C 1
ATOM 2867 O O . PHE A 1 381 ? 1.597 -21.364 -16.436 1.00 35.88 381 PHE A O 1
ATOM 2874 N N . ILE A 1 382 ? 0.589 -22.519 -14.797 1.00 30.50 382 ILE A N 1
ATOM 2875 C CA . ILE A 1 382 ? -0.784 -21.959 -14.939 1.00 30.50 382 ILE A CA 1
ATOM 2876 C C . ILE A 1 382 ? -1.177 -21.059 -13.750 1.00 30.50 382 ILE A C 1
ATOM 2878 O O . ILE A 1 382 ? -1.094 -21.504 -12.607 1.00 30.50 382 ILE A O 1
ATOM 2882 N N . ILE A 1 383 ? -1.765 -19.879 -14.023 1.00 32.53 383 ILE A N 1
ATOM 2883 C CA . ILE A 1 383 ? -2.717 -19.169 -13.134 1.00 32.53 383 ILE A CA 1
ATOM 2884 C C . ILE A 1 383 ? -3.931 -18.681 -13.987 1.00 32.53 383 ILE A C 1
ATOM 2886 O O . ILE A 1 383 ? -3.761 -18.044 -15.024 1.00 32.53 383 ILE A O 1
ATOM 2890 N N . HIS A 1 384 ? -5.177 -19.020 -13.612 1.00 28.75 384 HIS A N 1
ATOM 2891 C CA . HIS A 1 384 ? -6.449 -18.673 -14.315 1.00 28.75 384 HIS A CA 1
ATOM 2892 C C . HIS A 1 384 ? -7.116 -17.381 -13.759 1.00 28.75 384 HIS A C 1
ATOM 2894 O O . HIS A 1 384 ? -6.892 -17.071 -12.592 1.00 28.75 384 HIS A O 1
ATOM 2900 N N . ARG A 1 385 ? -8.090 -16.671 -14.383 1.00 35.00 385 ARG A N 1
ATOM 2901 C CA . ARG A 1 385 ? -8.436 -16.232 -15.771 1.00 35.00 385 ARG A CA 1
ATOM 2902 C C . ARG A 1 385 ? -9.593 -15.190 -15.663 1.00 35.00 385 ARG A C 1
ATOM 2904 O O . ARG A 1 385 ? -10.501 -15.411 -14.869 1.00 35.00 385 ARG A O 1
ATOM 2911 N N . HIS A 1 386 ? -9.624 -14.140 -16.498 1.00 29.50 386 HIS A N 1
ATOM 2912 C CA . HIS A 1 386 ? -10.865 -13.505 -17.006 1.00 29.50 386 HIS A CA 1
ATOM 2913 C C . HIS A 1 386 ? -10.836 -13.626 -18.549 1.00 29.50 386 HIS A C 1
ATOM 2915 O O . HIS A 1 386 ? -9.752 -13.517 -19.128 1.00 29.50 386 HIS A O 1
ATOM 2921 N N . PRO A 1 387 ? -11.941 -13.929 -19.257 1.00 33.34 387 PRO A N 1
ATOM 2922 C CA . PRO A 1 387 ? -11.896 -14.152 -20.704 1.00 33.34 387 PRO A CA 1
ATOM 2923 C C . PRO A 1 387 ? -11.724 -12.819 -21.454 1.00 33.34 387 PRO A C 1
ATOM 2925 O O . PRO A 1 387 ? -12.580 -11.949 -21.327 1.00 33.34 387 PRO A O 1
ATOM 2928 N N . GLY A 1 388 ? -10.651 -12.667 -22.246 1.00 40.75 388 GLY A N 1
ATOM 2929 C CA . GLY A 1 388 ? -10.570 -11.645 -23.308 1.00 40.75 388 GLY A CA 1
ATOM 2930 C C . GLY A 1 388 ? -9.352 -10.706 -23.344 1.00 40.75 388 GLY A C 1
ATOM 2931 O O . GLY A 1 388 ? -9.281 -9.888 -24.255 1.00 40.75 388 GLY A O 1
ATOM 2932 N N . GLN A 1 389 ? -8.400 -10.784 -22.408 1.00 43.78 389 GLN A N 1
ATOM 2933 C CA . GLN A 1 389 ? -7.190 -9.936 -22.382 1.00 43.78 389 GLN A CA 1
ATOM 2934 C C . GLN A 1 389 ? -6.000 -10.798 -21.910 1.00 43.78 389 GLN A C 1
ATOM 2936 O O . GLN A 1 389 ? -6.122 -11.453 -20.875 1.00 43.78 389 GLN A O 1
ATOM 2941 N N . GLY A 1 390 ? -4.907 -10.891 -22.682 1.00 47.03 390 GLY A N 1
ATOM 2942 C CA . GLY A 1 390 ? -3.859 -11.911 -22.485 1.00 47.03 390 GLY A CA 1
ATOM 2943 C C . GLY A 1 390 ? -2.449 -11.355 -22.273 1.00 47.03 390 GLY A C 1
ATOM 2944 O O . GLY A 1 390 ? -1.995 -10.537 -23.059 1.00 47.03 390 GLY A O 1
ATOM 2945 N N . SER A 1 391 ? -1.742 -11.860 -21.262 1.00 48.81 391 SER A N 1
ATOM 2946 C CA . SER A 1 391 ? -0.280 -11.746 -21.104 1.00 48.81 391 SER A CA 1
ATOM 2947 C C . SER A 1 391 ? 0.360 -13.078 -21.511 1.00 48.81 391 SER A C 1
ATOM 2949 O O . SER A 1 391 ? -0.240 -14.117 -21.237 1.00 48.81 391 SER A O 1
ATOM 2951 N N . THR A 1 392 ? 1.538 -13.068 -22.146 1.00 53.47 392 THR A N 1
ATOM 2952 C CA . THR A 1 392 ? 2.222 -14.287 -22.631 1.00 53.47 392 THR A CA 1
ATOM 2953 C C . THR A 1 392 ? 3.716 -14.277 -22.303 1.00 53.47 392 THR A C 1
ATOM 2955 O O . THR A 1 392 ? 4.388 -13.261 -22.484 1.00 53.47 392 THR A O 1
ATOM 2958 N N . MET A 1 393 ? 4.255 -15.420 -21.872 1.00 57.78 393 MET A N 1
ATOM 2959 C CA . MET A 1 393 ? 5.699 -15.646 -21.726 1.00 57.78 393 MET A CA 1
ATOM 2960 C C . MET A 1 393 ? 6.218 -16.478 -22.900 1.00 57.78 393 MET A C 1
ATOM 2962 O O . MET A 1 393 ? 5.635 -17.506 -23.230 1.00 57.78 393 MET A O 1
ATOM 2966 N N . GLY A 1 394 ? 7.308 -16.038 -23.524 1.00 53.19 394 GLY A N 1
ATOM 2967 C CA . GLY A 1 394 ? 7.984 -16.771 -24.588 1.00 53.19 394 GLY A CA 1
ATOM 2968 C C . GLY A 1 394 ? 8.846 -17.927 -24.071 1.00 53.19 394 GLY A C 1
ATOM 2969 O O . GLY A 1 394 ? 9.161 -18.030 -22.885 1.00 53.19 394 GLY A O 1
ATOM 2970 N N . VAL A 1 395 ? 9.275 -18.788 -24.995 1.00 55.19 395 VAL A N 1
ATOM 2971 C CA . VAL A 1 395 ? 10.169 -19.925 -24.716 1.00 55.19 395 VAL A CA 1
ATOM 2972 C C . VAL A 1 395 ? 11.461 -19.450 -24.032 1.00 55.19 395 VAL A C 1
ATOM 2974 O O . VAL A 1 395 ? 12.095 -18.497 -24.486 1.00 55.19 395 VAL A O 1
ATOM 2977 N N . GLY A 1 396 ? 11.868 -20.130 -22.954 1.00 53.50 396 GLY A N 1
ATOM 2978 C CA . GLY A 1 396 ? 13.090 -19.817 -22.197 1.00 53.50 396 GLY A CA 1
ATOM 2979 C C . GLY A 1 396 ? 12.952 -18.668 -21.190 1.00 53.50 396 GLY A C 1
ATOM 2980 O O . GLY A 1 396 ? 13.961 -18.179 -20.678 1.00 53.50 396 GLY A O 1
ATOM 2981 N N . VAL A 1 397 ? 11.725 -18.224 -20.902 1.00 57.66 397 VAL A N 1
ATOM 2982 C CA . VAL A 1 397 ? 11.416 -17.327 -19.780 1.00 57.66 397 VAL A CA 1
ATOM 2983 C C . VAL A 1 397 ? 10.704 -18.137 -18.692 1.00 57.66 397 VAL A C 1
ATOM 2985 O O . VAL A 1 397 ? 9.723 -18.825 -18.970 1.00 57.66 397 VAL A O 1
ATOM 2988 N N . LEU A 1 398 ? 11.196 -18.068 -17.455 1.00 58.00 398 LEU A N 1
ATOM 2989 C CA . LEU A 1 398 ? 10.671 -18.790 -16.296 1.00 58.00 398 LEU A CA 1
ATOM 2990 C C . LEU A 1 398 ? 10.046 -17.817 -15.290 1.00 58.00 398 LEU A C 1
ATOM 2992 O O . LEU A 1 398 ? 10.610 -16.761 -14.997 1.00 58.00 398 LEU A O 1
ATOM 2996 N N . LEU A 1 399 ? 8.901 -18.209 -14.729 1.00 58.19 399 LEU A N 1
ATOM 2997 C CA . LEU A 1 399 ? 8.299 -17.564 -13.563 1.00 58.19 399 LEU A CA 1
ATOM 2998 C C . LEU A 1 399 ? 8.773 -18.307 -12.308 1.00 58.19 399 LEU A C 1
ATOM 3000 O O . LEU A 1 399 ? 8.589 -19.523 -12.227 1.00 58.19 399 LEU A O 1
ATOM 3004 N N . ASP A 1 400 ? 9.358 -17.606 -11.334 1.00 50.72 400 ASP A N 1
ATOM 3005 C CA . ASP A 1 400 ? 9.649 -18.188 -10.014 1.00 50.72 400 ASP A CA 1
ATOM 3006 C C . ASP A 1 400 ? 8.647 -17.650 -8.976 1.00 50.72 400 ASP A C 1
ATOM 3008 O O . ASP A 1 400 ? 8.832 -16.543 -8.472 1.00 50.72 400 ASP A O 1
ATOM 3012 N N . PRO A 1 401 ? 7.562 -18.391 -8.670 1.00 46.28 401 PRO A N 1
ATOM 3013 C CA . PRO A 1 401 ? 6.527 -17.945 -7.738 1.00 46.28 401 PRO A CA 1
ATOM 3014 C C . PRO A 1 401 ? 6.899 -18.167 -6.260 1.00 46.28 401 PRO A C 1
ATOM 3016 O O . PRO A 1 401 ? 6.039 -18.040 -5.391 1.00 46.28 401 PRO A O 1
ATOM 3019 N N . SER A 1 402 ? 8.130 -18.591 -5.939 1.00 41.06 402 SER A N 1
ATOM 3020 C CA . SER A 1 402 ? 8.526 -18.983 -4.578 1.00 41.06 402 SER A CA 1
ATOM 3021 C C . SER A 1 402 ? 9.787 -18.257 -4.091 1.00 41.06 402 SER A C 1
ATOM 3023 O O . SER A 1 402 ? 10.792 -18.245 -4.800 1.00 41.06 402 SER A O 1
ATOM 3025 N N . PRO A 1 403 ? 9.826 -17.754 -2.839 1.00 34.66 403 PRO A N 1
ATOM 3026 C CA . PRO A 1 403 ? 11.081 -17.377 -2.200 1.00 34.66 403 PRO A CA 1
ATOM 3027 C C . PRO A 1 403 ? 11.878 -18.657 -1.907 1.00 34.66 403 PRO A C 1
ATOM 3029 O O . PRO A 1 403 ? 11.623 -19.365 -0.932 1.00 34.66 403 PRO A O 1
ATOM 3032 N N . LYS A 1 404 ? 12.832 -19.010 -2.774 1.00 34.53 404 LYS A N 1
ATOM 3033 C CA . LYS A 1 404 ? 13.707 -20.166 -2.546 1.00 34.53 404 LYS A CA 1
ATOM 3034 C C . LYS A 1 404 ? 14.758 -19.835 -1.488 1.00 34.53 404 LYS A C 1
ATOM 3036 O O . LYS A 1 404 ? 15.876 -19.452 -1.812 1.00 34.53 404 LYS A O 1
ATOM 3041 N N . ILE A 1 405 ? 14.441 -20.093 -0.222 1.00 27.70 405 ILE A N 1
ATOM 3042 C CA . ILE A 1 405 ? 15.474 -20.553 0.709 1.00 27.70 405 ILE A CA 1
ATOM 3043 C C . ILE A 1 405 ? 15.709 -22.035 0.393 1.00 27.70 405 ILE A C 1
ATOM 3045 O O . ILE A 1 405 ? 14.889 -22.889 0.724 1.00 27.70 405 ILE A O 1
ATOM 3049 N N . LYS A 1 406 ? 16.831 -22.349 -0.257 1.00 25.08 406 LYS A N 1
ATOM 3050 C CA . LYS A 1 406 ? 17.449 -23.677 -0.175 1.00 25.08 406 LYS A CA 1
ATOM 3051 C C . LYS A 1 406 ? 18.742 -23.517 0.611 1.00 25.08 406 LYS A C 1
ATOM 3053 O O . LYS A 1 406 ? 19.739 -23.056 0.069 1.00 25.08 406 LYS A O 1
ATOM 3058 N N . ILE A 1 407 ? 18.687 -23.855 1.895 1.00 29.09 407 ILE A N 1
ATOM 3059 C CA . ILE A 1 407 ? 19.888 -24.117 2.689 1.00 29.09 407 ILE A CA 1
ATOM 3060 C C . ILE A 1 407 ? 20.467 -25.430 2.156 1.00 29.09 407 ILE A C 1
ATOM 3062 O O . ILE A 1 407 ? 19.716 -26.396 1.988 1.00 29.09 407 ILE A O 1
ATOM 3066 N N . GLN A 1 408 ? 21.765 -25.438 1.862 1.00 28.53 408 GLN A N 1
ATOM 3067 C CA . GLN A 1 408 ? 22.540 -26.667 1.741 1.00 28.53 408 GLN A CA 1
ATOM 3068 C C . GLN A 1 408 ? 23.396 -26.823 2.990 1.00 28.53 408 GLN A C 1
ATOM 3070 O O . GLN A 1 408 ? 23.972 -25.794 3.415 1.00 28.53 408 GLN A O 1
#

Foldseek 3Di:
DDDDPDQQFDWDADPVGDIDGQARDRFNWLEWDAFPVRWIWTDGPQFIWTADSSNDIDTQAHRNPQFNEWDAFPVRWIWTFGQQAFIWTADPSHYTDTPEGPRHGWNYWDADPQRWIWTAHPVVRDIDTHDPDPPPFDFDDDDDPVRDRDDPPDDDPFDPDRGGDPDDDDDYDPDDDDDPPDCQQPLPNDEAEAEDEDQVDAPQVVCAVVQVPHQHYEYEYEFQGEHEQQAAEEHDANREYEYEYDPLPDLVRLRAEYEHEDWDWDDDPNAIATAQERYEFEANYEYEYYSYEYAYDYDDPGHHDPPHDQAHYEDEDHRTEYEYESYEHEYLTAHYDYDPHYHDDHPFAEYEYYYDPPRPAAHEDEHEDDDDDADEDDDDDDDDDDPDGHYYYYPRHDYDHDPDPDDD

Radius of gyration: 30.36 Å; chains: 1; bounding box: 77×47×98 Å

Sequence (408 aa):
FNGNYYDPRIWKSTQGGVVTLFNGDLENYSDIQFDNSGVLYACGSGMIYKFTSAGVRSVFASNVSGVQSIKFDGTGQLYAGSNLGTIFKVSSLGVPTVYVAGVGNVAQIDFDASGNLLFVDYSSGILYTISNVTLASTTVLSVDNAGNVIPSSSNGISNSTNVYNNVPGSLTINGKLYVEEDKTLNPYSNEHIVNITNTSIDLGTQMIPYLAKYKMIRFVLPANSTFTWNVPIGLASFQYVSISGTGNSNLTNITSQINMTVNRTYSYAGTSYKDAARAYISSFAVLSFGGVFINHTHNDFLPIGTGGIPALFYLGGNSPTLSFSASIVNSADHISTGSNTINACVLNNYVNFTKNPGAPADIQFIDVLGSRWAHADNQNFIIHRHPGQGSTMGVGVLLDPSPKIKIQ

Secondary structure (DSSP, 8-state):
----S---SEEEE-TT--EEEEE------SEEEE-TTS-EEEEETTEEEEE-TT--EEEEE---TTEEEEEE-TTS-EEEEETTTEEEEE-TTS-EEEEEES---EEEEEE-TT-PEEEEETTTTEEEEE-----SSB-PPPB-TT--B---SSS---------BSS------SS-------TTT-TTT--EEEE---TTS-HHHHHHHHHTT-SEEEEEEPTTEEEE--S-EEEPTT-EEEEEES--SSTT---EEEEE---EEEEETTEEEEE--SEEE-TT-EEEEES-EEEE-----PPPPTT---EEEEE-SSS-EEEEES-EEEESSEEEEE-S--EEEE-SS--EEEEPTT-SSPEEEE--SSS------SSS------TT---EEPTTEEEE-S------

pLDDT: mean 71.62, std 23.66, range [24.83, 98.06]